Protein AF-0000000079342230 (afdb_homodimer)

Secondary structure (DSSP, 8-state):
--------------GGG----------------------HHHHHHHHTS-HHHHHHHHHHTTSS-S--B--STTT-PBPEEEE-TTSGGGEEEEETTTTEEEETTTTSGGGG-SS-HHHHHHHHHHHHTT--HHHHHHHHT--HHHHHHHHHHHHHHHHHHHHH-GGGG-EE-TT-EEEEEEEE-SSSEEEEEEETTTTEEEEEEES---HHHHHHHHHHHEETT-EEEE-S-GGGTHHHHTTSS-SSEEEE--TTT-SS-TTT----HHHHHHHHHHHHHHHHHT-TT-TTHHHHHHHHHHHHHH-SSHHHHHHHHHHHHHHHS--/--------------GGG----------------------HHHHHHHHTS-HHHHHHHHHHTTSS-S--B--STTT-PBPEEEE-TTSGGGEEEEETTTTEEEETTTTSGGGG-SS-HHHHHHHHHHHHTT--HHHHHHHHT--HHHHHHHHHHHHHHHHHHHHH-GGGG-EE-TT-EEEEEEEE-SSSEEEEEEETTTTEEEEEEES---HHHHHHHHHHHEETT-EEEE-S-GGGTHHHHTTSS-SSEEEE--TTT-SS-TTT----HHHHHHHHHHHHHHHHHT-TT-TTHHHHHHHHHHHHHH-SSHHHHHHHHHHHHHHHS--

InterPro domains:
  IPR024445 ISXO2-like transposase domain [PF12762] (202-302)
  IPR024445 ISXO2-like transposase domain [SM01126] (170-315)
  IPR053164 IS1016-like transposase [PTHR47163] (95-310)

Structure (mmCIF, N/CA/C/O backbone):
data_AF-0000000079342230-model_v1
#
loop_
_entity.id
_entity.type
_entity.pdbx_description
1 polymer 'ISXO2-like transposase domain-containing protein'
#
loop_
_atom_site.group_PDB
_atom_site.id
_atom_site.type_symbol
_atom_site.label_atom_id
_atom_site.label_alt_id
_atom_site.label_comp_id
_atom_site.label_asym_id
_atom_site.label_entity_id
_atom_site.label_seq_id
_atom_site.pdbx_PDB_ins_code
_atom_site.Cartn_x
_atom_site.Cartn_y
_atom_site.Cartn_z
_atom_site.occupancy
_atom_site.B_iso_or_equiv
_atom_site.auth_seq_id
_atom_site.auth_comp_id
_atom_site.auth_asym_id
_atom_site.auth_atom_id
_atom_site.pdbx_PDB_model_num
ATOM 1 N N . MET A 1 1 ? 3.361 -92.938 -28.828 1 18.64 1 MET A N 1
ATOM 2 C CA . MET A 1 1 ? 2.281 -92.312 -28.062 1 18.64 1 MET A CA 1
ATOM 3 C C . MET A 1 1 ? 2.107 -90.875 -28.422 1 18.64 1 MET A C 1
ATOM 5 O O . MET A 1 1 ? 3.055 -90.062 -28.344 1 18.64 1 MET A O 1
ATOM 9 N N . LYS A 1 2 ? 1.202 -90.625 -29.453 1 21.73 2 LYS A N 1
ATOM 10 C CA . LYS A 1 2 ? 0.988 -90 -30.766 1 21.73 2 LYS A CA 1
ATOM 11 C C . LYS A 1 2 ? 0.519 -88.562 -30.641 1 21.73 2 LYS A C 1
ATOM 13 O O . LYS A 1 2 ? -0.676 -88.312 -30.469 1 21.73 2 LYS A O 1
ATOM 18 N N . ILE A 1 3 ? 1.284 -87.688 -29.734 1 21.3 3 ILE A N 1
ATOM 19 C CA . ILE A 1 3 ? 0.895 -86.5 -28.984 1 21.3 3 ILE A CA 1
ATOM 20 C C . ILE A 1 3 ? 0.633 -85.375 -29.953 1 21.3 3 ILE A C 1
ATOM 22 O O . ILE A 1 3 ? 1.553 -84.875 -30.609 1 21.3 3 ILE A O 1
ATOM 26 N N . ALA A 1 4 ? -0.5 -85.375 -30.641 1 24.83 4 ALA A N 1
ATOM 27 C CA . ALA A 1 4 ? -0.971 -84.75 -31.875 1 24.83 4 ALA A CA 1
ATOM 28 C C . ALA A 1 4 ? -1.101 -83.25 -31.703 1 24.83 4 ALA A C 1
ATOM 30 O O . ALA A 1 4 ? -1.793 -82.75 -30.797 1 24.83 4 ALA A O 1
ATOM 31 N N . ALA A 1 5 ? 0.032 -82.5 -32.062 1 25.02 5 ALA A N 1
ATOM 32 C CA . ALA A 1 5 ? 0.465 -81.125 -32 1 25.02 5 ALA A CA 1
ATOM 33 C C . ALA A 1 5 ? -0.596 -80.188 -32.594 1 25.02 5 ALA A C 1
ATOM 35 O O . ALA A 1 5 ? -1.158 -80.5 -33.656 1 25.02 5 ALA A O 1
ATOM 36 N N . GLY A 1 6 ? -1.221 -79.375 -31.688 1 18.86 6 GLY A N 1
ATOM 37 C CA . GLY A 1 6 ? -2.371 -78.562 -31.453 1 18.86 6 GLY A CA 1
ATOM 38 C C . GLY A 1 6 ? -2.48 -77.438 -32.469 1 18.86 6 GLY A C 1
ATOM 39 O O . GLY A 1 6 ? -1.543 -76.625 -32.625 1 18.86 6 GLY A O 1
ATOM 40 N N . ALA A 1 7 ? -3.084 -77.75 -33.688 1 22.33 7 ALA A N 1
ATOM 41 C CA . ALA A 1 7 ? -3.402 -77 -34.906 1 22.33 7 ALA A CA 1
ATOM 42 C C . ALA A 1 7 ? -3.98 -75.625 -34.594 1 22.33 7 ALA A C 1
ATOM 44 O O . ALA A 1 7 ? -5.02 -75.5 -33.938 1 22.33 7 ALA A O 1
ATOM 45 N N . GLU A 1 8 ? -3.01 -74.562 -34.281 1 21.72 8 GLU A N 1
ATOM 46 C CA . GLU A 1 8 ? -3.188 -73.188 -33.938 1 21.72 8 GLU A CA 1
ATOM 47 C C . GLU A 1 8 ? -4.152 -72.5 -34.875 1 21.72 8 GLU A C 1
ATOM 49 O O . GLU A 1 8 ? -3.957 -72.5 -36.094 1 21.72 8 GLU A O 1
ATOM 54 N N . GLY A 1 9 ? -5.477 -72.688 -34.688 1 20.05 9 GLY A N 1
ATOM 55 C CA . GLY A 1 9 ? -6.641 -72.25 -35.469 1 20.05 9 GLY A CA 1
ATOM 56 C C . GLY A 1 9 ? -6.621 -70.812 -35.812 1 20.05 9 GLY A C 1
ATOM 57 O O . GLY A 1 9 ? -6.363 -69.938 -34.969 1 20.05 9 GLY A O 1
ATOM 58 N N . GLU A 1 10 ? -6.102 -70.5 -37.031 1 22.97 10 GLU A N 1
ATOM 59 C CA . GLU A 1 10 ? -5.969 -69.25 -37.781 1 22.97 10 GLU A CA 1
ATOM 60 C C . GLU A 1 10 ? -7.289 -68.438 -37.812 1 22.97 10 GLU A C 1
ATOM 62 O O . GLU A 1 10 ? -8.172 -68.75 -38.594 1 22.97 10 GLU A O 1
ATOM 67 N N . CYS A 1 11 ? -7.969 -68.375 -36.594 1 22.02 11 CYS A N 1
ATOM 68 C CA . CYS A 1 11 ? -9.305 -67.75 -36.625 1 22.02 11 CYS A CA 1
ATOM 69 C C . CYS A 1 11 ? -9.32 -66.5 -37.406 1 22.02 11 CYS A C 1
ATOM 71 O O . CYS A 1 11 ? -8.461 -65.625 -37.188 1 22.02 11 CYS A O 1
ATOM 73 N N . SER A 1 12 ? -9.875 -66.5 -38.594 1 22.28 12 SER A N 1
ATOM 74 C CA . SER A 1 12 ? -10.148 -65.562 -39.688 1 22.28 12 SER A CA 1
ATOM 75 C C . SER A 1 12 ? -10.836 -64.312 -39.188 1 22.28 12 SER A C 1
ATOM 77 O O . SER A 1 12 ? -11.984 -64.375 -38.719 1 22.28 12 SER A O 1
ATOM 79 N N . ASN A 1 13 ? -10.164 -63.531 -38.312 1 21.31 13 ASN A N 1
ATOM 80 C CA . ASN A 1 13 ? -10.648 -62.312 -37.625 1 21.31 13 ASN A CA 1
ATOM 81 C C . ASN A 1 13 ? -11.18 -61.281 -38.625 1 21.31 13 ASN A C 1
ATOM 83 O O . ASN A 1 13 ? -10.836 -60.125 -38.562 1 21.31 13 ASN A O 1
ATOM 87 N N . HIS A 1 14 ? -11.578 -61.719 -39.844 1 22.89 14 HIS A N 1
ATOM 88 C CA . HIS A 1 14 ? -11.812 -60.75 -40.906 1 22.89 14 HIS A CA 1
ATOM 89 C C . HIS A 1 14 ? -12.867 -59.719 -40.469 1 22.89 14 HIS A C 1
ATOM 91 O O . HIS A 1 14 ? -12.805 -58.562 -40.875 1 22.89 14 HIS A O 1
ATOM 97 N N . LEU A 1 15 ? -14.023 -60.281 -40.062 1 22.33 15 LEU A N 1
ATOM 98 C CA . LEU A 1 15 ? -15.25 -59.656 -40.5 1 22.33 15 LEU A CA 1
ATOM 99 C C . LEU A 1 15 ? -15.414 -58.281 -39.875 1 22.33 15 LEU A C 1
ATOM 101 O O . LEU A 1 15 ? -16.062 -57.406 -40.438 1 22.33 15 LEU A O 1
ATOM 105 N N . ARG A 1 16 ? -15.297 -58.219 -38.531 1 22.33 16 ARG A N 1
ATOM 106 C CA . ARG A 1 16 ? -16.234 -57.344 -37.812 1 22.33 16 ARG A CA 1
ATOM 107 C C . ARG A 1 16 ? -15.883 -55.875 -38 1 22.33 16 ARG A C 1
ATOM 109 O O . ARG A 1 16 ? -16.281 -55.031 -37.219 1 22.33 16 ARG A O 1
ATOM 116 N N . LYS A 1 17 ? -14.969 -55.5 -38.906 1 25.72 17 LYS A N 1
ATOM 117 C CA . LYS A 1 17 ? -14.445 -54.156 -38.781 1 25.72 17 LYS A CA 1
ATOM 118 C C . LYS A 1 17 ? -15.469 -53.125 -39.25 1 25.72 17 LYS A C 1
ATOM 120 O O . LYS A 1 17 ? -15.133 -51.938 -39.438 1 25.72 17 LYS A O 1
ATOM 125 N N . SER A 1 18 ? -16.609 -53.594 -39.625 1 21.73 18 SER A N 1
ATOM 126 C CA . SER A 1 18 ? -17.25 -52.625 -40.531 1 21.73 18 SER A CA 1
ATOM 127 C C . SER A 1 18 ? -17.531 -51.312 -39.844 1 21.73 18 SER A C 1
ATOM 129 O O . SER A 1 18 ? -17.141 -50.25 -40.344 1 21.73 18 SER A O 1
ATOM 131 N N . GLN A 1 19 ? -18.875 -51.062 -39.469 1 21.58 19 GLN A N 1
ATOM 132 C CA . GLN A 1 19 ? -19.766 -49.938 -39.719 1 21.58 19 GLN A CA 1
ATOM 133 C C . GLN A 1 19 ? -19.641 -48.875 -38.625 1 21.58 19 GLN A C 1
ATOM 135 O O . GLN A 1 19 ? -20.656 -48.406 -38.094 1 21.58 19 GLN A O 1
ATOM 140 N N . CYS A 1 20 ? -18.703 -48.844 -37.688 1 23.55 20 CYS A N 1
ATOM 141 C CA . CYS A 1 20 ? -19 -47.938 -36.594 1 23.55 20 CYS A CA 1
ATOM 142 C C . CYS A 1 20 ? -19.125 -46.5 -37.062 1 23.55 20 CYS A C 1
ATOM 144 O O . CYS A 1 20 ? -18.156 -45.906 -37.5 1 23.55 20 CYS A O 1
ATOM 146 N N . ARG A 1 21 ? -20.297 -46.062 -37.594 1 24.23 21 ARG A N 1
ATOM 147 C CA . ARG A 1 21 ? -20.672 -44.75 -38.062 1 24.23 21 ARG A CA 1
ATOM 148 C C . ARG A 1 21 ? -20.375 -43.688 -37 1 24.23 21 ARG A C 1
ATOM 150 O O . ARG A 1 21 ? -20.5 -43.938 -35.781 1 24.23 21 ARG A O 1
ATOM 157 N N . ASN A 1 22 ? -19.656 -42.594 -37.375 1 24.52 22 ASN A N 1
ATOM 158 C CA . ASN A 1 22 ? -19.125 -41.406 -36.719 1 24.52 22 ASN A CA 1
ATOM 159 C C . ASN A 1 22 ? -20.219 -40.594 -36.062 1 24.52 22 ASN A C 1
ATOM 161 O O . ASN A 1 22 ? -21.062 -40 -36.75 1 24.52 22 ASN A O 1
ATOM 165 N N . GLY A 1 23 ? -21.031 -41.125 -35.125 1 24.66 23 GLY A N 1
ATOM 166 C CA . GLY A 1 23 ? -22.047 -40.281 -34.5 1 24.66 23 GLY A CA 1
ATOM 167 C C . GLY A 1 23 ? -21.531 -38.906 -34.094 1 24.66 23 GLY A C 1
ATOM 168 O O . GLY A 1 23 ? -20.547 -38.812 -33.375 1 24.66 23 GLY A O 1
ATOM 169 N N . ARG A 1 24 ? -21.828 -37.844 -34.969 1 30.41 24 ARG A N 1
ATOM 170 C CA . ARG A 1 24 ? -21.609 -36.438 -34.719 1 30.41 24 ARG A CA 1
ATOM 171 C C . ARG A 1 24 ? -22.156 -36 -33.344 1 30.41 24 ARG A C 1
ATOM 173 O O . ARG A 1 24 ? -23.375 -36 -33.156 1 30.41 24 ARG A O 1
ATOM 180 N N . GLU A 1 25 ? -21.656 -36.531 -32.281 1 27.72 25 GLU A N 1
ATOM 181 C CA . GLU A 1 25 ? -22.141 -35.969 -31.031 1 27.72 25 GLU A CA 1
ATOM 182 C C . GLU A 1 25 ? -22.141 -34.438 -31.078 1 27.72 25 GLU A C 1
ATOM 184 O O . GLU A 1 25 ? -21.109 -33.844 -31.328 1 27.72 25 GLU A O 1
ATOM 189 N N . ARG A 1 26 ? -23.297 -33.812 -31.484 1 30.7 26 ARG A N 1
ATOM 190 C CA . ARG A 1 26 ? -23.531 -32.375 -31.344 1 30.7 26 ARG A CA 1
ATOM 191 C C . ARG A 1 26 ? -23.031 -31.859 -30 1 30.7 26 ARG A C 1
ATOM 193 O O . ARG A 1 26 ? -23.5 -32.281 -28.953 1 30.7 26 ARG A O 1
ATOM 200 N N . ARG A 1 27 ? -21.828 -31.469 -30.016 1 29.88 27 ARG A N 1
ATOM 201 C CA . ARG A 1 27 ? -21.25 -30.781 -28.859 1 29.88 27 ARG A CA 1
ATOM 202 C C . ARG A 1 27 ? -22.188 -29.688 -28.359 1 29.88 27 ARG A C 1
ATOM 204 O O . ARG A 1 27 ? -22.609 -28.828 -29.125 1 29.88 27 ARG A O 1
ATOM 211 N N . LEU A 1 28 ? -23.047 -30.047 -27.438 1 31.58 28 LEU A N 1
ATOM 212 C CA . LEU A 1 28 ? -23.875 -29.047 -26.797 1 31.58 28 LEU A CA 1
ATOM 213 C C . LEU A 1 28 ? -23.094 -27.75 -26.578 1 31.58 28 LEU A C 1
ATOM 215 O O . LEU A 1 28 ? -21.938 -27.781 -26.172 1 31.58 28 LEU A O 1
ATOM 219 N N . PRO A 1 29 ? -23.594 -26.656 -27.234 1 29.2 29 PRO A N 1
ATOM 220 C CA . PRO A 1 29 ? -22.906 -25.375 -27.125 1 29.2 29 PRO A CA 1
ATOM 221 C C . PRO A 1 29 ? -22.562 -25.016 -25.672 1 29.2 29 PRO A C 1
ATOM 223 O O . PRO A 1 29 ? -23.359 -25.297 -24.766 1 29.2 29 PRO A O 1
ATOM 226 N N . ARG A 1 30 ? -21.344 -25.078 -25.203 1 27.95 30 ARG A N 1
ATOM 227 C CA . ARG A 1 30 ? -20.891 -24.594 -23.906 1 27.95 30 ARG A CA 1
ATOM 228 C C . ARG A 1 30 ? -21.516 -23.25 -23.547 1 27.95 30 ARG A C 1
ATOM 230 O O . ARG A 1 30 ? -21.469 -22.312 -24.344 1 27.95 30 ARG A O 1
ATOM 237 N N . ARG A 1 31 ? -22.594 -23.266 -22.797 1 30.03 31 ARG A N 1
ATOM 238 C CA . ARG A 1 31 ? -23.188 -22.047 -22.25 1 30.03 31 ARG A CA 1
ATOM 239 C C . ARG A 1 31 ? -22.109 -21.031 -21.906 1 30.03 31 ARG A C 1
ATOM 241 O O . ARG A 1 31 ? -21.125 -21.359 -21.25 1 30.03 31 ARG A O 1
ATOM 248 N N . LYS A 1 32 ? -22.047 -19.969 -22.688 1 31.47 32 LYS A N 1
ATOM 249 C CA . LYS A 1 32 ? -21.234 -18.781 -22.422 1 31.47 32 LYS A CA 1
ATOM 250 C C . LYS A 1 32 ? -21.312 -18.391 -20.938 1 31.47 32 LYS A C 1
ATOM 252 O O . LYS A 1 32 ? -22.359 -18 -20.453 1 31.47 32 LYS A O 1
ATOM 257 N N . THR A 1 33 ? -20.812 -19.203 -20.047 1 32.09 33 THR A N 1
ATOM 258 C CA . THR A 1 33 ? -20.766 -18.625 -18.719 1 32.09 33 THR A CA 1
ATOM 259 C C . THR A 1 33 ? -20.438 -17.125 -18.797 1 32.09 33 THR A C 1
ATOM 261 O O . THR A 1 33 ? -19.422 -16.734 -19.375 1 32.09 33 THR A O 1
ATOM 264 N N . SER A 1 34 ? -21.328 -16.312 -19.047 1 33.62 34 SER A N 1
ATOM 265 C CA . SER A 1 34 ? -21.219 -14.852 -18.984 1 33.62 34 SER A CA 1
ATOM 266 C C . SER A 1 34 ? -20.203 -14.422 -17.938 1 33.62 34 SER A C 1
ATOM 268 O O . SER A 1 34 ? -20.375 -14.695 -16.75 1 33.62 34 SER A O 1
ATOM 270 N N . GLU A 1 35 ? -18.938 -14.594 -18.25 1 36.31 35 GLU A N 1
ATOM 271 C CA . GLU A 1 35 ? -17.734 -14.188 -17.516 1 36.31 35 GLU A CA 1
ATOM 272 C C . GLU A 1 35 ? -17.906 -12.812 -16.891 1 36.31 35 GLU A C 1
ATOM 274 O O . GLU A 1 35 ? -17.984 -11.805 -17.594 1 36.31 35 GLU A O 1
ATOM 279 N N . ILE A 1 36 ? -18.766 -12.602 -15.992 1 38.44 36 ILE A N 1
ATOM 280 C CA . ILE A 1 36 ? -18.906 -11.367 -15.234 1 38.44 36 ILE A CA 1
ATOM 281 C C . ILE A 1 36 ? -17.516 -10.797 -14.93 1 38.44 36 ILE A C 1
ATOM 283 O O . ILE A 1 36 ? -16.734 -11.406 -14.203 1 38.44 36 ILE A O 1
ATOM 287 N N . ARG A 1 37 ? -16.953 -10.078 -15.859 1 41.94 37 ARG A N 1
ATOM 288 C CA . ARG A 1 37 ? -15.742 -9.281 -15.664 1 41.94 37 ARG A CA 1
ATOM 289 C C . ARG A 1 37 ? -15.93 -8.266 -14.547 1 41.94 37 ARG A C 1
ATOM 291 O O . ARG A 1 37 ? -16.562 -7.227 -14.742 1 41.94 37 ARG A O 1
ATOM 298 N N . PRO A 1 38 ? -15.938 -8.656 -13.305 1 43.19 38 PRO A N 1
ATOM 299 C CA . PRO A 1 38 ? -16.266 -7.703 -12.242 1 43.19 38 PRO A CA 1
ATOM 300 C C . PRO A 1 38 ? -15.352 -6.473 -12.258 1 43.19 38 PRO A C 1
ATOM 302 O O . PRO A 1 38 ? -14.125 -6.605 -12.297 1 43.19 38 PRO A O 1
ATOM 305 N N . SER A 1 39 ? -15.758 -5.457 -12.836 1 45.03 39 SER A N 1
ATOM 306 C CA . SER A 1 39 ? -15.133 -4.164 -12.586 1 45.03 39 SER A CA 1
ATOM 307 C C . SER A 1 39 ? -15.094 -3.852 -11.094 1 45.03 39 SER A C 1
ATOM 309 O O . SER A 1 39 ? -15.828 -4.453 -10.305 1 45.03 39 SER A O 1
ATOM 311 N N . PHE A 1 40 ? -13.984 -3.084 -10.57 1 46.03 40 PHE A N 1
ATOM 312 C CA . PHE A 1 40 ? -13.836 -2.648 -9.188 1 46.03 40 PHE A CA 1
ATOM 313 C C . PHE A 1 40 ? -15.18 -2.24 -8.594 1 46.03 40 PHE A C 1
ATOM 315 O O . PHE A 1 40 ? -15.492 -2.6 -7.457 1 46.03 40 PHE A O 1
ATOM 322 N N . ALA A 1 41 ? -15.766 -1.396 -9.344 1 52.19 41 ALA A N 1
ATOM 323 C CA . ALA A 1 41 ? -17.094 -0.944 -8.914 1 52.19 41 ALA A CA 1
ATOM 324 C C . ALA A 1 41 ? -18.016 -2.129 -8.656 1 52.19 41 ALA A C 1
ATOM 326 O O . ALA A 1 41 ? -18.828 -2.098 -7.734 1 52.19 41 ALA A O 1
ATOM 327 N N . ASP A 1 42 ? -17.547 -3.18 -9.266 1 56.59 42 ASP A N 1
ATOM 328 C CA . ASP A 1 42 ? -18.422 -4.344 -9.188 1 56.59 42 ASP A CA 1
ATOM 329 C C . ASP A 1 42 ? -18.156 -5.152 -7.922 1 56.59 42 ASP A C 1
ATOM 331 O O . ASP A 1 42 ? -19.094 -5.645 -7.281 1 56.59 42 ASP A O 1
ATOM 335 N N . LEU A 1 43 ? -16.891 -5.09 -7.539 1 59.25 43 LEU A N 1
ATOM 336 C CA . LEU A 1 43 ? -16.578 -5.867 -6.34 1 59.25 43 LEU A CA 1
ATOM 337 C C . LEU A 1 43 ? -17.188 -5.223 -5.102 1 59.25 43 LEU A C 1
ATOM 339 O O . LEU A 1 43 ? -17.766 -5.91 -4.262 1 59.25 43 LEU A O 1
ATOM 343 N N . ALA A 1 44 ? -16.969 -3.891 -5.164 1 61.34 44 ALA A N 1
ATOM 344 C CA . ALA A 1 44 ? -17.547 -3.166 -4.031 1 61.34 44 ALA A CA 1
ATOM 345 C C . ALA A 1 44 ? -19.062 -3.361 -3.961 1 61.34 44 ALA A C 1
ATOM 347 O O . ALA A 1 44 ? -19.625 -3.506 -2.875 1 61.34 44 ALA A O 1
ATOM 348 N N . SER A 1 45 ? -19.578 -3.508 -5.156 1 66.44 45 SER A N 1
ATOM 349 C CA . SER A 1 45 ? -21.031 -3.629 -5.191 1 66.44 45 SER A CA 1
ATOM 350 C C . SER A 1 45 ? -21.484 -4.98 -4.652 1 66.44 45 SER A C 1
ATOM 352 O O . SER A 1 45 ? -22.5 -5.07 -3.965 1 66.44 45 SER A O 1
ATOM 354 N N . TYR A 1 46 ? -20.625 -5.957 -4.895 1 68 46 TYR A N 1
ATOM 355 C CA . TYR A 1 46 ? -21.031 -7.277 -4.422 1 68 46 TYR A CA 1
ATOM 356 C C . TYR A 1 46 ? -20.75 -7.43 -2.93 1 68 46 TYR A C 1
ATOM 358 O O . TYR A 1 46 ? -21.547 -8.016 -2.197 1 68 46 TYR A O 1
ATOM 366 N N . ILE A 1 47 ? -19.688 -6.789 -2.525 1 72.31 47 ILE A N 1
ATOM 367 C CA . ILE A 1 47 ? -19.297 -6.91 -1.123 1 72.31 47 ILE A CA 1
ATOM 368 C C . ILE A 1 47 ? -20.312 -6.188 -0.243 1 72.31 47 ILE A C 1
ATOM 370 O O . ILE A 1 47 ? -20.625 -6.633 0.865 1 72.31 47 ILE A O 1
ATOM 374 N N . ASN A 1 48 ? -20.906 -5.184 -0.907 1 71.81 48 ASN A N 1
ATOM 375 C CA . ASN A 1 48 ? -21.828 -4.391 -0.117 1 71.81 48 ASN A CA 1
ATOM 376 C C . ASN A 1 48 ? -23.281 -4.777 -0.402 1 71.81 48 ASN A C 1
ATOM 378 O O . ASN A 1 48 ? -24.219 -4.168 0.13 1 71.81 48 ASN A O 1
ATOM 382 N N . SER A 1 49 ? -23.469 -5.844 -1.109 1 77.94 49 SER A N 1
ATOM 383 C CA . SER A 1 49 ? -24.828 -6.289 -1.414 1 77.94 49 SER A CA 1
ATOM 384 C C . SER A 1 49 ? -25.453 -7.012 -0.225 1 77.94 49 SER A C 1
ATOM 386 O O . SER A 1 49 ? -24.797 -7.199 0.805 1 77.94 49 SER A O 1
ATOM 388 N N . ASP A 1 50 ? -26.734 -7.262 -0.381 1 84.38 50 ASP A N 1
ATOM 389 C CA . ASP A 1 50 ? -27.406 -7.977 0.698 1 84.38 50 ASP A CA 1
ATOM 390 C C . ASP A 1 50 ? -26.906 -9.414 0.805 1 84.38 50 ASP A C 1
ATOM 392 O O . ASP A 1 50 ? -26.312 -9.945 -0.139 1 84.38 50 ASP A O 1
ATOM 396 N N . ASP A 1 51 ? -27.172 -10.07 1.892 1 87.06 51 ASP A N 1
ATOM 397 C CA . ASP A 1 51 ? -26.609 -11.383 2.219 1 87.06 51 ASP A CA 1
ATOM 398 C C . ASP A 1 51 ? -27.062 -12.438 1.221 1 87.06 51 ASP A C 1
ATOM 400 O O . ASP A 1 51 ? -26.281 -13.312 0.829 1 87.06 51 ASP A O 1
ATOM 404 N N . GLU A 1 52 ? -28.234 -12.32 0.858 1 87.62 52 GLU A N 1
ATOM 405 C CA . GLU A 1 52 ? -28.797 -13.32 -0.056 1 87.62 52 GLU A CA 1
ATOM 406 C C . GLU A 1 52 ? -28.125 -13.242 -1.425 1 87.62 52 GLU A C 1
ATOM 408 O O . GLU A 1 52 ? -27.719 -14.266 -1.981 1 87.62 52 GLU A O 1
ATOM 413 N N . ALA A 1 53 ? -28.047 -12.039 -1.876 1 86.12 53 ALA A N 1
ATOM 414 C CA . ALA A 1 53 ? -27.406 -11.836 -3.174 1 86.12 53 ALA A CA 1
ATOM 415 C C . ALA A 1 53 ? -25.938 -12.219 -3.123 1 86.12 53 ALA A C 1
ATOM 417 O O . ALA A 1 53 ? -25.406 -12.805 -4.07 1 86.12 53 ALA A O 1
ATOM 418 N N . PHE A 1 54 ? -25.359 -11.914 -2.051 1 88.5 54 PHE A N 1
ATOM 419 C CA . PHE A 1 54 ? -23.953 -12.211 -1.87 1 88.5 54 PHE A CA 1
ATOM 420 C C . PHE A 1 54 ? -23.719 -13.719 -1.806 1 88.5 54 PHE A C 1
ATOM 422 O O . PHE A 1 54 ? -22.781 -14.234 -2.424 1 88.5 54 PHE A O 1
ATOM 429 N N . LEU A 1 55 ? -24.531 -14.398 -1.134 1 87.94 55 LEU A N 1
ATOM 430 C CA . LEU A 1 55 ? -24.422 -15.852 -1.039 1 87.94 55 LEU A CA 1
ATOM 431 C C . LEU A 1 55 ? -24.609 -16.5 -2.406 1 87.94 55 LEU A C 1
ATOM 433 O O . LEU A 1 55 ? -23.875 -17.422 -2.764 1 87.94 55 LEU A O 1
ATOM 437 N N . ALA A 1 56 ? -25.578 -16.031 -3.125 1 86.94 56 ALA A N 1
ATOM 438 C CA . ALA A 1 56 ? -25.844 -16.562 -4.461 1 86.94 56 ALA A CA 1
ATOM 439 C C . ALA A 1 56 ? -24.625 -16.391 -5.363 1 86.94 56 ALA A C 1
ATOM 441 O O . ALA A 1 56 ? -24.312 -17.281 -6.16 1 86.94 56 ALA A O 1
ATOM 442 N N . LEU A 1 57 ? -24.031 -15.281 -5.172 1 83.94 57 LEU A N 1
ATOM 443 C CA . LEU A 1 57 ? -22.844 -15.016 -5.961 1 83.94 57 LEU A CA 1
ATOM 444 C C . LEU A 1 57 ? -21.719 -15.977 -5.594 1 83.94 57 LEU A C 1
ATOM 446 O O . LEU A 1 57 ? -21.031 -16.5 -6.473 1 83.94 57 LEU A O 1
ATOM 450 N N . LEU A 1 58 ? -21.516 -16.219 -4.355 1 87.12 58 LEU A N 1
ATOM 451 C CA . LEU A 1 58 ? -20.469 -17.125 -3.887 1 87.12 58 LEU A CA 1
ATOM 452 C C . LEU A 1 58 ? -20.719 -18.547 -4.391 1 87.12 58 LEU A C 1
ATOM 454 O O . LEU A 1 58 ? -19.781 -19.25 -4.766 1 87.12 58 LEU A O 1
ATOM 458 N N . GLN A 1 59 ? -21.969 -18.875 -4.387 1 87.31 59 GLN A N 1
ATOM 459 C CA . GLN A 1 59 ? -22.328 -20.203 -4.867 1 87.31 59 GLN A CA 1
ATOM 460 C C . GLN A 1 59 ? -22.109 -20.312 -6.375 1 87.31 59 GLN A C 1
ATOM 462 O O . GLN A 1 59 ? -21.641 -21.344 -6.855 1 87.31 59 GLN A O 1
ATOM 467 N N . ARG A 1 60 ? -22.406 -19.25 -7.043 1 84 60 ARG A N 1
ATOM 468 C CA . ARG A 1 60 ? -22.203 -19.234 -8.484 1 84 60 ARG A CA 1
ATOM 469 C C . ARG A 1 60 ? -20.719 -19.359 -8.836 1 84 60 ARG A C 1
ATOM 471 O O . ARG A 1 60 ? -20.375 -19.969 -9.852 1 84 60 ARG A O 1
ATOM 478 N N . CYS A 1 61 ? -19.906 -18.828 -7.93 1 83.75 61 CYS A N 1
ATOM 479 C CA . CYS A 1 61 ? -18.469 -18.859 -8.156 1 83.75 61 CYS A CA 1
ATOM 480 C C . CYS A 1 61 ? -17.859 -20.141 -7.574 1 83.75 61 CYS A C 1
ATOM 482 O O . CYS A 1 61 ? -16.641 -20.281 -7.539 1 83.75 61 CYS A O 1
ATOM 484 N N . SER A 1 62 ? -18.672 -21 -7.055 1 85.94 62 SER A N 1
ATOM 485 C CA . SER A 1 62 ? -18.266 -22.281 -6.477 1 85.94 62 SER A CA 1
ATOM 486 C C . SER A 1 62 ? -17.328 -22.078 -5.289 1 85.94 62 SER A C 1
ATOM 488 O O . SER A 1 62 ? -16.391 -22.859 -5.09 1 85.94 62 SER A O 1
ATOM 490 N N . LEU A 1 63 ? -17.516 -21.031 -4.605 1 88.12 63 LEU A N 1
ATOM 491 C CA . LEU A 1 63 ? -16.734 -20.766 -3.404 1 88.12 63 LEU A CA 1
ATOM 492 C C . LEU A 1 63 ? -17.438 -21.312 -2.166 1 88.12 63 LEU A C 1
ATOM 494 O O . LEU A 1 63 ? -16.797 -21.531 -1.132 1 88.12 63 LEU A O 1
ATOM 498 N N . VAL A 1 64 ? -18.734 -21.406 -2.342 1 87.25 64 VAL A N 1
ATOM 499 C CA . VAL A 1 64 ? -19.578 -22.016 -1.321 1 87.25 64 VAL A CA 1
ATOM 500 C C . VAL A 1 64 ? -20.453 -23.094 -1.953 1 87.25 64 VAL A C 1
ATOM 502 O O . VAL A 1 64 ? -20.828 -23 -3.123 1 87.25 64 VAL A O 1
ATOM 505 N N . ARG A 1 65 ? -20.812 -24.031 -1.145 1 87.62 65 ARG A N 1
ATOM 506 C CA . ARG A 1 65 ? -21.609 -25.141 -1.666 1 87.62 65 ARG A CA 1
ATOM 507 C C . ARG A 1 65 ? -23.031 -24.688 -1.978 1 87.62 65 ARG A C 1
ATOM 509 O O . ARG A 1 65 ? -23.609 -23.891 -1.238 1 87.62 65 ARG A O 1
ATOM 516 N N . ARG A 1 66 ? -23.5 -25.297 -3.02 1 86.69 66 ARG A N 1
ATOM 517 C CA . ARG A 1 66 ? -24.875 -25.016 -3.4 1 86.69 66 ARG A CA 1
ATOM 518 C C . ARG A 1 66 ? -25.828 -26 -2.73 1 86.69 66 ARG A C 1
ATOM 520 O O . ARG A 1 66 ? -26.984 -25.672 -2.467 1 86.69 66 ARG A O 1
ATOM 527 N N . ASN A 1 67 ? -25.281 -27.188 -2.582 1 88.12 67 ASN A N 1
ATOM 528 C CA . ASN A 1 67 ? -26.078 -28.25 -1.975 1 88.12 67 ASN A CA 1
ATOM 529 C C . ASN A 1 67 ? -25.281 -29 -0.91 1 88.12 67 ASN A C 1
ATOM 531 O O . ASN A 1 67 ? -24.062 -29.109 -1.001 1 88.12 67 ASN A O 1
ATOM 535 N N . LEU A 1 68 ? -26.047 -29.438 0.177 1 91.31 68 LEU A N 1
ATOM 536 C CA . LEU A 1 68 ? -25.438 -30.219 1.245 1 91.31 68 LEU A CA 1
ATOM 537 C C . LEU A 1 68 ? -26.328 -31.391 1.644 1 91.31 68 LEU A C 1
ATOM 539 O O . LEU A 1 68 ? -27.547 -31.234 1.807 1 91.31 68 LEU A O 1
ATOM 543 N N . ARG A 1 69 ? -25.641 -32.5 1.628 1 92.56 69 ARG A N 1
ATOM 544 C CA . ARG A 1 69 ? -26.344 -33.688 2.127 1 92.56 69 ARG A CA 1
ATOM 545 C C . ARG A 1 69 ? -26.109 -33.875 3.623 1 92.56 69 ARG A C 1
ATOM 547 O O . ARG A 1 69 ? -25 -33.656 4.109 1 92.56 69 ARG A O 1
ATOM 554 N N . CYS A 1 70 ? -27.203 -34.25 4.262 1 94.75 70 CYS A N 1
ATOM 555 C CA . CYS A 1 70 ? -27.125 -34.438 5.703 1 94.75 70 CYS A CA 1
ATOM 556 C C . CYS A 1 70 ? -26 -35.375 6.07 1 94.75 70 CYS A C 1
ATOM 558 O O . CYS A 1 70 ? -25.844 -36.438 5.445 1 94.75 70 CYS A O 1
ATOM 560 N N . LYS A 1 71 ? -25.203 -35.031 7.074 1 89.44 71 LYS A N 1
ATOM 561 C CA . LYS A 1 71 ? -24 -35.781 7.43 1 89.44 71 LYS A CA 1
ATOM 562 C C . LYS A 1 71 ? -24.312 -36.844 8.461 1 89.44 71 LYS A C 1
ATOM 564 O O . LYS A 1 71 ? -23.422 -37.594 8.859 1 89.44 71 LYS A O 1
ATOM 569 N N . THR A 1 72 ? -25.453 -36.875 8.82 1 90.38 72 THR A N 1
ATOM 570 C CA . THR A 1 72 ? -25.859 -37.938 9.742 1 90.38 72 THR A CA 1
ATOM 571 C C . THR A 1 72 ? -25.844 -39.281 9.055 1 90.38 72 THR A C 1
ATOM 573 O O . THR A 1 72 ? -26.344 -39.438 7.938 1 90.38 72 THR A O 1
ATOM 576 N N . SER A 1 73 ? -25.141 -40.281 9.625 1 85.56 73 SER A N 1
ATOM 577 C CA . SER A 1 73 ? -24.844 -41.594 9.07 1 85.56 73 SER A CA 1
ATOM 578 C C . SER A 1 73 ? -26.062 -42.219 8.398 1 85.56 73 SER A C 1
ATOM 580 O O . SER A 1 73 ? -25.953 -42.781 7.305 1 85.56 73 SER A O 1
ATOM 582 N N . ASN A 1 74 ? -27.281 -42.062 8.891 1 86.94 74 ASN A N 1
ATOM 583 C CA . ASN A 1 74 ? -28.438 -42.75 8.344 1 86.94 74 ASN A CA 1
ATOM 584 C C . ASN A 1 74 ? -29.391 -41.812 7.637 1 86.94 74 ASN A C 1
ATOM 586 O O . ASN A 1 74 ? -30.516 -42.188 7.293 1 86.94 74 ASN A O 1
ATOM 590 N N . CYS A 1 75 ? -29.172 -40.656 7.273 1 92.25 75 CYS A N 1
ATOM 591 C CA . CYS A 1 75 ? -30.094 -39.719 6.652 1 92.25 75 CYS A CA 1
ATOM 592 C C . CYS A 1 75 ? -29.594 -39.281 5.281 1 92.25 75 CYS A C 1
ATOM 594 O O . CYS A 1 75 ? -30.156 -39.656 4.258 1 92.25 75 CYS A O 1
ATOM 596 N N . ARG A 1 76 ? -28.516 -38.844 4.859 1 89.75 76 ARG A N 1
ATOM 597 C CA . ARG A 1 76 ? -27.828 -38.344 3.662 1 89.75 76 ARG A CA 1
ATOM 598 C C . ARG A 1 76 ? -28.812 -37.625 2.73 1 89.75 76 ARG A C 1
ATOM 600 O O . ARG A 1 76 ? -28.625 -37.625 1.511 1 89.75 76 ARG A O 1
ATOM 607 N N . ARG A 1 77 ? -29.891 -37.094 3.326 1 92.38 77 ARG A N 1
ATOM 608 C CA . ARG A 1 77 ? -30.859 -36.312 2.553 1 92.38 77 ARG A CA 1
ATOM 609 C C . ARG A 1 77 ? -30.297 -34.969 2.195 1 92.38 77 ARG A C 1
ATOM 611 O O . ARG A 1 77 ? -29.438 -34.438 2.9 1 92.38 77 ARG A O 1
ATOM 618 N N . ASN A 1 78 ? -30.828 -34.438 1.08 1 93.94 78 ASN A N 1
ATOM 619 C CA . ASN A 1 78 ? -30.453 -33.094 0.7 1 93.94 78 ASN A CA 1
ATOM 620 C C . ASN A 1 78 ? -31 -32.062 1.682 1 93.94 78 ASN A C 1
ATOM 622 O O . ASN A 1 78 ? -32.188 -32.062 1.978 1 93.94 78 ASN A O 1
ATOM 626 N N . CYS A 1 79 ? -30.125 -31.234 2.143 1 94.69 79 CYS A N 1
ATOM 627 C CA . CYS A 1 79 ? -30.531 -30.188 3.074 1 94.69 79 CYS A CA 1
ATOM 628 C C . CYS A 1 79 ? -31.078 -28.969 2.328 1 94.69 79 CYS A C 1
ATOM 630 O O . CYS A 1 79 ? -30.688 -28.719 1.188 1 94.69 79 CYS A O 1
ATOM 632 N N . ASN A 1 80 ? -32.031 -28.281 2.959 1 93.81 80 ASN A N 1
ATOM 633 C CA . ASN A 1 80 ? -32.594 -27.062 2.377 1 93.81 80 ASN A CA 1
ATOM 634 C C . ASN A 1 80 ? -31.922 -25.812 2.924 1 93.81 80 ASN A C 1
ATOM 636 O O . ASN A 1 80 ? -31.5 -25.781 4.078 1 93.81 80 ASN A O 1
ATOM 640 N N . LEU A 1 81 ? -31.875 -24.844 2.062 1 93.12 81 LEU A N 1
ATOM 641 C CA . LEU A 1 81 ? -31.359 -23.547 2.508 1 93.12 81 LEU A CA 1
ATOM 642 C C . LEU A 1 81 ? -32.438 -22.766 3.256 1 93.12 81 LEU A C 1
ATOM 644 O O . LEU A 1 81 ? -33.531 -22.547 2.732 1 93.12 81 LEU A O 1
ATOM 648 N N . ARG A 1 82 ? -32.125 -22.391 4.539 1 93.19 82 ARG A N 1
ATOM 649 C CA . ARG A 1 82 ? -33.062 -21.656 5.375 1 93.19 82 ARG A CA 1
ATOM 650 C C . ARG A 1 82 ? -32.438 -20.359 5.895 1 93.19 82 ARG A C 1
ATOM 652 O O . ARG A 1 82 ? -31.234 -20.312 6.152 1 93.19 82 ARG A O 1
ATOM 659 N N . ARG A 1 83 ? -33.281 -19.375 6.066 1 92.38 83 ARG A N 1
ATOM 660 C CA . ARG A 1 83 ? -32.844 -18.109 6.633 1 92.38 83 ARG A CA 1
ATOM 661 C C . ARG A 1 83 ? -32.75 -18.188 8.156 1 92.38 83 ARG A C 1
ATOM 663 O O . ARG A 1 83 ? -33.625 -18.766 8.797 1 92.38 83 ARG A O 1
ATOM 670 N N . ARG A 1 84 ? -31.594 -17.828 8.641 1 91.12 84 ARG A N 1
ATOM 671 C CA . ARG A 1 84 ? -31.328 -17.719 10.07 1 91.12 84 ARG A CA 1
ATOM 672 C C . ARG A 1 84 ? -30.484 -16.484 10.375 1 91.12 84 ARG A C 1
ATOM 674 O O . ARG A 1 84 ? -29.297 -16.453 10.07 1 91.12 84 ARG A O 1
ATOM 681 N N . GLN A 1 85 ? -31.062 -15.562 11.047 1 85.19 85 GLN A N 1
ATOM 682 C CA . GLN A 1 85 ? -30.453 -14.25 11.258 1 85.19 85 GLN A CA 1
ATOM 683 C C . GLN A 1 85 ? -29.156 -14.375 12.047 1 85.19 85 GLN A C 1
ATOM 685 O O . GLN A 1 85 ? -28.219 -13.609 11.828 1 85.19 85 GLN A O 1
ATOM 690 N N . SER A 1 86 ? -29.078 -15.383 12.859 1 84.38 86 SER A N 1
ATOM 691 C CA . SER A 1 86 ? -27.922 -15.516 13.719 1 84.38 86 SER A CA 1
ATOM 692 C C . SER A 1 86 ? -26.766 -16.203 12.977 1 84.38 86 SER A C 1
ATOM 694 O O . SER A 1 86 ? -25.625 -16.156 13.438 1 84.38 86 SER A O 1
ATOM 696 N N . ALA A 1 87 ? -27.094 -16.812 11.836 1 86.12 87 ALA A N 1
ATOM 697 C CA . ALA A 1 87 ? -26.078 -17.547 11.086 1 86.12 87 ALA A CA 1
ATOM 698 C C . ALA A 1 87 ? -25.25 -16.594 10.219 1 86.12 87 ALA A C 1
ATOM 700 O O . ALA A 1 87 ? -25.672 -15.477 9.938 1 86.12 87 ALA A O 1
ATOM 701 N N . VAL A 1 88 ? -24.094 -17.062 9.836 1 82.19 88 VAL A N 1
ATOM 702 C CA . VAL A 1 88 ? -23.25 -16.312 8.914 1 82.19 88 VAL A CA 1
ATOM 703 C C . VAL A 1 88 ? -23.969 -16.141 7.578 1 82.19 88 VAL A C 1
ATOM 705 O O . VAL A 1 88 ? -24.531 -17.078 7.031 1 82.19 88 VAL A O 1
ATOM 708 N N . LEU A 1 89 ? -23.984 -14.891 7.102 1 84.94 89 LEU A N 1
ATOM 709 C CA . LEU A 1 89 ? -24.672 -14.477 5.887 1 84.94 89 LEU A CA 1
ATOM 710 C C . LEU A 1 89 ? -26.172 -14.75 5.98 1 84.94 89 LEU A C 1
ATOM 712 O O . LEU A 1 89 ? -26.844 -14.891 4.961 1 84.94 89 LEU A O 1
ATOM 716 N N . GLY A 1 90 ? -26.656 -15.125 7.105 1 86.94 90 GLY A N 1
ATOM 717 C CA . GLY A 1 90 ? -28.078 -15.203 7.395 1 86.94 90 GLY A CA 1
ATOM 718 C C . GLY A 1 90 ? -28.719 -16.469 6.867 1 86.94 90 GLY A C 1
ATOM 719 O O . GLY A 1 90 ? -29.938 -16.516 6.672 1 86.94 90 GLY A O 1
ATOM 720 N N . HIS A 1 91 ? -27.891 -17.516 6.523 1 92.31 91 HIS A N 1
ATOM 721 C CA . HIS A 1 91 ? -28.453 -18.75 5.969 1 92.31 91 HIS A CA 1
ATOM 722 C C . HIS A 1 91 ? -27.766 -19.984 6.555 1 92.31 91 HIS A C 1
ATOM 724 O O . HIS A 1 91 ? -26.625 -19.891 7.027 1 92.31 91 HIS A O 1
ATOM 730 N N . VAL A 1 92 ? -28.578 -21.078 6.566 1 94.19 92 VAL A N 1
ATOM 731 C CA . VAL A 1 92 ? -28.047 -22.375 6.988 1 94.19 92 VAL A CA 1
ATOM 732 C C . VAL A 1 92 ? -28.641 -23.484 6.125 1 94.19 92 VAL A C 1
ATOM 734 O O . VAL A 1 92 ? -29.688 -23.312 5.508 1 94.19 92 VAL A O 1
ATOM 737 N N . PHE A 1 93 ? -27.828 -24.547 6.039 1 94 93 PHE A N 1
ATOM 738 C CA . PHE A 1 93 ? -28.391 -25.781 5.512 1 94 93 PHE A CA 1
ATOM 739 C C . PHE A 1 93 ? -29.109 -26.562 6.609 1 94 93 PHE A C 1
ATOM 741 O O . PHE A 1 93 ? -28.562 -26.75 7.695 1 94 93 PHE A O 1
ATOM 748 N N . PHE A 1 94 ? -30.344 -26.906 6.277 1 95.5 94 PHE A N 1
ATOM 749 C CA . PHE A 1 94 ? -31.156 -27.547 7.301 1 95.5 94 PHE A CA 1
ATOM 750 C C . PHE A 1 94 ? -31.719 -28.859 6.801 1 95.5 94 PHE A C 1
ATOM 752 O O . PHE A 1 94 ? -32.344 -28.922 5.746 1 95.5 94 PHE A O 1
ATOM 759 N N . CYS A 1 95 ? -31.344 -29.891 7.562 1 96 95 CYS A N 1
ATOM 760 C CA . CYS A 1 95 ? -31.969 -31.188 7.273 1 96 95 CYS A CA 1
ATOM 761 C C . CYS A 1 95 ? -33.344 -31.297 7.938 1 96 95 CYS A C 1
ATOM 763 O O . CYS A 1 95 ? -33.438 -31.266 9.164 1 96 95 CYS A O 1
ATOM 765 N N . ILE A 1 96 ? -34.312 -31.516 7.18 1 93.75 96 ILE A N 1
ATOM 766 C CA . ILE A 1 96 ? -35.688 -31.562 7.691 1 93.75 96 ILE A CA 1
ATOM 767 C C . ILE A 1 96 ? -35.906 -32.812 8.516 1 93.75 96 ILE A C 1
ATOM 769 O O . ILE A 1 96 ? -36.656 -32.812 9.484 1 93.75 96 ILE A O 1
ATOM 773 N N . ARG A 1 97 ? -35.25 -33.781 8.258 1 94.38 97 ARG A N 1
ATOM 774 C CA . ARG A 1 97 ? -35.406 -35.062 8.93 1 94.38 97 ARG A CA 1
ATOM 775 C C . ARG A 1 97 ? -34.656 -35.094 10.266 1 94.38 97 ARG A C 1
ATOM 777 O O . ARG A 1 97 ? -35.25 -35.438 11.297 1 94.38 97 ARG A O 1
ATOM 784 N N . CYS A 1 98 ? -33.406 -34.75 10.25 1 95.5 98 CYS A N 1
ATOM 785 C CA . CYS A 1 98 ? -32.562 -34.844 11.43 1 95.5 98 CYS A CA 1
ATOM 786 C C . CYS A 1 98 ? -32.625 -33.562 12.242 1 95.5 98 CYS A C 1
ATOM 788 O O . CYS A 1 98 ? -32.156 -33.5 13.375 1 95.5 98 CYS A O 1
ATOM 790 N N . ARG A 1 99 ? -33.188 -32.5 11.664 1 94 99 ARG A N 1
ATOM 791 C CA . ARG A 1 99 ? -33.312 -31.188 12.273 1 94 99 ARG A CA 1
ATOM 792 C C . ARG A 1 99 ? -31.938 -30.641 12.656 1 94 99 ARG A C 1
ATOM 794 O O . ARG A 1 99 ? -31.766 -30.109 13.758 1 94 99 ARG A O 1
ATOM 801 N N . LYS A 1 100 ? -30.984 -30.969 11.906 1 94.69 100 LYS A N 1
ATOM 802 C CA . LYS A 1 100 ? -29.625 -30.484 12.102 1 94.69 100 LYS A CA 1
ATOM 803 C C . LYS A 1 100 ? -29.312 -29.312 11.172 1 94.69 100 LYS A C 1
ATOM 805 O O . LYS A 1 100 ? -29.797 -29.266 10.039 1 94.69 100 LYS A O 1
ATOM 810 N N . MET A 1 101 ? -28.578 -28.375 11.711 1 93.56 101 MET A N 1
ATOM 811 C CA . MET A 1 101 ? -28.156 -27.203 10.938 1 93.56 101 MET A CA 1
ATOM 812 C C . MET A 1 101 ? -26.672 -27.25 10.625 1 93.56 101 MET A C 1
ATOM 814 O O . MET A 1 101 ? -25.875 -27.641 11.469 1 93.56 101 MET A O 1
ATOM 818 N N . TYR A 1 102 ? -26.359 -26.938 9.352 1 92.25 102 TYR A N 1
ATOM 819 C CA . TYR A 1 102 ? -24.969 -26.859 8.914 1 92.25 102 TYR A CA 1
ATOM 820 C C . TYR A 1 102 ? -24.656 -25.469 8.352 1 92.25 102 TYR A C 1
ATOM 822 O O . TYR A 1 102 ? -25.5 -24.859 7.691 1 92.25 102 TYR A O 1
ATOM 830 N N . SER A 1 103 ? -23.5 -25.016 8.57 1 90.12 103 SER A N 1
ATOM 831 C CA . SER A 1 103 ? -23.078 -23.734 8 1 90.12 103 SER A CA 1
ATOM 832 C C . SER A 1 103 ? -23 -23.812 6.48 1 90.12 103 SER A C 1
ATOM 834 O O . SER A 1 103 ? -22.672 -24.859 5.914 1 90.12 103 SER A O 1
ATOM 836 N N . VAL A 1 104 ? -23.266 -22.688 5.902 1 89.25 104 VAL A N 1
ATOM 837 C CA . VAL A 1 104 ? -23.156 -22.625 4.445 1 89.25 104 VAL A CA 1
ATOM 838 C C . VAL A 1 104 ? -21.703 -22.766 4.027 1 89.25 104 VAL A C 1
ATOM 840 O O . VAL A 1 104 ? -21.406 -23.094 2.875 1 89.25 104 VAL A O 1
ATOM 843 N N . PHE A 1 105 ? -20.781 -22.531 4.98 1 87.62 105 PHE A N 1
ATOM 844 C CA . PHE A 1 105 ? -19.359 -22.594 4.66 1 87.62 105 PHE A CA 1
ATOM 845 C C . PHE A 1 105 ? -18.766 -23.938 5.062 1 87.62 105 PHE A C 1
ATOM 847 O O . PHE A 1 105 ? -17.547 -24.125 5.004 1 87.62 105 PHE A O 1
ATOM 854 N N . ASP A 1 106 ? -19.641 -24.781 5.43 1 84.12 106 ASP A N 1
ATOM 855 C CA . ASP A 1 106 ? -19.172 -26.094 5.855 1 84.12 106 ASP A CA 1
ATOM 856 C C . ASP A 1 106 ? -18.328 -26.766 4.77 1 84.12 106 ASP A C 1
ATOM 858 O O . ASP A 1 106 ? -18.797 -26.953 3.646 1 84.12 106 ASP A O 1
ATOM 862 N N . GLY A 1 107 ? -17.078 -27.047 5.062 1 79.12 107 GLY A N 1
ATOM 863 C CA . GLY A 1 107 ? -16.203 -27.75 4.137 1 79.12 107 GLY A CA 1
ATOM 864 C C . GLY A 1 107 ? -15.516 -26.812 3.158 1 79.12 107 GLY A C 1
ATOM 865 O O . GLY A 1 107 ? -14.734 -27.25 2.311 1 79.12 107 GLY A O 1
ATOM 866 N N . SER A 1 108 ? -15.898 -25.594 3.191 1 79.81 108 SER A N 1
ATOM 867 C CA . SER A 1 108 ? -15.297 -24.641 2.262 1 79.81 108 SER A CA 1
ATOM 868 C C . SER A 1 108 ? -14.031 -24.031 2.848 1 79.81 108 SER A C 1
ATOM 870 O O . SER A 1 108 ? -13.766 -24.156 4.043 1 79.81 108 SER A O 1
ATOM 872 N N . PHE A 1 109 ? -13.25 -23.422 1.954 1 80 109 PHE A N 1
ATOM 873 C CA . PHE A 1 109 ? -12.055 -22.672 2.324 1 80 109 PHE A CA 1
ATOM 874 C C . PHE A 1 109 ? -12.375 -21.625 3.383 1 80 109 PHE A C 1
ATOM 876 O O . PHE A 1 109 ? -11.602 -21.422 4.32 1 80 109 PHE A O 1
ATOM 883 N N . PHE A 1 110 ? -13.531 -21.031 3.371 1 80.81 110 PHE A N 1
ATOM 884 C CA . PHE A 1 110 ? -13.875 -19.875 4.188 1 80.81 110 PHE A CA 1
ATOM 885 C C . PHE A 1 110 ? -14.414 -20.312 5.547 1 80.81 110 PHE A C 1
ATOM 887 O O . PHE A 1 110 ? -14.539 -19.5 6.461 1 80.81 110 PHE A O 1
ATOM 894 N N . GLY A 1 111 ? -14.82 -21.547 5.625 1 75.06 111 GLY A N 1
ATOM 895 C CA . GLY A 1 111 ? -15.32 -22.078 6.887 1 75.06 111 GLY A CA 1
ATOM 896 C C . GLY A 1 111 ? -14.234 -22.219 7.941 1 75.06 111 GLY A C 1
ATOM 897 O O . GLY A 1 111 ? -14.531 -22.25 9.141 1 75.06 111 GLY A O 1
ATOM 898 N N . THR A 1 112 ? -13.117 -22.203 7.5 1 69.12 112 THR A N 1
ATOM 899 C CA . THR A 1 112 ? -12 -22.406 8.414 1 69.12 112 THR A CA 1
ATOM 900 C C . THR A 1 112 ? -11.438 -21.078 8.891 1 69.12 112 THR A C 1
ATOM 902 O O . THR A 1 112 ? -10.609 -21.047 9.812 1 69.12 112 THR A O 1
ATOM 905 N N . LEU A 1 113 ? -12 -20.094 8.234 1 72.31 113 LEU A N 1
ATOM 906 C CA . LEU A 1 113 ? -11.406 -18.797 8.539 1 72.31 113 LEU A CA 1
ATOM 907 C C . LEU A 1 113 ? -12.234 -18.031 9.578 1 72.31 113 LEU A C 1
ATOM 909 O O . LEU A 1 113 ? -13.461 -18.141 9.586 1 72.31 113 LEU A O 1
ATOM 913 N N . ARG A 1 114 ? -11.68 -17.344 10.531 1 76.69 114 ARG A N 1
ATOM 914 C CA . ARG A 1 114 ? -12.312 -16.578 11.594 1 76.69 114 ARG A CA 1
ATOM 915 C C . ARG A 1 114 ? -12.648 -15.172 11.133 1 76.69 114 ARG A C 1
ATOM 917 O O . ARG A 1 114 ? -13.219 -14.383 11.891 1 76.69 114 ARG A O 1
ATOM 924 N N . VAL A 1 115 ? -12.305 -14.906 9.93 1 85.44 115 VAL A N 1
ATOM 925 C CA . VAL A 1 115 ? -12.57 -13.594 9.352 1 85.44 115 VAL A CA 1
ATOM 926 C C . VAL A 1 115 ? -13.797 -13.664 8.445 1 85.44 115 VAL A C 1
ATOM 928 O O . VAL A 1 115 ? -13.961 -14.617 7.684 1 85.44 115 VAL A O 1
ATOM 931 N N . PRO A 1 116 ? -14.672 -12.711 8.586 1 85.56 116 PRO A N 1
ATOM 932 C CA . PRO A 1 116 ? -15.852 -12.711 7.723 1 85.56 116 PRO A CA 1
ATOM 933 C C . PRO A 1 116 ? -15.492 -12.719 6.238 1 85.56 116 PRO A C 1
ATOM 935 O O . PRO A 1 116 ? -14.508 -12.094 5.832 1 85.56 116 PRO A O 1
ATOM 938 N N . ILE A 1 117 ? -16.328 -13.391 5.465 1 86.5 117 ILE A N 1
ATOM 939 C CA . ILE A 1 117 ? -16.047 -13.625 4.055 1 86.5 117 ILE A CA 1
ATOM 940 C C . ILE A 1 117 ? -15.93 -12.289 3.322 1 86.5 117 ILE A C 1
ATOM 942 O O . ILE A 1 117 ? -15.094 -12.133 2.426 1 86.5 117 ILE A O 1
ATOM 946 N N . ARG A 1 118 ? -16.734 -11.328 3.684 1 86.31 118 ARG A N 1
ATOM 947 C CA . ARG A 1 118 ? -16.656 -10.023 3.029 1 86.31 118 ARG A CA 1
ATOM 948 C C . ARG A 1 118 ? -15.312 -9.359 3.281 1 86.31 118 ARG A C 1
ATOM 950 O O . ARG A 1 118 ? -14.758 -8.719 2.387 1 86.31 118 ARG A O 1
ATOM 957 N N . THR A 1 119 ? -14.828 -9.539 4.449 1 88.75 119 THR A N 1
ATOM 958 C CA . THR A 1 119 ? -13.516 -8.992 4.809 1 88.75 119 THR A CA 1
ATOM 959 C C . THR A 1 119 ? -12.406 -9.734 4.066 1 88.75 119 THR A C 1
ATOM 961 O O . THR A 1 119 ? -11.43 -9.117 3.633 1 88.75 119 THR A O 1
ATOM 964 N N . ILE A 1 120 ? -12.602 -10.977 3.936 1 90.56 120 ILE A N 1
ATOM 965 C CA . ILE A 1 120 ? -11.609 -11.781 3.227 1 90.56 120 ILE A CA 1
ATOM 966 C C . ILE A 1 120 ? -11.523 -11.328 1.771 1 90.56 120 ILE A C 1
ATOM 968 O O . ILE A 1 120 ? -10.43 -11.195 1.217 1 90.56 120 ILE A O 1
ATOM 972 N N . LEU A 1 121 ? -12.648 -11.117 1.187 1 89.25 121 LEU A N 1
ATOM 973 C CA . LEU A 1 121 ? -12.672 -10.672 -0.203 1 89.25 121 LEU A CA 1
ATOM 974 C C . LEU A 1 121 ? -12.062 -9.281 -0.336 1 89.25 121 LEU A C 1
ATOM 976 O O . LEU A 1 121 ? -11.383 -8.992 -1.324 1 89.25 121 LEU A O 1
ATOM 980 N N . SER A 1 122 ? -12.32 -8.406 0.651 1 89.75 122 SER A N 1
ATOM 981 C CA . SER A 1 122 ? -11.688 -7.094 0.662 1 89.75 122 SER A CA 1
ATOM 982 C C . SER A 1 122 ? -10.172 -7.207 0.801 1 89.75 122 SER A C 1
ATOM 984 O O . SER A 1 122 ? -9.43 -6.473 0.147 1 89.75 122 SER A O 1
ATOM 986 N N . LEU A 1 123 ? -9.766 -8.125 1.624 1 92.88 123 LEU A N 1
ATOM 987 C CA . LEU A 1 123 ? -8.336 -8.359 1.808 1 92.88 123 LEU A CA 1
ATOM 988 C C . LEU A 1 123 ? -7.707 -8.906 0.529 1 92.88 123 LEU A C 1
ATOM 990 O O . LEU A 1 123 ? -6.582 -8.539 0.183 1 92.88 123 LEU A O 1
ATOM 994 N N . LEU A 1 124 ? -8.43 -9.742 -0.071 1 93.19 124 LEU A N 1
ATOM 995 C CA . LEU A 1 124 ? -7.941 -10.289 -1.332 1 93.19 124 LEU A CA 1
ATOM 996 C C . LEU A 1 124 ? -7.766 -9.188 -2.371 1 93.19 124 LEU A C 1
ATOM 998 O O . LEU A 1 124 ? -6.781 -9.18 -3.113 1 93.19 124 LEU A O 1
ATOM 1002 N N . TRP A 1 125 ? -8.711 -8.336 -2.402 1 92.38 125 TRP A N 1
ATOM 1003 C CA . TRP A 1 125 ? -8.602 -7.219 -3.336 1 92.38 125 TRP A CA 1
ATOM 1004 C C . TRP A 1 125 ? -7.387 -6.355 -3.012 1 92.38 125 TRP A C 1
ATOM 1006 O O . TRP A 1 125 ? -6.629 -5.98 -3.906 1 92.38 125 TRP A O 1
ATOM 1016 N N . ASN A 1 126 ? -7.234 -6.039 -1.726 1 94.69 126 ASN A N 1
ATOM 1017 C CA . ASN A 1 126 ? -6.031 -5.316 -1.323 1 94.69 126 ASN A CA 1
ATOM 1018 C C . ASN A 1 126 ? -4.77 -6.043 -1.771 1 94.69 126 ASN A C 1
ATOM 1020 O O . ASN A 1 126 ? -3.838 -5.418 -2.287 1 94.69 126 ASN A O 1
ATOM 1024 N N . TRP A 1 127 ? -4.84 -7.316 -1.622 1 96.19 127 TRP A N 1
ATOM 1025 C CA . TRP A 1 127 ? -3.68 -8.156 -1.894 1 96.19 127 TRP A CA 1
ATOM 1026 C C . TRP A 1 127 ? -3.33 -8.141 -3.377 1 96.19 127 TRP A C 1
ATOM 1028 O O . TRP A 1 127 ? -2.166 -7.961 -3.744 1 96.19 127 TRP A O 1
ATOM 1038 N N . VAL A 1 128 ? -4.312 -8.242 -4.223 1 94.75 128 VAL A N 1
ATOM 1039 C CA . VAL A 1 128 ? -4.051 -8.312 -5.656 1 94.75 128 VAL A CA 1
ATOM 1040 C C . VAL A 1 128 ? -3.666 -6.934 -6.184 1 94.75 128 VAL A C 1
ATOM 1042 O O . VAL A 1 128 ? -3.084 -6.816 -7.262 1 94.75 128 VAL A O 1
ATOM 1045 N N . CYS A 1 129 ? -4.039 -5.891 -5.461 1 93.94 129 CYS A N 1
ATOM 1046 C CA . CYS A 1 129 ? -3.645 -4.531 -5.82 1 93.94 129 CYS A CA 1
ATOM 1047 C C . CYS A 1 129 ? -2.271 -4.191 -5.254 1 93.94 129 CYS A C 1
ATOM 1049 O O . CYS A 1 129 ? -1.853 -3.033 -5.285 1 93.94 129 CYS A O 1
ATOM 1051 N N . GLU A 1 130 ? -1.584 -5.113 -4.664 1 95.06 130 GLU A N 1
ATOM 1052 C CA . GLU A 1 130 ? -0.219 -4.992 -4.16 1 95.06 130 GLU A CA 1
ATOM 1053 C C . GLU A 1 130 ? -0.153 -4.047 -2.967 1 95.06 130 GLU A C 1
ATOM 1055 O O . GLU A 1 130 ? 0.758 -3.221 -2.871 1 95.06 130 GLU A O 1
ATOM 1060 N N . ILE A 1 131 ? -1.157 -4.098 -2.152 1 95.94 131 ILE A N 1
ATOM 1061 C CA . ILE A 1 131 ? -1.148 -3.334 -0.912 1 95.94 131 ILE A CA 1
ATOM 1062 C C . ILE A 1 131 ? -0.479 -4.148 0.193 1 95.94 131 ILE A C 1
ATOM 1064 O O . ILE A 1 131 ? -0.787 -5.328 0.375 1 95.94 131 ILE A O 1
ATOM 1068 N N . ARG A 1 132 ? 0.406 -3.504 0.922 1 96.06 132 ARG A N 1
ATOM 1069 C CA . ARG A 1 132 ? 1.161 -4.156 1.988 1 96.06 132 ARG A CA 1
ATOM 1070 C C . ARG A 1 132 ? 0.236 -4.629 3.104 1 96.06 132 ARG A C 1
ATOM 1072 O O . ARG A 1 132 ? -0.852 -4.078 3.291 1 96.06 132 ARG A O 1
ATOM 1079 N N . ALA A 1 133 ? 0.802 -5.613 3.854 1 96.25 133 ALA A N 1
ATOM 1080 C CA . ALA A 1 133 ? 0.026 -6.16 4.961 1 96.25 133 ALA A CA 1
ATOM 1081 C C . ALA A 1 133 ? -0.295 -5.082 5.992 1 96.25 133 ALA A C 1
ATOM 1083 O O . ALA A 1 133 ? -1.425 -4.996 6.48 1 96.25 133 ALA A O 1
ATOM 1084 N N . GLY A 1 134 ? 0.724 -4.25 6.27 1 95.12 134 GLY A N 1
ATOM 1085 C CA . GLY A 1 134 ? 0.506 -3.193 7.246 1 95.12 134 GLY A CA 1
ATOM 1086 C C . GLY A 1 134 ? -0.561 -2.201 6.824 1 95.12 134 GLY A C 1
ATOM 1087 O O . GLY A 1 134 ? -1.43 -1.839 7.621 1 95.12 134 GLY A O 1
ATOM 1088 N N . SER A 1 135 ? -0.545 -1.729 5.609 1 95.75 135 SER A N 1
ATOM 1089 C CA . SER A 1 135 ? -1.536 -0.794 5.086 1 95.75 135 SER A CA 1
ATOM 1090 C C . SER A 1 135 ? -2.918 -1.434 5.02 1 95.75 135 SER A C 1
ATOM 1092 O O . SER A 1 135 ? -3.926 -0.775 5.285 1 95.75 135 SER A O 1
ATOM 1094 N N . SER A 1 136 ? -2.924 -2.697 4.676 1 95.44 136 SER A N 1
ATOM 1095 C CA . SER A 1 136 ? -4.195 -3.414 4.633 1 95.44 136 SER A CA 1
ATOM 1096 C C . SER A 1 136 ? -4.816 -3.523 6.023 1 95.44 136 SER A C 1
ATOM 1098 O O . SER A 1 136 ? -6.035 -3.436 6.172 1 95.44 136 SER A O 1
ATOM 1100 N N . ALA A 1 137 ? -3.963 -3.754 6.969 1 95.69 137 ALA A N 1
ATOM 1101 C CA . ALA A 1 137 ? -4.426 -3.83 8.352 1 95.69 137 ALA A CA 1
ATOM 1102 C C . ALA A 1 137 ? -5.094 -2.527 8.781 1 95.69 137 ALA A C 1
ATOM 1104 O O . ALA A 1 137 ? -6.191 -2.539 9.336 1 95.69 137 ALA A O 1
ATOM 1105 N N . MET A 1 138 ? -4.461 -1.414 8.453 1 92.06 138 MET A N 1
ATOM 1106 C CA . MET A 1 138 ? -5.047 -0.114 8.758 1 92.06 138 MET A CA 1
ATOM 1107 C C . MET A 1 138 ? -6.324 0.11 7.957 1 92.06 138 MET A C 1
ATOM 1109 O O . MET A 1 138 ? -7.344 0.535 8.508 1 92.06 138 MET A O 1
ATOM 1113 N N . HIS A 1 139 ? -6.277 -0.277 6.742 1 92.44 139 HIS A N 1
ATOM 1114 C CA . HIS A 1 139 ? -7.352 -0.017 5.793 1 92.44 139 HIS A CA 1
ATOM 1115 C C . HIS A 1 139 ? -8.641 -0.728 6.203 1 92.44 139 HIS A C 1
ATOM 1117 O O . HIS A 1 139 ? -9.734 -0.185 6.039 1 92.44 139 HIS A O 1
ATOM 1123 N N . LEU A 1 140 ? -8.477 -1.894 6.793 1 90.94 140 LEU A N 1
ATOM 1124 C CA . LEU A 1 140 ? -9.648 -2.707 7.094 1 90.94 140 LEU A CA 1
ATOM 1125 C C . LEU A 1 140 ? -9.859 -2.816 8.602 1 90.94 140 LEU A C 1
ATOM 1127 O O . LEU A 1 140 ? -10.812 -3.451 9.055 1 90.94 140 LEU A O 1
ATOM 1131 N N . GLY A 1 141 ? -8.992 -2.209 9.336 1 89.19 141 GLY A N 1
ATOM 1132 C CA . GLY A 1 141 ? -9.109 -2.27 10.781 1 89.19 141 GLY A CA 1
ATOM 1133 C C . GLY A 1 141 ? -8.922 -3.668 11.336 1 89.19 141 GLY A C 1
ATOM 1134 O O . GLY A 1 141 ? -9.719 -4.133 12.148 1 89.19 141 GLY A O 1
ATOM 1135 N N . LEU A 1 142 ? -7.957 -4.367 10.859 1 93 142 LEU A N 1
ATOM 1136 C CA . LEU A 1 142 ? -7.637 -5.723 11.297 1 93 142 LEU A CA 1
ATOM 1137 C C . LEU A 1 142 ? -6.27 -5.773 11.969 1 93 142 LEU A C 1
ATOM 1139 O O . LEU A 1 142 ? -5.402 -4.941 11.68 1 93 142 LEU A O 1
ATOM 1143 N N . PRO A 1 143 ? -6.137 -6.746 12.852 1 94.12 143 PRO A N 1
ATOM 1144 C CA . PRO A 1 143 ? -4.77 -6.973 13.328 1 94.12 143 PRO A CA 1
ATOM 1145 C C . PRO A 1 143 ? -3.82 -7.422 12.219 1 94.12 143 PRO A C 1
ATOM 1147 O O . PRO A 1 143 ? -4.199 -8.227 11.367 1 94.12 143 PRO A O 1
ATOM 1150 N N . ARG A 1 144 ? -2.674 -6.867 12.273 1 95.06 144 ARG A N 1
ATOM 1151 C CA . ARG A 1 144 ? -1.683 -7.137 11.242 1 95.06 144 ARG A CA 1
ATOM 1152 C C . ARG A 1 144 ? -1.442 -8.633 11.086 1 95.06 144 ARG A C 1
ATOM 1154 O O . ARG A 1 144 ? -1.289 -9.133 9.977 1 95.06 144 ARG A O 1
ATOM 1161 N N . GLN A 1 145 ? -1.457 -9.352 12.18 1 95.12 145 GLN A N 1
ATOM 1162 C CA . GLN A 1 145 ? -1.187 -10.781 12.148 1 95.12 145 GLN A CA 1
ATOM 1163 C C . GLN A 1 145 ? -2.273 -11.531 11.375 1 95.12 145 GLN A C 1
ATOM 1165 O O . GLN A 1 145 ? -1.989 -12.508 10.688 1 95.12 145 GLN A O 1
ATOM 1170 N N . THR A 1 146 ? -3.465 -11.109 11.562 1 94.62 146 THR A N 1
ATOM 1171 C CA . THR A 1 146 ? -4.57 -11.703 10.82 1 94.62 146 THR A CA 1
ATOM 1172 C C . THR A 1 146 ? -4.395 -11.492 9.32 1 94.62 146 THR A C 1
ATOM 1174 O O . THR A 1 146 ? -4.605 -12.414 8.531 1 94.62 146 THR A O 1
ATOM 1177 N N . VAL A 1 147 ? -3.979 -10.32 8.914 1 96.69 147 VAL A N 1
ATOM 1178 C CA . VAL A 1 147 ? -3.762 -10 7.504 1 96.69 147 VAL A CA 1
ATOM 1179 C C . VAL A 1 147 ? -2.641 -10.867 6.945 1 96.69 147 VAL A C 1
ATOM 1181 O O . VAL A 1 147 ? -2.783 -11.461 5.871 1 96.69 147 VAL A O 1
ATOM 1184 N N . ILE A 1 148 ? -1.57 -11.016 7.695 1 96.19 148 ILE A N 1
ATOM 1185 C CA . ILE A 1 148 ? -0.415 -11.797 7.266 1 96.19 148 ILE A CA 1
ATOM 1186 C C . ILE A 1 148 ? -0.824 -13.258 7.07 1 96.19 148 ILE A C 1
ATOM 1188 O O . ILE A 1 148 ? -0.427 -13.891 6.094 1 96.19 148 ILE A O 1
ATOM 1192 N N . ARG A 1 149 ? -1.61 -13.711 7.977 1 93.88 149 ARG A N 1
ATOM 1193 C CA . ARG A 1 149 ? -2.08 -15.086 7.879 1 93.88 149 ARG A CA 1
ATOM 1194 C C . ARG A 1 149 ? -2.926 -15.289 6.629 1 93.88 149 ARG A C 1
ATOM 1196 O O . ARG A 1 149 ? -2.777 -16.297 5.926 1 93.88 149 ARG A O 1
ATOM 1203 N N . GLN A 1 150 ? -3.789 -14.406 6.387 1 94.62 150 GLN A N 1
ATOM 1204 C CA . GLN A 1 150 ? -4.625 -14.516 5.199 1 94.62 150 GLN A CA 1
ATOM 1205 C C . GLN A 1 150 ? -3.787 -14.43 3.926 1 94.62 150 GLN A C 1
ATOM 1207 O O . GLN A 1 150 ? -4.031 -15.164 2.963 1 94.62 150 GLN A O 1
ATOM 1212 N N . HIS A 1 151 ? -2.809 -13.531 3.891 1 96.81 151 HIS A N 1
ATOM 1213 C CA . HIS A 1 151 ? -1.91 -13.414 2.746 1 96.81 151 HIS A CA 1
ATOM 1214 C C . HIS A 1 151 ? -1.187 -14.727 2.479 1 96.81 151 HIS A C 1
ATOM 1216 O O . HIS A 1 151 ? -0.949 -15.086 1.324 1 96.81 151 HIS A O 1
ATOM 1222 N N . LYS A 1 152 ? -0.837 -15.367 3.566 1 96 152 LYS A N 1
ATOM 1223 C CA . LYS A 1 152 ? -0.177 -16.656 3.422 1 96 152 LYS A CA 1
ATOM 1224 C C . LYS A 1 152 ? -1.075 -17.656 2.693 1 96 152 LYS A C 1
ATOM 1226 O O . LYS A 1 152 ? -0.608 -18.406 1.834 1 96 152 LYS A O 1
ATOM 1231 N N . TYR A 1 153 ? -2.299 -17.625 3.039 1 93.81 153 TYR A N 1
ATOM 1232 C CA . TYR A 1 153 ? -3.242 -18.516 2.367 1 93.81 153 TYR A CA 1
ATOM 1233 C C . TYR A 1 153 ? -3.334 -18.188 0.882 1 93.81 153 TYR A C 1
ATOM 1235 O O . TYR A 1 153 ? -3.389 -19.094 0.044 1 93.81 153 TYR A O 1
ATOM 1243 N N . PHE A 1 154 ? -3.355 -16.938 0.542 1 96.25 154 PHE A N 1
ATOM 1244 C CA . PHE A 1 154 ? -3.418 -16.531 -0.856 1 96.25 154 PHE A CA 1
ATOM 1245 C C . PHE A 1 154 ? -2.188 -17.016 -1.616 1 96.25 154 PHE A C 1
ATOM 1247 O O . PHE A 1 154 ? -2.305 -17.547 -2.723 1 96.25 154 PHE A O 1
ATOM 1254 N N . ARG A 1 155 ? -1.041 -16.859 -1.008 1 97.25 155 ARG A N 1
ATOM 1255 C CA . ARG A 1 155 ? 0.196 -17.297 -1.65 1 97.25 155 ARG A CA 1
ATOM 1256 C C . ARG A 1 155 ? 0.23 -18.812 -1.805 1 97.25 155 ARG A C 1
ATOM 1258 O O . ARG A 1 155 ? 0.752 -19.328 -2.795 1 97.25 155 ARG A O 1
ATOM 1265 N N . ASP A 1 156 ? -0.348 -19.469 -0.816 1 96.25 156 ASP A N 1
ATOM 1266 C CA . ASP A 1 156 ? -0.408 -20.938 -0.878 1 96.25 156 ASP A CA 1
ATOM 1267 C C . ASP A 1 156 ? -1.198 -21.391 -2.1 1 96.25 156 ASP A C 1
ATOM 1269 O O . ASP A 1 156 ? -0.838 -22.391 -2.736 1 96.25 156 ASP A O 1
ATOM 1273 N N . VAL A 1 157 ? -2.219 -20.734 -2.361 1 95.69 157 VAL A N 1
ATOM 1274 C CA . VAL A 1 157 ? -3.031 -21.062 -3.529 1 95.69 157 VAL A CA 1
ATOM 1275 C C . VAL A 1 157 ? -2.205 -20.875 -4.801 1 95.69 157 VAL A C 1
ATOM 1277 O O . VAL A 1 157 ? -2.256 -21.719 -5.707 1 95.69 157 VAL A O 1
ATOM 1280 N N . CYS A 1 158 ? -1.457 -19.797 -4.859 1 96.94 158 CYS A N 1
ATOM 1281 C CA . CYS A 1 158 ? -0.596 -19.547 -6.012 1 96.94 158 CYS A CA 1
ATOM 1282 C C . CYS A 1 158 ? 0.431 -20.656 -6.172 1 96.94 158 CYS A C 1
ATOM 1284 O O . CYS A 1 158 ? 0.601 -21.203 -7.266 1 96.94 158 CYS A O 1
ATOM 1286 N N . SER A 1 159 ? 1.08 -20.984 -5.039 1 97.12 159 SER A N 1
ATOM 1287 C CA . SER A 1 159 ? 2.09 -22.047 -5.066 1 97.12 159 SER A CA 1
ATOM 1288 C C . SER A 1 159 ? 1.493 -23.375 -5.523 1 97.12 159 SER A C 1
ATOM 1290 O O . SER A 1 159 ? 2.098 -24.078 -6.324 1 97.12 159 SER A O 1
ATOM 1292 N N . TRP A 1 160 ? 0.371 -23.641 -5.023 1 96.5 160 TRP A N 1
ATOM 1293 C CA . TRP A 1 160 ? -0.318 -24.875 -5.367 1 96.5 160 TRP A CA 1
ATOM 1294 C C . TRP A 1 160 ? -0.628 -24.938 -6.859 1 96.5 160 TRP A C 1
ATOM 1296 O O . TRP A 1 160 ? -0.323 -25.922 -7.531 1 96.5 160 TRP A O 1
ATOM 1306 N N . LYS A 1 161 ? -1.192 -23.891 -7.395 1 96.5 161 LYS A N 1
ATOM 1307 C CA . LYS A 1 161 ? -1.582 -23.875 -8.805 1 96.5 161 LYS A CA 1
ATOM 1308 C C . LYS A 1 161 ? -0.366 -24.047 -9.711 1 96.5 161 LYS A C 1
ATOM 1310 O O . LYS A 1 161 ? -0.429 -24.75 -10.719 1 96.5 161 LYS A O 1
ATOM 1315 N N . LEU A 1 162 ? 0.71 -23.391 -9.352 1 95.5 162 LEU A N 1
ATOM 1316 C CA . LEU A 1 162 ? 1.94 -23.5 -10.133 1 95.5 162 LEU A CA 1
ATOM 1317 C C . LEU A 1 162 ? 2.479 -24.922 -10.094 1 95.5 162 LEU A C 1
ATOM 1319 O O . LEU A 1 162 ? 2.992 -25.422 -11.102 1 95.5 162 LEU A O 1
ATOM 1323 N N . SER A 1 163 ? 2.354 -25.578 -8.961 1 94.5 163 SER A N 1
ATOM 1324 C CA . SER A 1 163 ? 2.842 -26.938 -8.828 1 94.5 163 SER A CA 1
ATOM 1325 C C . SER A 1 163 ? 2.021 -27.906 -9.672 1 94.5 163 SER A C 1
ATOM 1327 O O . SER A 1 163 ? 2.521 -28.953 -10.086 1 94.5 163 SER A O 1
ATOM 1329 N N . GLU A 1 164 ? 0.809 -27.547 -9.938 1 93.75 164 GLU A N 1
ATOM 1330 C CA . GLU A 1 164 ? -0.088 -28.375 -10.727 1 93.75 164 GLU A CA 1
ATOM 1331 C C . GLU A 1 164 ? 0.192 -28.234 -12.219 1 93.75 164 GLU A C 1
ATOM 1333 O O . GLU A 1 164 ? -0.242 -29.078 -13.023 1 93.75 164 GLU A O 1
ATOM 1338 N N . GLN A 1 165 ? 0.931 -27.219 -12.555 1 92.25 165 GLN A N 1
ATOM 1339 C CA . GLN A 1 165 ? 1.179 -26.953 -13.969 1 92.25 165 GLN A CA 1
ATOM 1340 C C . GLN A 1 165 ? 2.664 -26.734 -14.234 1 92.25 165 GLN A C 1
ATOM 1342 O O . GLN A 1 165 ? 3.064 -25.656 -14.68 1 92.25 165 GLN A O 1
ATOM 1347 N N . PRO A 1 166 ? 3.447 -27.719 -14.203 1 83.31 166 PRO A N 1
ATOM 1348 C CA . PRO A 1 166 ? 4.895 -27.547 -14.359 1 83.31 166 PRO A CA 1
ATOM 1349 C C . PRO A 1 166 ? 5.289 -27.125 -15.773 1 83.31 166 PRO A C 1
ATOM 1351 O O . PRO A 1 166 ? 6.324 -26.484 -15.969 1 83.31 166 PRO A O 1
ATOM 1354 N N . ASP A 1 167 ? 4.461 -27.406 -16.719 1 87.81 167 ASP A N 1
ATOM 1355 C CA . ASP A 1 167 ? 4.766 -27.109 -18.109 1 87.81 167 ASP A CA 1
ATOM 1356 C C . ASP A 1 167 ? 4.742 -25.594 -18.375 1 87.81 167 ASP A C 1
ATOM 1358 O O . ASP A 1 167 ? 5.234 -25.125 -19.406 1 87.81 167 ASP A O 1
ATOM 1362 N N . LEU A 1 168 ? 4.145 -24.906 -17.422 1 87.69 168 LEU A N 1
ATOM 1363 C CA . LEU A 1 168 ? 4.051 -23.453 -17.562 1 87.69 168 LEU A CA 1
ATOM 1364 C C . LEU A 1 168 ? 5.441 -22.828 -17.625 1 87.69 168 LEU A C 1
ATOM 1366 O O . LEU A 1 168 ? 5.598 -21.719 -18.156 1 87.69 168 LEU A O 1
ATOM 1370 N N . PHE A 1 169 ? 6.48 -23.562 -17.203 1 87.75 169 PHE A N 1
ATOM 1371 C CA . PHE A 1 169 ? 7.785 -22.922 -17.031 1 87.75 169 PHE A CA 1
ATOM 1372 C C . PHE A 1 169 ? 8.797 -23.5 -18.016 1 87.75 169 PHE A C 1
ATOM 1374 O O . PHE A 1 169 ? 9.992 -23.234 -17.906 1 87.75 169 PHE A O 1
ATOM 1381 N N . LEU A 1 170 ? 8.32 -24.281 -18.891 1 93.38 170 LEU A N 1
ATOM 1382 C CA . LEU A 1 170 ? 9.227 -24.734 -19.953 1 93.38 170 LEU A CA 1
ATOM 1383 C C . LEU A 1 170 ? 9.555 -23.609 -20.922 1 93.38 170 LEU A C 1
ATOM 1385 O O . LEU A 1 170 ? 8.656 -23.031 -21.531 1 93.38 170 LEU A O 1
ATOM 1389 N N . LEU A 1 171 ? 10.797 -23.375 -20.984 1 96 171 LEU A N 1
ATOM 1390 C CA . LEU A 1 171 ? 11.273 -22.234 -21.766 1 96 171 LEU A CA 1
ATOM 1391 C C . LEU A 1 171 ? 12.188 -22.703 -22.891 1 96 171 LEU A C 1
ATOM 1393 O O . LEU A 1 171 ? 12.867 -23.719 -22.766 1 96 171 LEU A O 1
ATOM 1397 N N . GLY A 1 172 ? 12.133 -21.938 -23.953 1 96.12 172 GLY A N 1
ATOM 1398 C CA . GLY A 1 172 ? 13.102 -22.141 -25.016 1 96.12 172 GLY A CA 1
ATOM 1399 C C . GLY A 1 172 ? 12.688 -23.234 -26 1 96.12 172 GLY A C 1
ATOM 1400 O O . GLY A 1 172 ? 11.492 -23.438 -26.234 1 96.12 172 GLY A O 1
ATOM 1401 N N . GLY A 1 173 ? 13.727 -23.797 -26.609 1 95.19 173 GLY A N 1
ATOM 1402 C CA . GLY A 1 173 ? 13.609 -24.719 -27.719 1 95.19 173 GLY A CA 1
ATOM 1403 C C . GLY A 1 173 ? 14.414 -24.312 -28.938 1 95.19 173 GLY A C 1
ATOM 1404 O O . GLY A 1 173 ? 15.133 -23.312 -28.906 1 95.19 173 GLY A O 1
ATOM 1405 N N . PRO A 1 174 ? 14.297 -25.172 -29.938 1 95.56 174 PRO A N 1
ATOM 1406 C CA . PRO A 1 174 ? 15.07 -24.844 -31.141 1 95.56 174 PRO A CA 1
ATOM 1407 C C . PRO A 1 174 ? 14.734 -23.453 -31.688 1 95.56 174 PRO A C 1
ATOM 1409 O O . PRO A 1 174 ? 13.57 -23.156 -31.938 1 95.56 174 PRO A O 1
ATOM 1412 N N . GLY A 1 175 ? 15.727 -22.672 -31.797 1 94.62 175 GLY A N 1
ATOM 1413 C CA . GLY A 1 175 ? 15.555 -21.344 -32.344 1 94.62 175 GLY A CA 1
ATOM 1414 C C . GLY A 1 175 ? 15.281 -20.281 -31.312 1 94.62 175 GLY A C 1
ATOM 1415 O O . GLY A 1 175 ? 15.164 -19.094 -31.641 1 94.62 175 GLY A O 1
ATOM 1416 N N . HIS A 1 176 ? 15.188 -20.703 -30.094 1 96.25 176 HIS A N 1
ATOM 1417 C CA . HIS A 1 176 ? 14.883 -19.75 -29.031 1 96.25 176 HIS A CA 1
ATOM 1418 C C . HIS A 1 176 ? 16.156 -19.297 -28.328 1 96.25 176 HIS A C 1
ATOM 1420 O O . HIS A 1 176 ? 17.109 -20.062 -28.203 1 96.25 176 HIS A O 1
ATOM 1426 N N . VAL A 1 177 ? 16.109 -18.031 -27.906 1 95.5 177 VAL A N 1
ATOM 1427 C CA . VAL A 1 177 ? 17.172 -17.469 -27.094 1 95.5 177 VAL A CA 1
ATOM 1428 C C . VAL A 1 177 ? 16.703 -17.297 -25.656 1 95.5 177 VAL A C 1
ATOM 1430 O O . VAL A 1 177 ? 15.68 -16.656 -25.406 1 95.5 177 VAL A O 1
ATOM 1433 N N . VAL A 1 178 ? 17.422 -17.875 -24.781 1 96.62 178 VAL A N 1
ATOM 1434 C CA . VAL A 1 178 ? 17.109 -17.797 -23.359 1 96.62 178 VAL A CA 1
ATOM 1435 C C . VAL A 1 178 ? 18.219 -17.062 -22.609 1 96.62 178 VAL A C 1
ATOM 1437 O O . VAL A 1 178 ? 19.406 -17.391 -22.781 1 96.62 178 VAL A O 1
ATOM 1440 N N . GLN A 1 179 ? 17.859 -16.078 -21.844 1 96.69 179 GLN A N 1
ATOM 1441 C CA . GLN A 1 179 ? 18.812 -15.336 -21.031 1 96.69 179 GLN A CA 1
ATOM 1442 C C . GLN A 1 179 ? 18.703 -15.742 -19.562 1 96.69 179 GLN A C 1
ATOM 1444 O O . GLN A 1 179 ? 17.609 -15.977 -19.047 1 96.69 179 GLN A O 1
ATOM 1449 N N . ILE A 1 180 ? 19.859 -15.844 -18.891 1 96.81 180 ILE A N 1
ATOM 1450 C CA . ILE A 1 180 ? 19.906 -16.203 -17.469 1 96.81 180 ILE A CA 1
ATOM 1451 C C . ILE A 1 180 ? 20.719 -15.18 -16.688 1 96.81 180 ILE A C 1
ATOM 1453 O O . ILE A 1 180 ? 21.781 -14.758 -17.141 1 96.81 180 ILE A O 1
ATOM 1457 N N . ASP A 1 181 ? 20.141 -14.773 -15.578 1 95.12 181 ASP A N 1
ATOM 1458 C CA . ASP A 1 181 ? 20.828 -13.844 -14.688 1 95.12 181 ASP A CA 1
ATOM 1459 C C . ASP A 1 181 ? 20.531 -14.172 -13.219 1 95.12 181 ASP A C 1
ATOM 1461 O O . ASP A 1 181 ? 19.516 -14.805 -12.906 1 95.12 181 ASP A O 1
ATOM 1465 N N . GLU A 1 182 ? 21.547 -13.867 -12.391 1 95.12 182 GLU A N 1
ATOM 1466 C CA . GLU A 1 182 ? 21.375 -14.016 -10.945 1 95.12 182 GLU A CA 1
ATOM 1467 C C . GLU A 1 182 ? 21.359 -12.664 -10.25 1 95.12 182 GLU A C 1
ATOM 1469 O O . GLU A 1 182 ? 22.141 -11.766 -10.594 1 95.12 182 GLU A O 1
ATOM 1474 N N . SER A 1 183 ? 20.438 -12.5 -9.375 1 94.31 183 SER A N 1
ATOM 1475 C CA . SER A 1 183 ? 20.328 -11.266 -8.602 1 94.31 183 SER A CA 1
ATOM 1476 C C . SER A 1 183 ? 20.484 -11.539 -7.109 1 94.31 183 SER A C 1
ATOM 1478 O O . SER A 1 183 ? 19.844 -12.445 -6.57 1 94.31 183 SER A O 1
ATOM 1480 N N . PRO A 1 184 ? 21.297 -10.773 -6.43 1 93.06 184 PRO A N 1
ATOM 1481 C CA . PRO A 1 184 ? 21.531 -11 -5.004 1 93.06 184 PRO A CA 1
ATOM 1482 C C . PRO A 1 184 ? 20.391 -10.484 -4.125 1 93.06 184 PRO A C 1
ATOM 1484 O O . PRO A 1 184 ? 19.719 -9.516 -4.484 1 93.06 184 PRO A O 1
ATOM 1487 N N . THR A 1 185 ? 20.172 -11.203 -3.055 1 90.44 185 THR A N 1
ATOM 1488 C CA . THR A 1 185 ? 19.359 -10.734 -1.94 1 90.44 185 THR A CA 1
ATOM 1489 C C . THR A 1 185 ? 20.188 -10.625 -0.667 1 90.44 185 THR A C 1
ATOM 1491 O O . THR A 1 185 ? 21.422 -10.719 -0.713 1 90.44 185 THR A O 1
ATOM 1494 N N . LYS A 1 186 ? 19.672 -10.211 0.438 1 82.69 186 LYS A N 1
ATOM 1495 C CA . LYS A 1 186 ? 20.422 -10.062 1.68 1 82.69 186 LYS A CA 1
ATOM 1496 C C . LYS A 1 186 ? 21.094 -11.367 2.084 1 82.69 186 LYS A C 1
ATOM 1498 O O . LYS A 1 186 ? 22.219 -11.375 2.58 1 82.69 186 LYS A O 1
ATOM 1503 N N . GLN A 1 187 ? 20.516 -12.453 1.837 1 82.12 187 GLN A N 1
ATOM 1504 C CA . GLN A 1 187 ? 21.031 -13.711 2.371 1 82.12 187 GLN A CA 1
ATOM 1505 C C . GLN A 1 187 ? 21.406 -14.672 1.248 1 82.12 187 GLN A C 1
ATOM 1507 O O . GLN A 1 187 ? 22.312 -15.492 1.406 1 82.12 187 GLN A O 1
ATOM 1512 N N . LYS A 1 188 ? 20.734 -14.609 0.182 1 93.19 188 LYS A N 1
ATOM 1513 C CA . LYS A 1 188 ? 20.875 -15.594 -0.884 1 93.19 188 LYS A CA 1
ATOM 1514 C C . LYS A 1 188 ? 20.75 -14.945 -2.258 1 93.19 188 LYS A C 1
ATOM 1516 O O . LYS A 1 188 ? 21.203 -13.82 -2.467 1 93.19 188 LYS A O 1
ATOM 1521 N N . TRP A 1 189 ? 20.344 -15.844 -3.309 1 95.62 189 TRP A N 1
ATOM 1522 C CA . TRP A 1 189 ? 20.266 -15.359 -4.684 1 95.62 189 TRP A CA 1
ATOM 1523 C C . TRP A 1 189 ? 18.922 -15.695 -5.309 1 95.62 189 TRP A C 1
ATOM 1525 O O . TRP A 1 189 ? 18.203 -16.578 -4.828 1 95.62 189 TRP A O 1
ATOM 1535 N N . ILE A 1 190 ? 18.609 -14.922 -6.277 1 96.94 190 ILE A N 1
ATOM 1536 C CA . ILE A 1 190 ? 17.484 -15.219 -7.152 1 96.94 190 ILE A CA 1
ATOM 1537 C C . ILE A 1 190 ? 17.984 -15.492 -8.57 1 96.94 190 ILE A C 1
ATOM 1539 O O . ILE A 1 190 ? 18.75 -14.711 -9.125 1 96.94 190 ILE A O 1
ATOM 1543 N N . ILE A 1 191 ? 17.688 -16.594 -9.125 1 97.25 191 ILE A N 1
ATOM 1544 C CA . ILE A 1 191 ? 17.984 -16.875 -10.523 1 97.25 191 ILE A CA 1
ATOM 1545 C C . ILE A 1 191 ? 16.797 -16.484 -11.398 1 97.25 191 ILE A C 1
ATOM 1547 O O . ILE A 1 191 ? 15.648 -16.781 -11.047 1 97.25 191 ILE A O 1
ATOM 1551 N N . GLY A 1 192 ? 17 -15.766 -12.383 1 97.38 192 GLY A N 1
ATOM 1552 C CA . GLY A 1 192 ? 16.016 -15.445 -13.398 1 97.38 192 GLY A CA 1
ATOM 1553 C C . GLY A 1 192 ? 16.344 -16.016 -14.766 1 97.38 192 GLY A C 1
ATOM 1554 O O . GLY A 1 192 ? 17.469 -15.867 -15.242 1 97.38 192 GLY A O 1
ATOM 1555 N N . ILE A 1 193 ? 15.484 -16.734 -15.328 1 97.5 193 ILE A N 1
ATOM 1556 C CA . ILE A 1 193 ? 15.594 -17.312 -16.656 1 97.5 193 ILE A CA 1
ATOM 1557 C C . ILE A 1 193 ? 14.484 -16.766 -17.562 1 97.5 193 ILE A C 1
ATOM 1559 O O . ILE A 1 193 ? 13.305 -16.844 -17.203 1 97.5 193 ILE A O 1
ATOM 1563 N N . TYR A 1 194 ? 14.859 -16.219 -18.672 1 97 194 TYR A N 1
ATOM 1564 C CA . TYR A 1 194 ? 13.875 -15.516 -19.484 1 97 194 TYR A CA 1
ATOM 1565 C C . TYR A 1 194 ? 14 -15.914 -20.953 1 97 194 TYR A C 1
ATOM 1567 O O . TYR A 1 194 ? 15.086 -15.844 -21.531 1 97 194 TYR A O 1
ATOM 1575 N N . ASP A 1 195 ? 12.961 -16.391 -21.578 1 96.94 195 ASP A N 1
ATOM 1576 C CA . ASP A 1 195 ? 12.891 -16.672 -23 1 96.94 195 ASP A CA 1
ATOM 1577 C C . ASP A 1 195 ? 12.586 -15.414 -23.797 1 96.94 195 ASP A C 1
ATOM 1579 O O . ASP A 1 195 ? 11.453 -14.914 -23.781 1 96.94 195 ASP A O 1
ATOM 1583 N N . CYS A 1 196 ? 13.5 -14.969 -24.531 1 94.5 196 CYS A N 1
ATOM 1584 C CA . CYS A 1 196 ? 13.391 -13.703 -25.25 1 94.5 196 CYS A CA 1
ATOM 1585 C C . CYS A 1 196 ? 12.523 -13.859 -26.484 1 94.5 196 CYS A C 1
ATOM 1587 O O . CYS A 1 196 ? 11.984 -12.875 -27 1 94.5 196 CYS A O 1
ATOM 1589 N N . THR A 1 197 ? 12.492 -15.031 -26.984 1 93.88 197 THR A N 1
ATOM 1590 C CA . THR A 1 197 ? 11.703 -15.305 -28.188 1 93.88 197 THR A CA 1
ATOM 1591 C C . THR A 1 197 ? 10.227 -15.438 -27.844 1 93.88 197 THR A C 1
ATOM 1593 O O . THR A 1 197 ? 9.375 -14.859 -28.531 1 93.88 197 THR A O 1
ATOM 1596 N N . SER A 1 198 ? 9.914 -16.203 -26.875 1 93 198 SER A N 1
ATOM 1597 C CA . SER A 1 198 ? 8.586 -16.25 -26.266 1 93 198 SER A CA 1
ATOM 1598 C C . SER A 1 198 ? 8.594 -15.602 -24.875 1 93 198 SER A C 1
ATOM 1600 O O . SER A 1 198 ? 8.984 -16.234 -23.906 1 93 198 SER A O 1
ATOM 1602 N N . PRO A 1 199 ? 8.195 -14.43 -24.828 1 91.75 199 PRO A N 1
ATOM 1603 C CA . PRO A 1 199 ? 8.375 -13.648 -23.594 1 91.75 199 PRO A CA 1
ATOM 1604 C C . PRO A 1 199 ? 7.742 -14.312 -22.375 1 91.75 199 PRO A C 1
ATOM 1606 O O . PRO A 1 199 ? 6.602 -14 -22.031 1 91.75 199 PRO A O 1
ATOM 1609 N N . LYS A 1 200 ? 8.492 -15.18 -21.859 1 93.38 200 LYS A N 1
ATOM 1610 C CA . LYS A 1 200 ? 8.133 -15.922 -20.656 1 93.38 200 LYS A CA 1
ATOM 1611 C C . LYS A 1 200 ? 9.336 -16.078 -19.734 1 93.38 200 LYS A C 1
ATOM 1613 O O . LYS A 1 200 ? 10.469 -16.25 -20.203 1 93.38 200 LYS A O 1
ATOM 1618 N N . GLY A 1 201 ? 9.047 -15.992 -18.406 1 95.19 201 GLY A N 1
ATOM 1619 C CA . GLY A 1 201 ? 10.172 -16.047 -17.484 1 95.19 201 GLY A CA 1
ATOM 1620 C C . GLY A 1 201 ? 9.969 -17.047 -16.359 1 95.19 201 GLY A C 1
ATOM 1621 O O . GLY A 1 201 ? 8.852 -17.484 -16.109 1 95.19 201 GLY A O 1
ATOM 1622 N N . TYR A 1 202 ? 11.062 -17.453 -15.766 1 96.81 202 TYR A N 1
ATOM 1623 C CA . TYR A 1 202 ? 11.148 -18.297 -14.57 1 96.81 202 TYR A CA 1
ATOM 1624 C C . TYR A 1 202 ? 12.102 -17.703 -13.547 1 96.81 202 TYR A C 1
ATOM 1626 O O . TYR A 1 202 ? 13.07 -17.031 -13.906 1 96.81 202 TYR A O 1
ATOM 1634 N N . ALA A 1 203 ? 11.734 -17.875 -12.305 1 97.44 203 ALA A N 1
ATOM 1635 C CA . ALA A 1 203 ? 12.594 -17.391 -11.227 1 97.44 203 ALA A CA 1
ATOM 1636 C C . ALA A 1 203 ? 12.555 -18.328 -10.023 1 97.44 203 ALA A C 1
ATOM 1638 O O . ALA A 1 203 ? 11.539 -19 -9.781 1 97.44 203 ALA A O 1
ATOM 1639 N N . ALA A 1 204 ? 13.609 -18.406 -9.273 1 96.75 204 ALA A N 1
ATOM 1640 C CA . ALA A 1 204 ? 13.688 -19.25 -8.086 1 96.75 204 ALA A CA 1
ATOM 1641 C C . ALA A 1 204 ? 14.695 -18.703 -7.086 1 96.75 204 ALA A C 1
ATOM 1643 O O . ALA A 1 204 ? 15.648 -18.016 -7.465 1 96.75 204 ALA A O 1
ATOM 1644 N N . TYR A 1 205 ? 14.359 -18.969 -5.867 1 96.12 205 TYR A N 1
ATOM 1645 C CA . TYR A 1 205 ? 15.281 -18.641 -4.781 1 96.12 205 TYR A CA 1
ATOM 1646 C C . TYR A 1 205 ? 16.328 -19.734 -4.621 1 96.12 205 TYR A C 1
ATOM 1648 O O . TYR A 1 205 ? 16 -20.906 -4.445 1 96.12 205 TYR A O 1
ATOM 1656 N N . ILE A 1 206 ? 17.656 -19.344 -4.727 1 96.5 206 ILE A N 1
ATOM 1657 C CA . ILE A 1 206 ? 18.703 -20.359 -4.723 1 96.5 206 ILE A CA 1
ATOM 1658 C C . ILE A 1 206 ? 19.734 -20.031 -3.639 1 96.5 206 ILE A C 1
ATOM 1660 O O . ILE A 1 206 ? 19.984 -18.859 -3.352 1 96.5 206 ILE A O 1
ATOM 1664 N N . PRO A 1 207 ? 20.344 -21.016 -3.055 1 94.75 207 PRO A N 1
ATOM 1665 C CA . PRO A 1 207 ? 21.266 -20.812 -1.941 1 94.75 207 PRO A CA 1
ATOM 1666 C C . PRO A 1 207 ? 22.609 -20.25 -2.391 1 94.75 207 PRO A C 1
ATOM 1668 O O . PRO A 1 207 ? 23.266 -19.531 -1.628 1 94.75 207 PRO A O 1
ATOM 1671 N N . ASP A 1 208 ? 23.047 -20.594 -3.611 1 95.06 208 ASP A N 1
ATOM 1672 C CA . ASP A 1 208 ? 24.344 -20.156 -4.125 1 95.06 208 ASP A CA 1
ATOM 1673 C C . ASP A 1 208 ? 24.344 -20.156 -5.652 1 95.06 208 ASP A C 1
ATOM 1675 O O . ASP A 1 208 ? 23.344 -20.484 -6.285 1 95.06 208 ASP A O 1
ATOM 1679 N N . ARG A 1 209 ? 25.438 -19.781 -6.207 1 94.75 209 ARG A N 1
ATOM 1680 C CA . ARG A 1 209 ? 25.578 -19.703 -7.66 1 94.75 209 ARG A CA 1
ATOM 1681 C C . ARG A 1 209 ? 26.516 -20.766 -8.188 1 94.75 209 ARG A C 1
ATOM 1683 O O . ARG A 1 209 ? 27.281 -20.531 -9.125 1 94.75 209 ARG A O 1
ATOM 1690 N N . SER A 1 210 ? 26.516 -21.875 -7.52 1 95.12 210 SER A N 1
ATOM 1691 C CA . SER A 1 210 ? 27.344 -22.984 -7.973 1 95.12 210 SER A CA 1
ATOM 1692 C C . SER A 1 210 ? 26.828 -23.578 -9.273 1 95.12 210 SER A C 1
ATOM 1694 O O . SER A 1 210 ? 25.641 -23.438 -9.594 1 95.12 210 SER A O 1
ATOM 1696 N N . SER A 1 211 ? 27.734 -24.297 -9.992 1 94.12 211 SER A N 1
ATOM 1697 C CA . SER A 1 211 ? 27.344 -24.953 -11.242 1 94.12 211 SER A CA 1
ATOM 1698 C C . SER A 1 211 ? 26.219 -25.953 -11.016 1 94.12 211 SER A C 1
ATOM 1700 O O . SER A 1 211 ? 25.281 -26.031 -11.812 1 94.12 211 SER A O 1
ATOM 1702 N N . GLU A 1 212 ? 26.312 -26.672 -9.977 1 94.12 212 GLU A N 1
ATOM 1703 C CA . GLU A 1 212 ? 25.312 -27.688 -9.672 1 94.12 212 GLU A CA 1
ATOM 1704 C C . GLU A 1 212 ? 23.938 -27.062 -9.461 1 94.12 212 GLU A C 1
ATOM 1706 O O . GLU A 1 212 ? 22.938 -27.531 -10.023 1 94.12 212 GLU A O 1
ATOM 1711 N N . THR A 1 213 ? 23.906 -26.016 -8.648 1 95.56 213 THR A N 1
ATOM 1712 C CA . THR A 1 213 ? 22.641 -25.359 -8.336 1 95.56 213 THR A CA 1
ATOM 1713 C C . THR A 1 213 ? 22.031 -24.734 -9.594 1 95.56 213 THR A C 1
ATOM 1715 O O . THR A 1 213 ? 20.844 -24.922 -9.867 1 95.56 213 THR A O 1
ATOM 1718 N N . LEU A 1 214 ? 22.828 -24.031 -10.367 1 95.5 214 LEU A N 1
ATOM 1719 C CA . LEU A 1 214 ? 22.344 -23.328 -11.555 1 95.5 214 LEU A CA 1
ATOM 1720 C C . LEU A 1 214 ? 21.875 -24.328 -12.617 1 95.5 214 LEU A C 1
ATOM 1722 O O . LEU A 1 214 ? 20.828 -24.141 -13.227 1 95.5 214 LEU A O 1
ATOM 1726 N N . LEU A 1 215 ? 22.625 -25.406 -12.805 1 93.69 215 LEU A N 1
ATOM 1727 C CA . LEU A 1 215 ? 22.312 -26.391 -13.828 1 93.69 215 LEU A CA 1
ATOM 1728 C C . LEU A 1 215 ? 21 -27.109 -13.508 1 93.69 215 LEU A C 1
ATOM 1730 O O . LEU A 1 215 ? 20.219 -27.422 -14.414 1 93.69 215 LEU A O 1
ATOM 1734 N N . GLN A 1 216 ? 20.797 -27.375 -12.25 1 94.62 216 GLN A N 1
ATOM 1735 C CA . GLN A 1 216 ? 19.562 -28.031 -11.836 1 94.62 216 GLN A CA 1
ATOM 1736 C C . GLN A 1 216 ? 18.344 -27.234 -12.273 1 94.62 216 GLN A C 1
ATOM 1738 O O . GLN A 1 216 ? 17.375 -27.797 -12.773 1 94.62 216 GLN A O 1
ATOM 1743 N N . HIS A 1 217 ? 18.375 -25.953 -12.102 1 95.12 217 HIS A N 1
ATOM 1744 C CA . HIS A 1 217 ? 17.25 -25.109 -12.461 1 95.12 217 HIS A CA 1
ATOM 1745 C C . HIS A 1 217 ? 17.141 -24.938 -13.977 1 95.12 217 HIS A C 1
ATOM 1747 O O . HIS A 1 217 ? 16.047 -24.891 -14.531 1 95.12 217 HIS A O 1
ATOM 1753 N N . ILE A 1 218 ? 18.266 -24.844 -14.688 1 95.38 218 ILE A N 1
ATOM 1754 C CA . ILE A 1 218 ? 18.281 -24.672 -16.141 1 95.38 218 ILE A CA 1
ATOM 1755 C C . ILE A 1 218 ? 17.719 -25.922 -16.812 1 95.38 218 ILE A C 1
ATOM 1757 O O . ILE A 1 218 ? 16.844 -25.812 -17.688 1 95.38 218 ILE A O 1
ATOM 1761 N N . LEU A 1 219 ? 18.172 -27.062 -16.375 1 93.75 219 LEU A N 1
ATOM 1762 C CA . LEU A 1 219 ? 17.719 -28.312 -16.969 1 93.75 219 LEU A CA 1
ATOM 1763 C C . LEU A 1 219 ? 16.25 -28.547 -16.688 1 93.75 219 LEU A C 1
ATOM 1765 O O . LEU A 1 219 ? 15.555 -29.188 -17.5 1 93.75 219 LEU A O 1
ATOM 1769 N N . LYS A 1 220 ? 15.836 -28.047 -15.617 1 93.44 220 LYS A N 1
ATOM 1770 C CA . LYS A 1 220 ? 14.445 -28.234 -15.219 1 93.44 220 LYS A CA 1
ATOM 1771 C C . LYS A 1 220 ? 13.5 -27.469 -16.141 1 93.44 220 LYS A C 1
ATOM 1773 O O . LYS A 1 220 ? 12.398 -27.938 -16.438 1 93.44 220 LYS A O 1
ATOM 1778 N N . VAL A 1 221 ? 13.992 -26.297 -16.656 1 95.94 221 VAL A N 1
ATOM 1779 C CA . VAL A 1 221 ? 12.977 -25.422 -17.266 1 95.94 221 VAL A CA 1
ATOM 1780 C C . VAL A 1 221 ? 13.359 -25.109 -18.703 1 95.94 221 VAL A C 1
ATOM 1782 O O . VAL A 1 221 ? 12.5 -24.719 -19.516 1 95.94 221 VAL A O 1
ATOM 1785 N N . VAL A 1 222 ? 14.609 -25.281 -19.156 1 96.69 222 VAL A N 1
ATOM 1786 C CA . VAL A 1 222 ? 15.039 -24.875 -20.484 1 96.69 222 VAL A CA 1
ATOM 1787 C C . VAL A 1 222 ? 15.055 -26.094 -21.406 1 96.69 222 VAL A C 1
ATOM 1789 O O . VAL A 1 222 ? 15.727 -27.094 -21.125 1 96.69 222 VAL A O 1
ATOM 1792 N N . LEU A 1 223 ? 14.414 -26 -22.484 1 95.88 223 LEU A N 1
ATOM 1793 C CA . LEU A 1 223 ? 14.328 -27.094 -23.453 1 95.88 223 LEU A CA 1
ATOM 1794 C C . LEU A 1 223 ? 15.625 -27.203 -24.25 1 95.88 223 LEU A C 1
ATOM 1796 O O . LEU A 1 223 ? 16.266 -26.203 -24.562 1 95.88 223 LEU A O 1
ATOM 1800 N N . PRO A 1 224 ? 15.93 -28.453 -24.641 1 94.38 224 PRO A N 1
ATOM 1801 C CA . PRO A 1 224 ? 17.109 -28.641 -25.5 1 94.38 224 PRO A CA 1
ATOM 1802 C C . PRO A 1 224 ? 16.984 -27.906 -26.828 1 94.38 224 PRO A C 1
ATOM 1804 O O . PRO A 1 224 ? 15.875 -27.75 -27.344 1 94.38 224 PRO A O 1
ATOM 1807 N N . GLY A 1 225 ? 18.094 -27.578 -27.312 1 94.44 225 GLY A N 1
ATOM 1808 C CA . GLY A 1 225 ? 18.125 -26.859 -28.594 1 94.44 225 GLY A CA 1
ATOM 1809 C C . GLY A 1 225 ? 18.141 -25.359 -28.438 1 94.44 225 GLY A C 1
ATOM 1810 O O . GLY A 1 225 ? 18.344 -24.625 -29.406 1 94.44 225 GLY A O 1
ATOM 1811 N N . SER A 1 226 ? 17.984 -24.906 -27.234 1 95.44 226 SER A N 1
ATOM 1812 C CA . SER A 1 226 ? 17.938 -23.469 -26.984 1 95.44 226 SER A CA 1
ATOM 1813 C C . SER A 1 226 ? 19.328 -22.859 -27.016 1 95.44 226 SER A C 1
ATOM 1815 O O . SER A 1 226 ? 20.328 -23.547 -26.734 1 95.44 226 SER A O 1
ATOM 1817 N N . GLU A 1 227 ? 19.359 -21.594 -27.406 1 95 227 GLU A N 1
ATOM 1818 C CA . GLU A 1 227 ? 20.562 -20.781 -27.219 1 95 227 GLU A CA 1
ATOM 1819 C C . GLU A 1 227 ? 20.516 -20.031 -25.891 1 95 227 GLU A C 1
ATOM 1821 O O . GLU A 1 227 ? 19.594 -19.25 -25.641 1 95 227 GLU A O 1
ATOM 1826 N N . ILE A 1 228 ? 21.516 -20.281 -25.094 1 95.38 228 ILE A N 1
ATOM 1827 C CA . ILE A 1 228 ? 21.516 -19.719 -23.75 1 95.38 228 ILE A CA 1
ATOM 1828 C C . ILE A 1 228 ? 22.562 -18.609 -23.641 1 95.38 228 ILE A C 1
ATOM 1830 O O . ILE A 1 228 ? 23.734 -18.828 -24 1 95.38 228 ILE A O 1
ATOM 1834 N N . TRP A 1 229 ? 22.094 -17.406 -23.203 1 93.81 229 TRP A N 1
ATOM 1835 C CA . TRP A 1 229 ? 22.984 -16.281 -22.953 1 93.81 229 TRP A CA 1
ATOM 1836 C C . TRP A 1 229 ? 23.156 -16.062 -21.453 1 93.81 229 TRP A C 1
ATOM 1838 O O . TRP A 1 229 ? 22.172 -15.938 -20.719 1 93.81 229 TRP A O 1
ATOM 1848 N N . THR A 1 230 ? 24.406 -16.047 -20.969 1 92.81 230 THR A N 1
ATOM 1849 C CA . THR A 1 230 ? 24.688 -15.766 -19.562 1 92.81 230 THR A CA 1
ATOM 1850 C C . THR A 1 230 ? 25.828 -14.766 -19.438 1 92.81 230 THR A C 1
ATOM 1852 O O . THR A 1 230 ? 26.453 -14.398 -20.422 1 92.81 230 THR A O 1
ATOM 1855 N N . ASP A 1 231 ? 25.953 -14.273 -18.219 1 88 231 ASP A N 1
ATOM 1856 C CA . ASP A 1 231 ? 27.188 -13.523 -17.984 1 88 231 ASP A CA 1
ATOM 1857 C C . ASP A 1 231 ? 28.406 -14.445 -17.969 1 88 231 ASP A C 1
ATOM 1859 O O . ASP A 1 231 ? 28.297 -15.617 -18.344 1 88 231 ASP A O 1
ATOM 1863 N N . GLU A 1 232 ? 29.594 -13.969 -17.594 1 86 232 GLU A N 1
ATOM 1864 C CA . GLU A 1 232 ? 30.828 -14.734 -17.703 1 86 232 GLU A CA 1
ATOM 1865 C C . GLU A 1 232 ? 31.109 -15.516 -16.422 1 86 232 GLU A C 1
ATOM 1867 O O . GLU A 1 232 ? 32.25 -15.875 -16.156 1 86 232 GLU A O 1
ATOM 1872 N N . LEU A 1 233 ? 30.094 -15.688 -15.664 1 88.19 233 LEU A N 1
ATOM 1873 C CA . LEU A 1 233 ? 30.281 -16.484 -14.453 1 88.19 233 LEU A CA 1
ATOM 1874 C C . LEU A 1 233 ? 30.797 -17.875 -14.781 1 88.19 233 LEU A C 1
ATOM 1876 O O . LEU A 1 233 ? 30.266 -18.531 -15.68 1 88.19 233 LEU A O 1
ATOM 1880 N N . GLN A 1 234 ? 31.734 -18.406 -14.125 1 88.81 234 GLN A N 1
ATOM 1881 C CA . GLN A 1 234 ? 32.406 -19.688 -14.383 1 88.81 234 GLN A CA 1
ATOM 1882 C C . GLN A 1 234 ? 31.422 -20.844 -14.219 1 88.81 234 GLN A C 1
ATOM 1884 O O . GLN A 1 234 ? 31.562 -21.875 -14.883 1 88.81 234 GLN A O 1
ATOM 1889 N N . SER A 1 235 ? 30.453 -20.672 -13.391 1 90.5 235 SER A N 1
ATOM 1890 C CA . SER A 1 235 ? 29.5 -21.734 -13.07 1 90.5 235 SER A CA 1
ATOM 1891 C C . SER A 1 235 ? 28.703 -22.156 -14.305 1 90.5 235 SER A C 1
ATOM 1893 O O . SER A 1 235 ? 28.094 -23.234 -14.328 1 90.5 235 SER A O 1
ATOM 1895 N N . TYR A 1 236 ? 28.766 -21.328 -15.352 1 91.12 236 TYR A N 1
ATOM 1896 C CA . TYR A 1 236 ? 28 -21.641 -16.547 1 91.12 236 TYR A CA 1
ATOM 1897 C C . TYR A 1 236 ? 28.828 -22.406 -17.562 1 91.12 236 TYR A C 1
ATOM 1899 O O . TYR A 1 236 ? 28.312 -22.844 -18.594 1 91.12 236 TYR A O 1
ATOM 1907 N N . ARG A 1 237 ? 30.031 -22.578 -17.422 1 85 237 ARG A N 1
ATOM 1908 C CA . ARG A 1 237 ? 30.938 -23.203 -18.375 1 85 237 ARG A CA 1
ATOM 1909 C C . ARG A 1 237 ? 30.531 -24.641 -18.641 1 85 237 ARG A C 1
ATOM 1911 O O . ARG A 1 237 ? 30.781 -25.172 -19.734 1 85 237 ARG A O 1
ATOM 1918 N N . CYS A 1 238 ? 29.906 -25.172 -17.688 1 83.25 238 CYS A N 1
ATOM 1919 C CA . CYS A 1 238 ? 29.484 -26.562 -17.812 1 83.25 238 CYS A CA 1
ATOM 1920 C C . CYS A 1 238 ? 28.438 -26.719 -18.906 1 83.25 238 CYS A C 1
ATOM 1922 O O . CYS A 1 238 ? 28.203 -27.812 -19.406 1 83.25 238 CYS A O 1
ATOM 1924 N N . LEU A 1 239 ? 27.812 -25.672 -19.297 1 87.31 239 LEU A N 1
ATOM 1925 C CA . LEU A 1 239 ? 26.734 -25.703 -20.297 1 87.31 239 LEU A CA 1
ATOM 1926 C C . LEU A 1 239 ? 27.281 -26.094 -21.672 1 87.31 239 LEU A C 1
ATOM 1928 O O . LEU A 1 239 ? 26.562 -26.672 -22.484 1 87.31 239 LEU A O 1
ATOM 1932 N N . SER A 1 240 ? 28.5 -25.797 -21.875 1 80.25 240 SER A N 1
ATOM 1933 C CA . SER A 1 240 ? 29.109 -26.078 -23.172 1 80.25 240 SER A CA 1
ATOM 1934 C C . SER A 1 240 ? 29.547 -27.531 -23.266 1 80.25 240 SER A C 1
ATOM 1936 O O . SER A 1 240 ? 29.688 -28.078 -24.375 1 80.25 240 SER A O 1
ATOM 1938 N N . VAL A 1 241 ? 29.734 -28.156 -22.172 1 75.81 241 VAL A N 1
ATOM 1939 C CA . VAL A 1 241 ? 30.328 -29.484 -22.219 1 75.81 241 VAL A CA 1
ATOM 1940 C C . VAL A 1 241 ? 29.375 -30.5 -21.609 1 75.81 241 VAL A C 1
ATOM 1942 O O . VAL A 1 241 ? 29.734 -31.656 -21.375 1 75.81 241 VAL A O 1
ATOM 1945 N N . LEU A 1 242 ? 28.203 -30.094 -21.422 1 74.44 242 LEU A N 1
ATOM 1946 C CA . LEU A 1 242 ? 27.25 -30.969 -20.75 1 74.44 242 LEU A CA 1
ATOM 1947 C C . LEU A 1 242 ? 27.031 -32.25 -21.562 1 74.44 242 LEU A C 1
ATOM 1949 O O . LEU A 1 242 ? 26.609 -32.188 -22.719 1 74.44 242 LEU A O 1
ATOM 1953 N N . GLY A 1 243 ? 27.312 -33.406 -20.891 1 68.62 243 GLY A N 1
ATOM 1954 C CA . GLY A 1 243 ? 27.078 -34.719 -21.469 1 68.62 243 GLY A CA 1
ATOM 1955 C C . GLY A 1 243 ? 27.891 -34.969 -22.719 1 68.62 243 GLY A C 1
ATOM 1956 O O . GLY A 1 243 ? 27.5 -35.781 -23.562 1 68.62 243 GLY A O 1
ATOM 1957 N N . GLY A 1 244 ? 29.031 -34.281 -22.984 1 71.12 244 GLY A N 1
ATOM 1958 C CA . GLY A 1 244 ? 29.859 -34.469 -24.172 1 71.12 244 GLY A CA 1
ATOM 1959 C C . GLY A 1 244 ? 29.469 -33.562 -25.312 1 71.12 244 GLY A C 1
ATOM 1960 O O . GLY A 1 244 ? 30.297 -32.781 -25.812 1 71.12 244 GLY A O 1
ATOM 1961 N N . VAL A 1 245 ? 28.156 -33.625 -25.734 1 77.88 245 VAL A N 1
ATOM 1962 C CA . VAL A 1 245 ? 27.562 -32.688 -26.672 1 77.88 245 VAL A CA 1
ATOM 1963 C C . VAL A 1 245 ? 26.422 -31.922 -26 1 77.88 245 VAL A C 1
ATOM 1965 O O . VAL A 1 245 ? 25.359 -32.5 -25.719 1 77.88 245 VAL A O 1
ATOM 1968 N N . SER A 1 246 ? 26.672 -30.766 -25.766 1 85.44 246 SER A N 1
ATOM 1969 C CA . SER A 1 246 ? 25.688 -29.969 -25.047 1 85.44 246 SER A CA 1
ATOM 1970 C C . SER A 1 246 ? 24.406 -29.812 -25.859 1 85.44 246 SER A C 1
ATOM 1972 O O . SER A 1 246 ? 24.453 -29.578 -27.062 1 85.44 246 SER A O 1
ATOM 1974 N N . PRO A 1 247 ? 23.297 -30.031 -25.203 1 89.56 247 PRO A N 1
ATOM 1975 C CA . PRO A 1 247 ? 22.016 -29.797 -25.875 1 89.56 247 PRO A CA 1
ATOM 1976 C C . PRO A 1 247 ? 21.719 -28.312 -26.078 1 89.56 247 PRO A C 1
ATOM 1978 O O . PRO A 1 247 ? 20.688 -27.969 -26.672 1 89.56 247 PRO A O 1
ATOM 1981 N N . TYR A 1 248 ? 22.641 -27.484 -25.609 1 93.31 248 TYR A N 1
ATOM 1982 C CA . TYR A 1 248 ? 22.438 -26.047 -25.703 1 93.31 248 TYR A CA 1
ATOM 1983 C C . TYR A 1 248 ? 23.594 -25.375 -26.422 1 93.31 248 TYR A C 1
ATOM 1985 O O . TYR A 1 248 ? 24.719 -25.891 -26.438 1 93.31 248 TYR A O 1
ATOM 1993 N N . THR A 1 249 ? 23.297 -24.281 -27.094 1 91.94 249 THR A N 1
ATOM 1994 C CA . THR A 1 249 ? 24.328 -23.344 -27.516 1 91.94 249 THR A CA 1
ATOM 1995 C C . THR A 1 249 ? 24.531 -22.25 -26.469 1 91.94 249 THR A C 1
ATOM 1997 O O . THR A 1 249 ? 23.578 -21.562 -26.109 1 91.94 249 THR A O 1
ATOM 2000 N N . HIS A 1 250 ? 25.688 -22.188 -25.969 1 92.06 250 HIS A N 1
ATOM 2001 C CA . HIS A 1 250 ? 25.938 -21.25 -24.875 1 92.06 250 HIS A CA 1
ATOM 2002 C C . HIS A 1 250 ? 26.781 -20.062 -25.359 1 92.06 250 HIS A C 1
ATOM 2004 O O . HIS A 1 250 ? 27.828 -20.25 -25.984 1 92.06 250 HIS A O 1
ATOM 2010 N N . LYS A 1 251 ? 26.312 -18.906 -25.094 1 89.62 251 LYS A N 1
ATOM 2011 C CA . LYS A 1 251 ? 27.062 -17.688 -25.375 1 89.62 251 LYS A CA 1
ATOM 2012 C C . LYS A 1 251 ? 27.188 -16.828 -24.125 1 89.62 251 LYS A C 1
ATOM 2014 O O . LYS A 1 251 ? 26.281 -16.781 -23.281 1 89.62 251 LYS A O 1
ATOM 2019 N N . THR A 1 252 ? 28.281 -16.172 -23.938 1 87.5 252 THR A N 1
ATOM 2020 C CA . THR A 1 252 ? 28.531 -15.359 -22.75 1 87.5 252 THR A CA 1
ATOM 2021 C C . THR A 1 252 ? 28.641 -13.883 -23.141 1 87.5 252 THR A C 1
ATOM 2023 O O . THR A 1 252 ? 29.109 -13.547 -24.219 1 87.5 252 THR A O 1
ATOM 2026 N N . VAL A 1 253 ? 28.109 -13.086 -22.25 1 80.56 253 VAL A N 1
ATOM 2027 C CA . VAL A 1 253 ? 28.172 -11.641 -22.453 1 80.56 253 VAL A CA 1
ATOM 2028 C C . VAL A 1 253 ? 29.172 -11.031 -21.453 1 80.56 253 VAL A C 1
ATOM 2030 O O . VAL A 1 253 ? 29.125 -11.32 -20.266 1 80.56 253 VAL A O 1
ATOM 2033 N N . ASN A 1 254 ? 30.203 -10.32 -21.953 1 69.12 254 ASN A N 1
ATOM 2034 C CA . ASN A 1 254 ? 31.156 -9.625 -21.094 1 69.12 254 ASN A CA 1
ATOM 2035 C C . ASN A 1 254 ? 30.656 -8.242 -20.703 1 69.12 254 ASN A C 1
ATOM 2037 O O . ASN A 1 254 ? 30.469 -7.375 -21.562 1 69.12 254 ASN A O 1
ATOM 2041 N N . HIS A 1 255 ? 30.188 -8.102 -19.5 1 62.44 255 HIS A N 1
ATOM 2042 C CA . HIS A 1 255 ? 29.656 -6.828 -19.047 1 62.44 255 HIS A CA 1
ATOM 2043 C C . HIS A 1 255 ? 30.766 -5.797 -18.844 1 62.44 255 HIS A C 1
ATOM 2045 O O . HIS A 1 255 ? 30.484 -4.605 -18.688 1 62.44 255 HIS A O 1
ATOM 2051 N N . SER A 1 256 ? 32.062 -6.105 -18.547 1 55.66 256 SER A N 1
ATOM 2052 C CA . SER A 1 256 ? 33.125 -5.109 -18.344 1 55.66 256 SER A CA 1
ATOM 2053 C C . SER A 1 256 ? 33.281 -4.227 -19.578 1 55.66 256 SER A C 1
ATOM 2055 O O . SER A 1 256 ? 33.688 -3.068 -19.469 1 55.66 256 SER A O 1
ATOM 2057 N N . ARG A 1 257 ? 33.094 -4.762 -20.797 1 49 257 ARG A N 1
ATOM 2058 C CA . ARG A 1 257 ? 33.5 -3.969 -21.953 1 49 257 ARG A CA 1
ATOM 2059 C C . ARG A 1 257 ? 32.312 -3.246 -22.547 1 49 257 ARG A C 1
ATOM 2061 O O . ARG A 1 257 ? 32.406 -2.109 -23.016 1 49 257 ARG A O 1
ATOM 2068 N N . TYR A 1 258 ? 31.172 -3.904 -22.953 1 49.69 258 TYR A N 1
ATOM 2069 C CA . TYR A 1 258 ? 30.031 -3.234 -23.578 1 49.69 258 TYR A CA 1
ATOM 2070 C C . TYR A 1 258 ? 28.719 -3.689 -22.969 1 49.69 258 TYR A C 1
ATOM 2072 O O . TYR A 1 258 ? 28.594 -4.832 -22.516 1 49.69 258 TYR A O 1
ATOM 2080 N N . PHE A 1 259 ? 27.938 -2.713 -22.375 1 49.59 259 PHE A N 1
ATOM 2081 C CA . PHE A 1 259 ? 26.594 -3.053 -21.906 1 49.59 259 PHE A CA 1
ATOM 2082 C C . PHE A 1 259 ? 25.922 -4.047 -22.859 1 49.59 259 PHE A C 1
ATOM 2084 O O . PHE A 1 259 ? 25.266 -4.984 -22.422 1 49.59 259 PHE A O 1
ATOM 2091 N N . ARG A 1 260 ? 25.859 -3.781 -24.094 1 53.91 260 ARG A N 1
ATOM 2092 C CA . ARG A 1 260 ? 25.359 -4.543 -25.234 1 53.91 260 ARG A CA 1
ATOM 2093 C C . ARG A 1 260 ? 26.453 -4.742 -26.281 1 53.91 260 ARG A C 1
ATOM 2095 O O . ARG A 1 260 ? 27.141 -3.791 -26.656 1 53.91 260 ARG A O 1
ATOM 2102 N N . ASP A 1 261 ? 26.875 -6.027 -26.453 1 53.19 261 ASP A N 1
ATOM 2103 C CA . ASP A 1 261 ? 27.812 -6.199 -27.547 1 53.19 261 ASP A CA 1
ATOM 2104 C C . ASP A 1 261 ? 27.281 -5.59 -28.844 1 53.19 261 ASP A C 1
ATOM 2106 O O . ASP A 1 261 ? 26.25 -6.012 -29.344 1 53.19 261 ASP A O 1
ATOM 2110 N N . PRO A 1 262 ? 27.688 -4.469 -29.234 1 54.06 262 PRO A N 1
ATOM 2111 C CA . PRO A 1 262 ? 27.188 -3.781 -30.422 1 54.06 262 PRO A CA 1
ATOM 2112 C C . PRO A 1 262 ? 27.141 -4.691 -31.641 1 54.06 262 PRO A C 1
ATOM 2114 O O . PRO A 1 262 ? 26.328 -4.469 -32.562 1 54.06 262 PRO A O 1
ATOM 2117 N N . MET A 1 263 ? 27.984 -5.633 -31.734 1 50.81 263 MET A N 1
ATOM 2118 C CA . MET A 1 263 ? 28.078 -6.422 -32.969 1 50.81 263 MET A CA 1
ATOM 2119 C C . MET A 1 263 ? 27.094 -7.594 -32.938 1 50.81 263 MET A C 1
ATOM 2121 O O . MET A 1 263 ? 26.438 -7.891 -33.938 1 50.81 263 MET A O 1
ATOM 2125 N N . THR A 1 264 ? 26.984 -8.266 -31.781 1 57.03 264 THR A N 1
ATOM 2126 C CA . THR A 1 264 ? 26.234 -9.516 -31.719 1 57.03 264 THR A CA 1
ATOM 2127 C C . THR A 1 264 ? 24.875 -9.289 -31.062 1 57.03 264 THR A C 1
ATOM 2129 O O . THR A 1 264 ? 23.969 -10.109 -31.219 1 57.03 264 THR A O 1
ATOM 2132 N N . GLY A 1 265 ? 24.734 -8.133 -30.516 1 64.44 265 GLY A N 1
ATOM 2133 C CA . GLY A 1 265 ? 23.484 -7.812 -29.828 1 64.44 265 GLY A CA 1
ATOM 2134 C C . GLY A 1 265 ? 23.297 -8.602 -28.547 1 64.44 265 GLY A C 1
ATOM 2135 O O . GLY A 1 265 ? 22.219 -8.547 -27.922 1 64.44 265 GLY A O 1
ATOM 2136 N N . LEU A 1 266 ? 24.375 -9.352 -28.156 1 71.19 266 LEU A N 1
ATOM 2137 C CA . LEU A 1 266 ? 24.359 -10.195 -26.969 1 71.19 266 LEU A CA 1
ATOM 2138 C C . LEU A 1 266 ? 24.203 -9.359 -25.703 1 71.19 266 LEU A C 1
ATOM 2140 O O . LEU A 1 266 ? 24.875 -8.344 -25.531 1 71.19 266 LEU A O 1
ATOM 2144 N N . CYS A 1 267 ? 23.156 -9.648 -24.953 1 74.75 267 CYS A N 1
ATOM 2145 C CA . CYS A 1 267 ? 22.969 -8.984 -23.672 1 74.75 267 CYS A CA 1
ATOM 2146 C C . CYS A 1 267 ? 22.078 -9.812 -22.75 1 74.75 267 CYS A C 1
ATOM 2148 O O . CYS A 1 267 ? 21.516 -10.82 -23.172 1 74.75 267 CYS A O 1
ATOM 2150 N N . THR A 1 268 ? 22.188 -9.578 -21.5 1 83.94 268 THR A N 1
ATOM 2151 C CA . THR A 1 268 ? 21.312 -10.234 -20.516 1 83.94 268 THR A CA 1
ATOM 2152 C C . THR A 1 268 ? 20.266 -9.258 -19.984 1 83.94 268 THR A C 1
ATOM 2154 O O . THR A 1 268 ? 19.781 -9.414 -18.875 1 83.94 268 THR A O 1
ATOM 2157 N N . ASN A 1 269 ? 19.906 -8.312 -20.75 1 87.56 269 ASN A N 1
ATOM 2158 C CA . ASN A 1 269 ? 19.062 -7.203 -20.312 1 87.56 269 ASN A CA 1
ATOM 2159 C C . ASN A 1 269 ? 17.656 -7.676 -19.953 1 87.56 269 ASN A C 1
ATOM 2161 O O . ASN A 1 269 ? 17.047 -7.164 -19.016 1 87.56 269 ASN A O 1
ATOM 2165 N N . ARG A 1 270 ? 17.203 -8.656 -20.719 1 91.5 270 ARG A N 1
ATOM 2166 C CA . ARG A 1 270 ? 15.836 -9.109 -20.469 1 91.5 270 ARG A CA 1
ATOM 2167 C C . ARG A 1 270 ? 15.734 -9.891 -19.172 1 91.5 270 ARG A C 1
ATOM 2169 O O . ARG A 1 270 ? 14.773 -9.734 -18.406 1 91.5 270 ARG A O 1
ATOM 2176 N N . ALA A 1 271 ? 16.75 -10.719 -18.938 1 94.5 271 ALA A N 1
ATOM 2177 C CA . ALA A 1 271 ? 16.781 -11.438 -17.672 1 94.5 271 ALA A CA 1
ATOM 2178 C C . ALA A 1 271 ? 16.984 -10.484 -16.5 1 94.5 271 ALA A C 1
ATOM 2180 O O . ALA A 1 271 ? 16.359 -10.648 -15.445 1 94.5 271 ALA A O 1
ATOM 2181 N N . GLU A 1 272 ? 17.844 -9.508 -16.703 1 93 272 GLU A N 1
ATOM 2182 C CA . GLU A 1 272 ? 18.062 -8.492 -15.68 1 93 272 GLU A CA 1
ATOM 2183 C C . GLU A 1 272 ? 16.781 -7.723 -15.383 1 93 272 GLU A C 1
ATOM 2185 O O . GLU A 1 272 ? 16.453 -7.461 -14.227 1 93 272 GLU A O 1
ATOM 2190 N N . GLY A 1 273 ? 16.125 -7.348 -16.422 1 94.38 273 GLY A N 1
ATOM 2191 C CA . GLY A 1 273 ? 14.844 -6.668 -16.266 1 94.38 273 GLY A CA 1
ATOM 2192 C C . GLY A 1 273 ? 13.805 -7.508 -15.547 1 94.38 273 GLY A C 1
ATOM 2193 O O . GLY A 1 273 ? 13.055 -6.996 -14.711 1 94.38 273 GLY A O 1
ATOM 2194 N N . TYR A 1 274 ? 13.836 -8.766 -15.891 1 95 274 TYR A N 1
ATOM 2195 C CA . TYR A 1 274 ? 12.906 -9.688 -15.258 1 95 274 TYR A CA 1
ATOM 2196 C C . TYR A 1 274 ? 13.164 -9.781 -13.758 1 95 274 TYR A C 1
ATOM 2198 O O . TYR A 1 274 ? 12.234 -9.688 -12.961 1 95 274 TYR A O 1
ATOM 2206 N N . CYS A 1 275 ? 14.398 -9.914 -13.344 1 96.12 275 CYS A N 1
ATOM 2207 C CA . CYS A 1 275 ? 14.773 -9.969 -11.938 1 96.12 275 CYS A CA 1
ATOM 2208 C C . CYS A 1 275 ? 14.484 -8.641 -11.242 1 96.12 275 CYS A C 1
ATOM 2210 O O . CYS A 1 275 ? 14.062 -8.625 -10.086 1 96.12 275 CYS A O 1
ATOM 2212 N N . SER A 1 276 ? 14.648 -7.598 -11.961 1 95.12 276 SER A N 1
ATOM 2213 C CA . SER A 1 276 ? 14.391 -6.273 -11.406 1 95.12 276 SER A CA 1
ATOM 2214 C C . SER A 1 276 ? 12.906 -6.09 -11.086 1 95.12 276 SER A C 1
ATOM 2216 O O . SER A 1 276 ? 12.555 -5.504 -10.062 1 95.12 276 SER A O 1
ATOM 2218 N N . ARG A 1 277 ? 12.109 -6.586 -11.961 1 94.75 277 ARG A N 1
ATOM 2219 C CA . ARG A 1 277 ? 10.672 -6.496 -11.734 1 94.75 277 ARG A CA 1
ATOM 2220 C C . ARG A 1 277 ? 10.258 -7.309 -10.508 1 94.75 277 ARG A C 1
ATOM 2222 O O . ARG A 1 277 ? 9.453 -6.848 -9.695 1 94.75 277 ARG A O 1
ATOM 2229 N N . LEU A 1 278 ? 10.789 -8.453 -10.422 1 96.69 278 LEU A N 1
ATOM 2230 C CA . LEU A 1 278 ? 10.516 -9.305 -9.266 1 96.69 278 LEU A CA 1
ATOM 2231 C C . LEU A 1 278 ? 10.969 -8.625 -7.977 1 96.69 278 LEU A C 1
ATOM 2233 O O . LEU A 1 278 ? 10.195 -8.516 -7.023 1 96.69 278 LEU A O 1
ATOM 2237 N N . LYS A 1 279 ? 12.164 -8.164 -7.957 1 94.25 279 LYS A N 1
ATOM 2238 C CA . LYS A 1 279 ? 12.688 -7.504 -6.762 1 94.25 279 LYS A CA 1
ATOM 2239 C C . LYS A 1 279 ? 11.914 -6.227 -6.453 1 94.25 279 LYS A C 1
ATOM 2241 O O . LYS A 1 279 ? 11.734 -5.871 -5.289 1 94.25 279 LYS A O 1
ATOM 2246 N N . GLY A 1 280 ? 11.523 -5.566 -7.52 1 92.88 280 GLY A N 1
ATOM 2247 C CA . GLY A 1 280 ? 10.695 -4.387 -7.324 1 92.88 280 GLY A CA 1
ATOM 2248 C C . GLY A 1 280 ? 9.406 -4.68 -6.582 1 92.88 280 GLY A C 1
ATOM 2249 O O . GLY A 1 280 ? 9.031 -3.938 -5.672 1 92.88 280 GLY A O 1
ATOM 2250 N N . MET A 1 281 ? 8.789 -5.723 -6.98 1 93.56 281 MET A N 1
ATOM 2251 C CA . MET A 1 281 ? 7.566 -6.137 -6.297 1 93.56 281 MET A CA 1
ATOM 2252 C C . MET A 1 281 ? 7.844 -6.449 -4.832 1 93.56 281 MET A C 1
ATOM 2254 O O . MET A 1 281 ? 7.109 -6 -3.947 1 93.56 281 MET A O 1
ATOM 2258 N N . ILE A 1 282 ? 8.867 -7.176 -4.578 1 94.12 282 ILE A N 1
ATOM 2259 C CA . ILE A 1 282 ? 9.242 -7.586 -3.23 1 94.12 282 ILE A CA 1
ATOM 2260 C C . ILE A 1 282 ? 9.523 -6.355 -2.375 1 94.12 282 ILE A C 1
ATOM 2262 O O . ILE A 1 282 ? 9.109 -6.285 -1.217 1 94.12 282 ILE A O 1
ATOM 2266 N N . ARG A 1 283 ? 10.18 -5.418 -2.955 1 90.38 283 ARG A N 1
ATOM 2267 C CA . ARG A 1 283 ? 10.484 -4.176 -2.246 1 90.38 283 ARG A CA 1
ATOM 2268 C C . ARG A 1 283 ? 9.211 -3.4 -1.932 1 90.38 283 ARG A C 1
ATOM 2270 O O . ARG A 1 283 ? 9.039 -2.895 -0.819 1 90.38 283 ARG A O 1
ATOM 2277 N N . ARG A 1 284 ? 8.383 -3.324 -2.854 1 91.06 284 ARG A N 1
ATOM 2278 C CA . ARG A 1 284 ? 7.133 -2.588 -2.67 1 91.06 284 ARG A CA 1
ATOM 2279 C C . ARG A 1 284 ? 6.289 -3.209 -1.562 1 91.06 284 ARG A C 1
ATOM 2281 O O . ARG A 1 284 ? 5.602 -2.498 -0.829 1 91.06 284 ARG A O 1
ATOM 2288 N N . LEU A 1 285 ? 6.371 -4.508 -1.451 1 93.75 285 LEU A N 1
ATOM 2289 C CA . LEU A 1 285 ? 5.586 -5.207 -0.439 1 93.75 285 LEU A CA 1
ATOM 2290 C C . LEU A 1 285 ? 6.305 -5.199 0.907 1 93.75 285 LEU A C 1
ATOM 2292 O O . LEU A 1 285 ? 5.707 -5.516 1.938 1 93.75 285 LEU A O 1
ATOM 2296 N N . GLY A 1 286 ? 7.578 -4.848 0.905 1 89.81 286 GLY A N 1
ATOM 2297 C CA . GLY A 1 286 ? 8.359 -4.781 2.131 1 89.81 286 GLY A CA 1
ATOM 2298 C C . GLY A 1 286 ? 8.703 -6.145 2.691 1 89.81 286 GLY A C 1
ATOM 2299 O O . GLY A 1 286 ? 8.672 -6.348 3.908 1 89.81 286 GLY A O 1
ATOM 2300 N N . VAL A 1 287 ? 9.008 -7.09 1.807 1 92.38 287 VAL A N 1
ATOM 2301 C CA . VAL A 1 287 ? 9.18 -8.445 2.312 1 92.38 287 VAL A CA 1
ATOM 2302 C C . VAL A 1 287 ? 10.547 -8.984 1.888 1 92.38 287 VAL A C 1
ATOM 2304 O O . VAL A 1 287 ? 10.719 -10.195 1.725 1 92.38 287 VAL A O 1
ATOM 2307 N N . MET A 1 288 ? 11.5 -8.164 1.63 1 88.06 288 MET A N 1
ATOM 2308 C CA . MET A 1 288 ? 12.82 -8.562 1.163 1 88.06 288 MET A CA 1
ATOM 2309 C C . MET A 1 288 ? 13.492 -9.5 2.162 1 88.06 288 MET A C 1
ATOM 2311 O O . MET A 1 288 ? 14.25 -10.383 1.772 1 88.06 288 MET A O 1
ATOM 2315 N N . GLN A 1 289 ? 13.164 -9.312 3.434 1 88.88 289 GLN A N 1
ATOM 2316 C CA . GLN A 1 289 ? 13.828 -10.109 4.465 1 88.88 289 GLN A CA 1
ATOM 2317 C C . GLN A 1 289 ? 12.914 -11.227 4.969 1 88.88 289 GLN A C 1
ATOM 2319 O O . GLN A 1 289 ? 13.211 -11.867 5.98 1 88.88 289 GLN A O 1
ATOM 2324 N N . SER A 1 290 ? 11.891 -11.422 4.266 1 91 290 SER A N 1
ATOM 2325 C CA . SER A 1 290 ? 10.93 -12.43 4.703 1 91 290 SER A CA 1
ATOM 2326 C C . SER A 1 290 ? 11.492 -13.836 4.535 1 91 290 SER A C 1
ATOM 2328 O O . SER A 1 290 ? 12.125 -14.148 3.525 1 91 290 SER A O 1
ATOM 2330 N N . PRO A 1 291 ? 11.203 -14.664 5.527 1 90.25 291 PRO A N 1
ATOM 2331 C CA . PRO A 1 291 ? 11.578 -16.062 5.363 1 90.25 291 PRO A CA 1
ATOM 2332 C C . PRO A 1 291 ? 10.734 -16.797 4.32 1 90.25 291 PRO A C 1
ATOM 233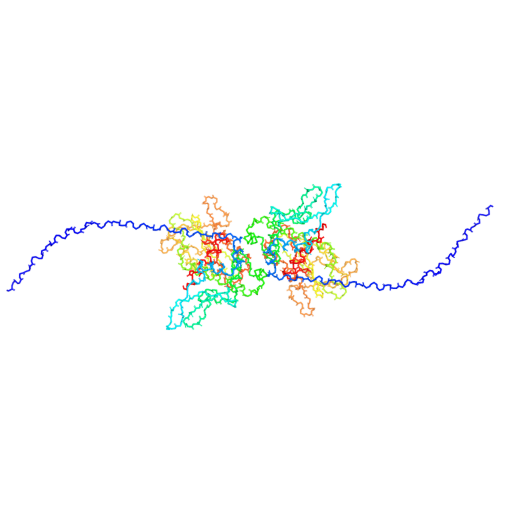4 O O . PRO A 1 291 ? 11.078 -17.906 3.902 1 90.25 291 PRO A O 1
ATOM 2337 N N . PHE A 1 292 ? 9.688 -16.203 3.863 1 93.44 292 PHE A N 1
ATOM 2338 C CA . PHE A 1 292 ? 8.781 -16.828 2.904 1 93.44 292 PHE A CA 1
ATOM 2339 C C . PHE A 1 292 ? 9.031 -16.297 1.5 1 93.44 292 PHE A C 1
ATOM 2341 O O . PHE A 1 292 ? 8.109 -16.25 0.676 1 93.44 292 PHE A O 1
ATOM 2348 N N . LEU A 1 293 ? 10.242 -15.867 1.229 1 94.81 293 LEU A N 1
ATOM 2349 C CA . LEU A 1 293 ? 10.586 -15.266 -0.053 1 94.81 293 LEU A CA 1
ATOM 2350 C C . LEU A 1 293 ? 10.258 -16.203 -1.203 1 94.81 293 LEU A C 1
ATOM 2352 O O . LEU A 1 293 ? 9.766 -15.773 -2.248 1 94.81 293 LEU A O 1
ATOM 2356 N N . PRO A 1 294 ? 10.438 -17.562 -1.054 1 95.5 294 PRO A N 1
ATOM 2357 C CA . PRO A 1 294 ? 10.07 -18.469 -2.143 1 95.5 294 PRO A CA 1
ATOM 2358 C C . PRO A 1 294 ? 8.594 -18.375 -2.516 1 95.5 294 PRO A C 1
ATOM 2360 O O . PRO A 1 294 ? 8.242 -18.422 -3.697 1 95.5 294 PRO A O 1
ATOM 2363 N N . GLU A 1 295 ? 7.75 -18.234 -1.537 1 96.94 295 GLU A N 1
ATOM 2364 C CA . GLU A 1 295 ? 6.316 -18.125 -1.807 1 96.94 295 GLU A CA 1
ATOM 2365 C C . GLU A 1 295 ? 6 -16.828 -2.545 1 96.94 295 GLU A C 1
ATOM 2367 O O . GLU A 1 295 ? 5.09 -16.781 -3.373 1 96.94 295 GLU A O 1
ATOM 2372 N N . TYR A 1 296 ? 6.75 -15.805 -2.219 1 97.31 296 TYR A N 1
ATOM 2373 C CA . TYR A 1 296 ? 6.547 -14.539 -2.912 1 97.31 296 TYR A CA 1
ATOM 2374 C C . TYR A 1 296 ? 7.008 -14.625 -4.359 1 97.31 296 TYR A C 1
ATOM 2376 O O . TYR A 1 296 ? 6.43 -13.992 -5.246 1 97.31 296 TYR A O 1
ATOM 2384 N N . ILE A 1 297 ? 8.062 -15.375 -4.574 1 97.25 297 ILE A N 1
ATOM 2385 C CA . ILE A 1 297 ? 8.508 -15.609 -5.941 1 97.25 297 ILE A CA 1
ATOM 2386 C C . ILE A 1 297 ? 7.434 -16.375 -6.711 1 97.25 297 ILE A C 1
ATOM 2388 O O . ILE A 1 297 ? 7.121 -16.047 -7.855 1 97.25 297 ILE A O 1
ATOM 2392 N N . ASP A 1 298 ? 6.836 -17.375 -6.039 1 97.38 298 ASP A N 1
ATOM 2393 C CA . ASP A 1 298 ? 5.727 -18.094 -6.652 1 97.38 298 ASP A CA 1
ATOM 2394 C C . ASP A 1 298 ? 4.582 -17.141 -7.008 1 97.38 298 ASP A C 1
ATOM 2396 O O . ASP A 1 298 ? 3.979 -17.266 -8.078 1 97.38 298 ASP A O 1
ATOM 2400 N N . MET A 1 299 ? 4.301 -16.281 -6.055 1 97.12 299 MET A N 1
ATOM 2401 C CA . MET A 1 299 ? 3.25 -15.297 -6.289 1 97.12 299 MET A CA 1
ATOM 2402 C C . MET A 1 299 ? 3.551 -14.469 -7.535 1 97.12 299 MET A C 1
ATOM 2404 O O . MET A 1 299 ? 2.666 -14.242 -8.367 1 97.12 299 MET A O 1
ATOM 2408 N N . PHE A 1 300 ? 4.773 -14.031 -7.664 1 97 300 PHE A N 1
ATOM 2409 C CA . PHE A 1 300 ? 5.191 -13.266 -8.828 1 97 300 PHE A CA 1
ATOM 2410 C C . PHE A 1 300 ? 4.992 -14.07 -10.109 1 97 300 PHE A C 1
ATOM 2412 O O . PHE A 1 300 ? 4.457 -13.555 -11.094 1 97 300 PHE A O 1
ATOM 2419 N N . LEU A 1 301 ? 5.449 -15.305 -10.117 1 96.62 301 LEU A N 1
ATOM 2420 C CA . LEU A 1 301 ? 5.297 -16.188 -11.273 1 96.62 301 LEU A CA 1
ATOM 2421 C C . LEU A 1 301 ? 3.822 -16.391 -11.602 1 96.62 301 LEU A C 1
ATOM 2423 O O . LEU A 1 301 ? 3.434 -16.375 -12.773 1 96.62 301 LEU A O 1
ATOM 2427 N N . TRP A 1 302 ? 3.014 -16.578 -10.586 1 97 302 TRP A N 1
ATOM 2428 C CA . TRP A 1 302 ? 1.576 -16.75 -10.766 1 97 302 TRP A CA 1
ATOM 2429 C C . TRP A 1 302 ? 0.962 -15.516 -11.43 1 97 302 TRP A C 1
ATOM 2431 O O . TRP A 1 302 ? 0.157 -15.641 -12.352 1 97 302 TRP A O 1
ATOM 2441 N N . TRP A 1 303 ? 1.39 -14.375 -10.969 1 94.75 303 TRP A N 1
ATOM 2442 C CA . TRP A 1 303 ? 0.884 -13.133 -11.539 1 94.75 303 TRP A CA 1
ATOM 2443 C C . TRP A 1 303 ? 1.234 -13.023 -13.016 1 94.75 303 TRP A C 1
ATOM 2445 O O . TRP A 1 303 ? 0.439 -12.523 -13.812 1 94.75 303 TRP A O 1
ATOM 2455 N N . GLN A 1 304 ? 2.359 -13.484 -13.383 1 92.56 304 GLN A N 1
ATOM 2456 C CA . GLN A 1 304 ? 2.811 -13.398 -14.766 1 92.56 304 GLN A CA 1
ATOM 2457 C C . GLN A 1 304 ? 1.959 -14.273 -15.68 1 92.56 304 GLN A C 1
ATOM 2459 O O . GLN A 1 304 ? 1.728 -13.922 -16.844 1 92.56 304 GLN A O 1
ATOM 2464 N N . HIS A 1 305 ? 1.473 -15.336 -15.156 1 93.25 305 HIS A N 1
ATOM 2465 C CA . HIS A 1 305 ? 0.766 -16.297 -15.992 1 93.25 305 HIS A CA 1
ATOM 2466 C C . HIS A 1 305 ? -0.745 -16.125 -15.883 1 93.25 305 HIS A C 1
ATOM 2468 O O . HIS A 1 305 ? -1.474 -16.344 -16.844 1 93.25 305 HIS A O 1
ATOM 2474 N N . PHE A 1 306 ? -1.196 -15.688 -14.688 1 93.69 306 PHE A N 1
ATOM 2475 C CA . PHE A 1 306 ? -2.635 -15.742 -14.453 1 93.69 306 PHE A CA 1
ATOM 2476 C C . PHE A 1 306 ? -3.182 -14.359 -14.109 1 93.69 306 PHE A C 1
ATOM 2478 O O . PHE A 1 306 ? -4.391 -14.195 -13.938 1 93.69 306 PHE A O 1
ATOM 2485 N N . GLY A 1 307 ? -2.365 -13.414 -13.961 1 90.25 307 GLY A N 1
ATOM 2486 C CA . GLY A 1 307 ? -2.863 -12.164 -13.398 1 90.25 307 GLY A CA 1
ATOM 2487 C C . GLY A 1 307 ? -2.197 -10.938 -13.992 1 90.25 307 GLY A C 1
ATOM 2488 O O . GLY A 1 307 ? -1.566 -10.164 -13.273 1 90.25 307 GLY A O 1
ATOM 2489 N N . ARG A 1 308 ? -2.533 -10.57 -15.188 1 84 308 ARG A N 1
ATOM 2490 C CA . ARG A 1 308 ? -1.929 -9.398 -15.812 1 84 308 ARG A CA 1
ATOM 2491 C C . ARG A 1 308 ? -2.502 -8.117 -15.227 1 84 308 ARG A C 1
ATOM 2493 O O . ARG A 1 308 ? -1.79 -7.117 -15.094 1 84 308 ARG A O 1
ATOM 2500 N N . THR A 1 309 ? -3.754 -8.18 -14.859 1 89.25 309 THR A N 1
ATOM 2501 C CA . THR A 1 309 ? -4.395 -7.055 -14.195 1 89.25 309 THR A CA 1
ATOM 2502 C C . THR A 1 309 ? -4.887 -7.449 -12.805 1 89.25 309 THR A C 1
ATOM 2504 O O . THR A 1 309 ? -5.004 -8.641 -12.5 1 89.25 309 THR A O 1
ATOM 2507 N N . ALA A 1 310 ? -5.117 -6.414 -12.031 1 90.12 310 ALA A N 1
ATOM 2508 C CA . ALA A 1 310 ? -5.637 -6.684 -10.695 1 90.12 310 ALA A CA 1
ATOM 2509 C C . ALA A 1 310 ? -6.969 -7.426 -10.758 1 90.12 310 ALA A C 1
ATOM 2511 O O . ALA A 1 310 ? -7.227 -8.32 -9.953 1 90.12 310 ALA A O 1
ATOM 2512 N N . ALA A 1 311 ? -7.734 -7.062 -11.711 1 86.94 311 ALA A N 1
ATOM 2513 C CA . ALA A 1 311 ? -9.031 -7.719 -11.883 1 86.94 311 ALA A CA 1
ATOM 2514 C C . ALA A 1 311 ? -8.859 -9.195 -12.234 1 86.94 311 ALA A C 1
ATOM 2516 O O . ALA A 1 311 ? -9.555 -10.055 -11.68 1 86.94 311 ALA A O 1
ATOM 2517 N N . ASP A 1 312 ? -7.906 -9.461 -13.086 1 90.69 312 ASP A N 1
ATOM 2518 C CA . ASP A 1 312 ? -7.613 -10.844 -13.461 1 90.69 312 ASP A CA 1
ATOM 2519 C C . ASP A 1 312 ? -7.094 -11.641 -12.266 1 90.69 312 ASP A C 1
ATOM 2521 O O . ASP A 1 312 ? -7.488 -12.789 -12.047 1 90.69 312 ASP A O 1
ATOM 2525 N N . ARG A 1 313 ? -6.18 -11.008 -11.578 1 93.38 313 ARG A N 1
ATOM 2526 C CA . ARG A 1 313 ? -5.633 -11.664 -10.391 1 93.38 313 ARG A CA 1
ATOM 2527 C C . ARG A 1 313 ? -6.742 -12.047 -9.414 1 93.38 313 ARG A C 1
ATOM 2529 O O . ARG A 1 313 ? -6.766 -13.172 -8.906 1 93.38 313 ARG A O 1
ATOM 2536 N N . PHE A 1 314 ? -7.617 -11.117 -9.195 1 91.69 314 PHE A N 1
ATOM 2537 C CA . PHE A 1 314 ? -8.711 -11.328 -8.258 1 91.69 314 PHE A CA 1
ATOM 2538 C C . PHE A 1 314 ? -9.586 -12.492 -8.703 1 91.69 314 PHE A C 1
ATOM 2540 O O . PHE A 1 314 ? -9.859 -13.406 -7.926 1 91.69 314 PHE A O 1
ATOM 2547 N N . ARG A 1 315 ? -9.945 -12.461 -9.883 1 88.12 315 ARG A N 1
ATOM 2548 C CA . ARG A 1 315 ? -10.82 -13.492 -10.438 1 88.12 315 ARG A CA 1
ATOM 2549 C C . ARG A 1 315 ? -10.148 -14.859 -10.414 1 88.12 315 ARG A C 1
ATOM 2551 O O . ARG A 1 315 ? -10.742 -15.844 -9.984 1 88.12 315 ARG A O 1
ATOM 2558 N N . ASN A 1 316 ? -8.969 -14.883 -10.883 1 93.62 316 ASN A N 1
ATOM 2559 C CA . ASN A 1 316 ? -8.289 -16.156 -11.047 1 93.62 316 ASN A CA 1
ATOM 2560 C C . ASN A 1 316 ? -7.918 -16.781 -9.703 1 93.62 316 ASN A C 1
ATOM 2562 O O . ASN A 1 316 ? -7.914 -18 -9.555 1 93.62 316 ASN A O 1
ATOM 2566 N N . VAL A 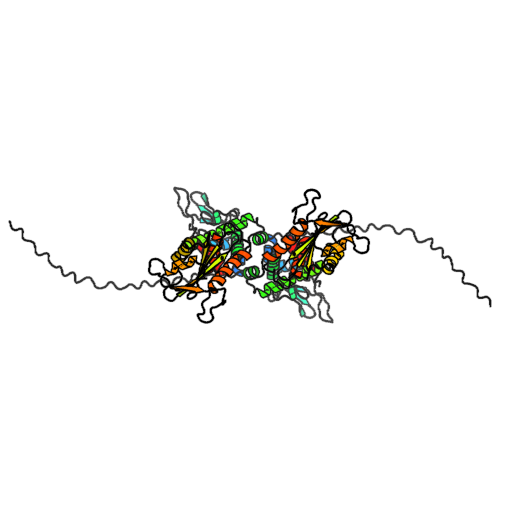1 317 ? -7.598 -15.945 -8.727 1 93.62 317 VAL A N 1
ATOM 2567 C CA . VAL A 1 317 ? -7.309 -16.5 -7.41 1 93.62 317 VAL A CA 1
ATOM 2568 C C . VAL A 1 317 ? -8.562 -17.156 -6.844 1 93.62 317 VAL A C 1
ATOM 2570 O O . VAL A 1 317 ? -8.484 -18.234 -6.25 1 93.62 317 VAL A O 1
ATOM 2573 N N . LEU A 1 318 ? -9.672 -16.516 -7.02 1 89.75 318 LEU A N 1
ATOM 2574 C CA . LEU A 1 318 ? -10.93 -17.094 -6.547 1 89.75 318 LEU A CA 1
ATOM 2575 C C . LEU A 1 318 ? -11.227 -18.406 -7.266 1 89.75 318 LEU A C 1
ATOM 2577 O O . LEU A 1 318 ? -11.664 -19.375 -6.641 1 89.75 318 LEU A O 1
ATOM 2581 N N . LEU A 1 319 ? -10.984 -18.391 -8.555 1 91.44 319 LEU A N 1
ATOM 2582 C CA . LEU A 1 319 ? -11.164 -19.609 -9.328 1 91.44 319 LEU A CA 1
ATOM 2583 C C . LEU A 1 319 ? -10.258 -20.719 -8.812 1 91.44 319 LEU A C 1
ATOM 2585 O O . LEU A 1 319 ? -10.703 -21.859 -8.633 1 91.44 319 LEU A O 1
ATOM 2589 N N . HIS A 1 320 ? -9.039 -20.375 -8.57 1 94.62 320 HIS A N 1
ATOM 2590 C CA . HIS A 1 320 ? -8.078 -21.375 -8.125 1 94.62 320 HIS A CA 1
ATOM 2591 C C . HIS A 1 320 ? -8.367 -21.828 -6.699 1 94.62 320 HIS A C 1
ATOM 2593 O O . HIS A 1 320 ? -8.086 -22.984 -6.34 1 94.62 320 HIS A O 1
ATOM 2599 N N . ILE A 1 321 ? -8.93 -20.953 -5.914 1 90.94 321 ILE A N 1
ATOM 2600 C CA . ILE A 1 321 ? -9.391 -21.344 -4.59 1 90.94 321 ILE A CA 1
ATOM 2601 C C . ILE A 1 321 ? -10.492 -22.391 -4.719 1 90.94 321 ILE A C 1
ATOM 2603 O O . ILE A 1 321 ? -10.477 -23.406 -4.02 1 90.94 321 ILE A O 1
ATOM 2607 N N . SER A 1 322 ? -11.398 -22.141 -5.574 1 88.75 322 SER A N 1
ATOM 2608 C CA . SER A 1 322 ? -12.5 -23.078 -5.773 1 88.75 322 SER A CA 1
ATOM 2609 C C . SER A 1 322 ? -11.992 -24.422 -6.285 1 88.75 322 SER A C 1
ATOM 2611 O O . SER A 1 322 ? -12.562 -25.469 -5.969 1 88.75 322 SER A O 1
ATOM 2613 N N . GLU A 1 323 ? -10.938 -24.438 -7.074 1 90.38 323 GLU A N 1
ATOM 2614 C CA . GLU A 1 323 ? -10.352 -25.656 -7.602 1 90.38 323 GLU A CA 1
ATOM 2615 C C . GLU A 1 323 ? -9.625 -26.438 -6.508 1 90.38 323 GLU A C 1
ATOM 2617 O O . GLU A 1 323 ? -9.703 -27.672 -6.461 1 90.38 323 GLU A O 1
ATOM 2622 N N . LYS A 1 324 ? -8.914 -25.734 -5.75 1 89.38 324 LYS A N 1
ATOM 2623 C CA . LYS A 1 324 ? -8.086 -26.359 -4.723 1 89.38 324 LYS A CA 1
ATOM 2624 C C . LYS A 1 324 ? -8.945 -26.922 -3.594 1 89.38 324 LYS A C 1
ATOM 2626 O O . LYS A 1 324 ? -8.656 -28 -3.064 1 89.38 324 LYS A O 1
ATOM 2631 N N . TYR A 1 325 ? -9.984 -26.156 -3.223 1 83.62 325 TYR A N 1
ATOM 2632 C CA . TYR A 1 325 ? -10.82 -26.562 -2.1 1 83.62 325 TYR A CA 1
ATOM 2633 C C . TYR A 1 325 ? -12.195 -27.016 -2.578 1 83.62 325 TYR A C 1
ATOM 2635 O O . TYR A 1 325 ? -13.195 -26.344 -2.305 1 83.62 325 TYR A O 1
ATOM 2643 N N . THR A 1 326 ? -12.195 -28.109 -3.188 1 78.94 326 THR A N 1
ATOM 2644 C CA . THR A 1 326 ? -13.438 -28.672 -3.717 1 78.94 326 THR A CA 1
ATOM 2645 C C . THR A 1 326 ? -14.25 -29.344 -2.609 1 78.94 326 THR A C 1
ATOM 2647 O O . THR A 1 326 ? -13.68 -29.875 -1.657 1 78.94 326 THR A O 1
ATOM 2650 N N . PHE A 1 327 ? -15.508 -29.047 -2.662 1 75.56 327 PHE A N 1
ATOM 2651 C CA . PHE A 1 327 ? -16.422 -29.688 -1.719 1 75.56 327 PHE A CA 1
ATOM 2652 C C . PHE A 1 327 ? -17.5 -30.469 -2.457 1 75.56 327 PHE A C 1
ATOM 2654 O O . PHE A 1 327 ? -17.781 -30.203 -3.627 1 75.56 327 PHE A O 1
ATOM 2661 N N . MET B 1 1 ? -4.898 93.812 36.281 1 22.06 1 MET B N 1
ATOM 2662 C CA . MET B 1 1 ? -6.121 93.188 35.812 1 22.06 1 MET B CA 1
ATOM 2663 C C . MET B 1 1 ? -5.965 91.625 35.812 1 22.06 1 MET B C 1
ATOM 2665 O O . MET B 1 1 ? -5.344 91.062 34.906 1 22.06 1 MET B O 1
ATOM 2669 N N . LYS B 1 2 ? -5.742 91 37 1 22.83 2 LYS B N 1
ATOM 2670 C CA . LYS B 1 2 ? -5.312 90 37.938 1 22.83 2 LYS B CA 1
ATOM 2671 C C . LYS B 1 2 ? -6.293 88.812 37.938 1 22.83 2 LYS B C 1
ATOM 2673 O O . LYS B 1 2 ? -7.32 88.875 38.625 1 22.83 2 LYS B O 1
ATOM 2678 N N . ILE B 1 3 ? -6.535 88.375 36.594 1 25.38 3 ILE B N 1
ATOM 2679 C CA . ILE B 1 3 ? -7.707 87.5 36.344 1 25.38 3 ILE B CA 1
ATOM 2680 C C . ILE B 1 3 ? -7.66 86.25 37.219 1 25.38 3 ILE B C 1
ATOM 2682 O O . ILE B 1 3 ? -6.664 85.562 37.219 1 25.38 3 ILE B O 1
ATOM 2686 N N . ALA B 1 4 ? -8.453 86.188 38.219 1 22.72 4 ALA B N 1
ATOM 2687 C CA . ALA B 1 4 ? -8.641 85.375 39.438 1 22.72 4 ALA B CA 1
ATOM 2688 C C . ALA B 1 4 ? -8.953 83.938 39.062 1 22.72 4 ALA B C 1
ATOM 2690 O O . ALA B 1 4 ? -9.867 83.688 38.281 1 22.72 4 ALA B O 1
ATOM 2691 N N . ALA B 1 5 ? -7.895 82.938 39.094 1 25.88 5 ALA B N 1
ATOM 2692 C CA . ALA B 1 5 ? -7.562 81.562 38.844 1 25.88 5 ALA B CA 1
ATOM 2693 C C . ALA B 1 5 ? -8.531 80.625 39.562 1 25.88 5 ALA B C 1
ATOM 2695 O O . ALA B 1 5 ? -8.531 80.562 40.781 1 25.88 5 ALA B O 1
ATOM 2696 N N . GLY B 1 6 ? -9.797 80.688 39.094 1 21.33 6 GLY B N 1
ATOM 2697 C CA . GLY B 1 6 ? -10.938 80.188 39.781 1 21.33 6 GLY B CA 1
ATOM 2698 C C . GLY B 1 6 ? -10.734 78.688 40.219 1 21.33 6 GLY B C 1
ATOM 2699 O O . GLY B 1 6 ? -9.93 78 39.625 1 21.33 6 GLY B O 1
ATOM 2700 N N . ALA B 1 7 ? -11.102 78.375 41.5 1 23.52 7 ALA B N 1
ATOM 2701 C CA . ALA B 1 7 ? -11.039 77.312 42.531 1 23.52 7 ALA B CA 1
ATOM 2702 C C . ALA B 1 7 ? -11.734 76 42.031 1 23.52 7 ALA B C 1
ATOM 2704 O O . ALA B 1 7 ? -12.945 76 41.844 1 23.52 7 ALA B O 1
ATOM 2705 N N . GLU B 1 8 ? -11.078 75.312 40.969 1 23.44 8 GLU B N 1
ATOM 2706 C CA . GLU B 1 8 ? -11.625 74.125 40.281 1 23.44 8 GLU B CA 1
ATOM 2707 C C . GLU B 1 8 ? -12.039 73.062 41.25 1 23.44 8 GLU B C 1
ATOM 2709 O O . GLU B 1 8 ? -11.242 72.625 42.094 1 23.44 8 GLU B O 1
ATOM 2714 N N . GLY B 1 9 ? -13.281 73.125 41.75 1 21.39 9 GLY B N 1
ATOM 2715 C CA . GLY B 1 9 ? -13.938 72.312 42.781 1 21.39 9 GLY B CA 1
ATOM 2716 C C . GLY B 1 9 ? -13.758 70.812 42.562 1 21.39 9 GLY B C 1
ATOM 2717 O O . GLY B 1 9 ? -13.766 70.312 41.438 1 21.39 9 GLY B O 1
ATOM 2718 N N . GLU B 1 10 ? -13 70.125 43.5 1 23.42 10 GLU B N 1
ATOM 2719 C CA . GLU B 1 10 ? -12.57 68.75 43.656 1 23.42 10 GLU B CA 1
ATOM 2720 C C . GLU B 1 10 ? -13.758 67.75 43.719 1 23.42 10 GLU B C 1
ATOM 2722 O O . GLU B 1 10 ? -14.453 67.688 44.719 1 23.42 10 GLU B O 1
ATOM 2727 N N . CYS B 1 11 ? -14.719 67.938 42.719 1 22.19 11 CYS B N 1
ATOM 2728 C CA . CYS B 1 11 ? -15.938 67.125 42.844 1 22.19 11 CYS B CA 1
ATOM 2729 C C . CYS B 1 11 ? -15.609 65.688 43.156 1 22.19 11 CYS B C 1
ATOM 2731 O O . CYS B 1 11 ? -14.75 65.062 42.531 1 22.19 11 CYS B O 1
ATOM 2733 N N . SER B 1 12 ? -15.898 65.25 44.406 1 23.11 12 SER B N 1
ATOM 2734 C CA . SER B 1 12 ? -15.789 64 45.188 1 23.11 12 SER B CA 1
ATOM 2735 C C . SER B 1 12 ? -16.422 62.844 44.469 1 23.11 12 SER B C 1
ATOM 2737 O O . SER B 1 12 ? -17.641 62.781 44.312 1 23.11 12 SER B O 1
ATOM 2739 N N . ASN B 1 13 ? -15.969 62.469 43.25 1 21.39 13 ASN B N 1
ATOM 2740 C CA . ASN B 1 13 ? -16.547 61.469 42.375 1 21.39 13 ASN B CA 1
ATOM 2741 C C . ASN B 1 13 ? -16.719 60.125 43.094 1 21.39 13 ASN B C 1
ATOM 2743 O O . ASN B 1 13 ? -15.82 59.281 43.031 1 21.39 13 ASN B O 1
ATOM 2747 N N . HIS B 1 14 ? -17.031 60.125 44.406 1 23.66 14 HIS B N 1
ATOM 2748 C CA . HIS B 1 14 ? -17.062 58.938 45.219 1 23.66 14 HIS B CA 1
ATOM 2749 C C . HIS B 1 14 ? -17.984 57.875 44.594 1 23.66 14 HIS B C 1
ATOM 2751 O O . HIS B 1 14 ? -17.875 56.688 44.906 1 23.66 14 HIS B O 1
ATOM 2757 N N . LEU B 1 15 ? -19.188 58.406 44.281 1 22.53 15 LEU B N 1
ATOM 2758 C CA . LEU B 1 15 ? -20.312 57.531 44.5 1 22.53 15 LEU B CA 1
ATOM 2759 C C . LEU B 1 15 ? -20.188 56.25 43.688 1 22.53 15 LEU B C 1
ATOM 2761 O O . LEU B 1 15 ? -20.703 55.188 44.062 1 22.53 15 LEU B O 1
ATOM 2765 N N . ARG B 1 16 ? -20.016 56.469 42.375 1 21.98 16 ARG B N 1
ATOM 2766 C CA . ARG B 1 16 ? -20.766 55.594 41.469 1 21.98 16 ARG B CA 1
ATOM 2767 C C . ARG B 1 16 ? -20.188 54.188 41.469 1 21.98 16 ARG B C 1
ATOM 2769 O O . ARG B 1 16 ? -20.484 53.375 40.594 1 21.98 16 ARG B O 1
ATOM 2776 N N . LYS B 1 17 ? -19.203 53.875 42.25 1 25.38 17 LYS B N 1
ATOM 2777 C CA . LYS B 1 17 ? -18.469 52.656 41.906 1 25.38 17 LYS B CA 1
ATOM 2778 C C . LYS B 1 17 ? -19.281 51.406 42.188 1 25.38 17 LYS B C 1
ATOM 2780 O O . LYS B 1 17 ? -18.734 50.312 42.219 1 25.38 17 LYS B O 1
ATOM 2785 N N . SER B 1 18 ? -20.453 51.625 42.656 1 21.89 18 SER B N 1
ATOM 2786 C CA . SER B 1 18 ? -20.969 50.469 43.406 1 21.89 18 SER B CA 1
ATOM 2787 C C . SER B 1 18 ? -20.984 49.219 42.5 1 21.89 18 SER B C 1
ATOM 2789 O O . SER B 1 18 ? -20.453 48.188 42.875 1 21.89 18 SER B O 1
ATOM 2791 N N . GLN B 1 19 ? -22.188 48.875 41.906 1 21.88 19 GLN B N 1
ATOM 2792 C CA . GLN B 1 19 ? -22.922 47.625 41.875 1 21.88 19 GLN B CA 1
ATOM 2793 C C . GLN B 1 19 ? -22.469 46.75 40.719 1 21.88 19 GLN B C 1
ATOM 2795 O O . GLN B 1 19 ? -23.141 45.781 40.375 1 21.88 19 GLN B O 1
ATOM 2800 N N . CYS B 1 20 ? -21.594 47.062 39.844 1 23.81 20 CYS B N 1
ATOM 2801 C CA . CYS B 1 20 ? -21.641 46.281 38.625 1 23.81 20 CYS B CA 1
ATOM 2802 C C . CYS B 1 20 ? -21.391 44.812 38.875 1 23.81 20 CYS B C 1
ATOM 2804 O O . CYS B 1 20 ? -20.266 44.406 39.25 1 23.81 20 CYS B O 1
ATOM 2806 N N . ARG B 1 21 ? -22.344 44.031 39.406 1 25.28 21 ARG B N 1
ATOM 2807 C CA . ARG B 1 21 ? -22.344 42.594 39.688 1 25.28 21 ARG B CA 1
ATOM 2808 C C . ARG B 1 21 ? -21.859 41.781 38.5 1 25.28 21 ARG B C 1
ATOM 2810 O O . ARG B 1 21 ? -22.188 42.125 37.344 1 25.28 21 ARG B O 1
ATOM 2817 N N . ASN B 1 22 ? -20.766 41.031 38.688 1 25.67 22 ASN B N 1
ATOM 2818 C CA . ASN B 1 22 ? -20.062 40.156 37.781 1 25.67 22 ASN B CA 1
ATOM 2819 C C . ASN B 1 22 ? -21 39.156 37.094 1 25.67 22 ASN B C 1
ATOM 2821 O O . ASN B 1 22 ? -21.609 38.312 37.75 1 25.67 22 ASN B O 1
ATOM 2825 N N . GLY B 1 23 ? -21.969 39.594 36.25 1 26.06 23 GLY B N 1
ATOM 2826 C CA . GLY B 1 23 ? -22.812 38.625 35.531 1 26.06 23 GLY B CA 1
ATOM 2827 C C . GLY B 1 23 ? -22.062 37.438 35 1 26.06 23 GLY B C 1
ATOM 2828 O O . GLY B 1 23 ? -21.172 37.594 34.156 1 26.06 23 GLY B O 1
ATOM 2829 N N . ARG B 1 24 ? -21.906 36.375 35.812 1 30.22 24 ARG B N 1
ATOM 2830 C CA . ARG B 1 24 ? -21.375 35.062 35.438 1 30.22 24 ARG B CA 1
ATOM 2831 C C . ARG B 1 24 ? -22 34.562 34.156 1 30.22 24 ARG B C 1
ATOM 2833 O O . ARG B 1 24 ? -23.203 34.312 34.094 1 30.22 24 ARG B O 1
ATOM 2840 N N . GLU B 1 25 ? -21.703 35.188 33.062 1 29.45 25 GLU B N 1
ATOM 2841 C CA . GLU B 1 25 ? -22.188 34.594 31.812 1 29.45 25 GLU B CA 1
ATOM 2842 C C . GLU B 1 25 ? -22.016 33.062 31.828 1 29.45 25 GLU B C 1
ATOM 2844 O O . GLU B 1 25 ? -20.906 32.562 32.031 1 29.45 25 GLU B O 1
ATOM 2849 N N . ARG B 1 26 ? -23.062 32.312 32.25 1 31.77 26 ARG B N 1
ATOM 2850 C CA . ARG B 1 26 ? -23.125 30.859 32.094 1 31.77 26 ARG B CA 1
ATOM 2851 C C . ARG B 1 26 ? -22.594 30.438 30.734 1 31.77 26 ARG B C 1
ATOM 2853 O O . ARG B 1 26 ? -23.141 30.844 29.703 1 31.77 26 ARG B O 1
ATOM 2860 N N . ARG B 1 27 ? -21.312 30.234 30.75 1 29.94 27 ARG B N 1
ATOM 2861 C CA . ARG B 1 27 ? -20.766 29.641 29.547 1 29.94 27 ARG B CA 1
ATOM 2862 C C . ARG B 1 27 ? -21.641 28.5 29.031 1 29.94 27 ARG B C 1
ATOM 2864 O O . ARG B 1 27 ? -21.969 27.578 29.797 1 29.94 27 ARG B O 1
ATOM 2871 N N . LEU B 1 28 ? -22.547 28.844 28.172 1 31.69 28 LEU B N 1
ATOM 2872 C CA . LEU B 1 28 ? -23.359 27.797 27.547 1 31.69 28 LEU B CA 1
ATOM 2873 C C . LEU B 1 28 ? -22.516 26.547 27.266 1 31.69 28 LEU B C 1
ATOM 2875 O O . LEU B 1 28 ? -21.359 26.672 26.828 1 31.69 28 LEU B O 1
ATOM 2879 N N . PRO B 1 29 ? -22.922 25.453 27.922 1 29.95 29 PRO B N 1
ATOM 2880 C CA . PRO B 1 29 ? -22.172 24.203 27.719 1 29.95 29 PRO B CA 1
ATOM 2881 C C . PRO B 1 29 ? -21.875 23.922 26.25 1 29.95 29 PRO B C 1
ATOM 2883 O O . PRO B 1 29 ? -22.719 24.172 25.391 1 29.95 29 PRO B O 1
ATOM 2886 N N . ARG B 1 30 ? -20.672 24.062 25.734 1 28.61 30 ARG B N 1
ATOM 2887 C CA . ARG B 1 30 ? -20.281 23.641 24.391 1 28.61 30 ARG B CA 1
ATOM 2888 C C . ARG B 1 30 ? -20.922 22.297 24.047 1 28.61 30 ARG B C 1
ATOM 2890 O O . ARG B 1 30 ? -20.812 21.328 24.797 1 28.61 30 ARG B O 1
ATOM 2897 N N . ARG B 1 31 ? -22.016 22.359 23.375 1 31.31 31 ARG B N 1
ATOM 2898 C CA . ARG B 1 31 ? -22.641 21.156 22.844 1 31.31 31 ARG B CA 1
ATOM 2899 C C . ARG B 1 31 ? -21.578 20.125 22.438 1 31.31 31 ARG B C 1
ATOM 2901 O O . ARG B 1 31 ? -20.609 20.469 21.75 1 31.31 31 ARG B O 1
ATOM 2908 N N . LYS B 1 32 ? -21.547 19.078 23.172 1 34.12 32 LYS B N 1
ATOM 2909 C CA . LYS B 1 32 ? -20.812 17.891 22.797 1 34.12 32 LYS B CA 1
ATOM 2910 C C . LYS B 1 32 ? -20.922 17.609 21.297 1 34.12 32 LYS B C 1
ATOM 2912 O O . LYS B 1 32 ? -21.984 17.219 20.812 1 34.12 32 LYS B O 1
ATOM 2917 N N . THR B 1 33 ? -20.453 18.516 20.422 1 32.25 33 THR B N 1
ATOM 2918 C CA . THR B 1 33 ? -20.469 17.969 19.062 1 32.25 33 THR B CA 1
ATOM 2919 C C . THR B 1 33 ? -20.109 16.484 19.078 1 32.25 33 THR B C 1
ATOM 2921 O O . THR B 1 33 ? -19.062 16.094 19.578 1 32.25 33 THR B O 1
ATOM 2924 N N . SER B 1 34 ? -20.953 15.703 19.281 1 33.66 34 SER B N 1
ATOM 2925 C CA . SER B 1 34 ? -20.812 14.258 19.234 1 33.66 34 SER B CA 1
ATOM 2926 C C . SER B 1 34 ? -19.828 13.836 18.156 1 33.66 34 SER B C 1
ATOM 2928 O O . SER B 1 34 ? -20.062 14.078 16.969 1 33.66 34 SER B O 1
ATOM 2930 N N . GLU B 1 35 ? -18.562 14.031 18.375 1 36.47 35 GLU B N 1
ATOM 2931 C CA . GLU B 1 35 ? -17.391 13.664 17.609 1 36.47 35 GLU B CA 1
ATOM 2932 C C . GLU B 1 35 ? -17.547 12.281 16.969 1 36.47 35 GLU B C 1
ATOM 2934 O O . GLU B 1 35 ? -17.578 11.273 17.672 1 36.47 35 GLU B O 1
ATOM 2939 N N . ILE B 1 36 ? -18.422 12.07 16.109 1 38.47 36 ILE B N 1
ATOM 2940 C CA . ILE B 1 36 ? -18.562 10.836 15.352 1 38.47 36 ILE B CA 1
ATOM 2941 C C . ILE B 1 36 ? -17.188 10.289 14.992 1 38.47 36 ILE B C 1
ATOM 2943 O O . ILE B 1 36 ? -16.438 10.914 14.227 1 38.47 36 ILE B O 1
ATOM 2947 N N . ARG B 1 37 ? -16.562 9.602 15.875 1 41.84 37 ARG B N 1
ATOM 2948 C CA . ARG B 1 37 ? -15.336 8.828 15.641 1 41.84 37 ARG B CA 1
ATOM 2949 C C . ARG B 1 37 ? -15.539 7.82 14.516 1 41.84 37 ARG B C 1
ATOM 2951 O O . ARG B 1 37 ? -16.172 6.777 14.719 1 41.84 37 ARG B O 1
ATOM 2958 N N . PRO B 1 38 ? -15.57 8.219 13.273 1 43.06 38 PRO B N 1
ATOM 2959 C CA . PRO B 1 38 ? -15.906 7.266 12.211 1 43.06 38 PRO B CA 1
ATOM 2960 C C . PRO B 1 38 ? -14.992 6.043 12.203 1 43.06 38 PRO B C 1
ATOM 2962 O O . PRO B 1 38 ? -13.766 6.184 12.211 1 43.06 38 PRO B O 1
ATOM 2965 N N . SER B 1 39 ? -15.367 5.039 12.812 1 44.62 39 SER B N 1
ATOM 2966 C CA . SER B 1 39 ? -14.734 3.752 12.539 1 44.62 39 SER B CA 1
ATOM 2967 C C . SER B 1 39 ? -14.734 3.434 11.047 1 44.62 39 SER B C 1
ATOM 2969 O O . SER B 1 39 ? -15.5 4.023 10.289 1 44.62 39 SER B O 1
ATOM 2971 N N . PHE B 1 40 ? -13.648 2.678 10.492 1 45.56 40 PHE B N 1
ATOM 2972 C CA . PHE B 1 40 ? -13.539 2.236 9.109 1 45.56 40 PHE B CA 1
ATOM 2973 C C . PHE B 1 40 ? -14.898 1.825 8.562 1 45.56 40 PHE B C 1
ATOM 2975 O O . PHE B 1 40 ? -15.258 2.18 7.434 1 45.56 40 PHE B O 1
ATOM 2982 N N . ALA B 1 41 ? -15.461 0.971 9.344 1 51.62 41 ALA B N 1
ATOM 2983 C CA . ALA B 1 41 ? -16.797 0.521 8.961 1 51.62 41 ALA B CA 1
ATOM 2984 C C . ALA B 1 41 ? -17.734 1.706 8.734 1 51.62 41 ALA B C 1
ATOM 2986 O O . ALA B 1 41 ? -18.578 1.674 7.84 1 51.62 41 ALA B O 1
ATOM 2987 N N . ASP B 1 42 ? -17.234 2.752 9.312 1 56.34 42 ASP B N 1
ATOM 2988 C CA . ASP B 1 42 ? -18.109 3.92 9.266 1 56.34 42 ASP B CA 1
ATOM 2989 C C . ASP B 1 42 ? -17.891 4.723 7.984 1 56.34 42 ASP B C 1
ATOM 2991 O O . ASP B 1 42 ? -18.844 5.219 7.383 1 56.34 42 ASP B O 1
ATOM 2995 N N . LEU B 1 43 ? -16.641 4.668 7.547 1 59 43 LEU B N 1
ATOM 2996 C CA . LEU B 1 43 ? -16.375 5.445 6.34 1 59 43 LEU B CA 1
ATOM 2997 C C . LEU B 1 43 ? -17.031 4.801 5.129 1 59 43 LEU B C 1
ATOM 2999 O O . LEU B 1 43 ? -17.656 5.496 4.312 1 59 43 LEU B O 1
ATOM 3003 N N . ALA B 1 44 ? -16.812 3.471 5.18 1 61.09 44 ALA B N 1
ATOM 3004 C CA . ALA B 1 44 ? -17.422 2.746 4.07 1 61.09 44 ALA B CA 1
ATOM 3005 C C . ALA B 1 44 ? -18.938 2.936 4.066 1 61.09 44 ALA B C 1
ATOM 3007 O O . ALA B 1 44 ? -19.547 3.078 3.002 1 61.09 44 ALA B O 1
ATOM 3008 N N . SER B 1 45 ? -19.406 3.082 5.285 1 66.31 45 SER B N 1
ATOM 3009 C CA . SER B 1 45 ? -20.859 3.195 5.371 1 66.31 45 SER B CA 1
ATOM 3010 C C . SER B 1 45 ? -21.344 4.547 4.848 1 66.31 45 SER B C 1
ATOM 3012 O O . SER B 1 45 ? -22.391 4.629 4.207 1 66.31 45 SER B O 1
ATOM 3014 N N . TYR B 1 46 ? -20.469 5.523 5.051 1 67.69 46 TYR B N 1
ATOM 3015 C CA . TYR B 1 46 ? -20.891 6.84 4.594 1 67.69 46 TYR B CA 1
ATOM 3016 C C . TYR B 1 46 ? -20.672 6.996 3.096 1 67.69 46 TYR B C 1
ATOM 3018 O O . TYR B 1 46 ? -21.516 7.578 2.396 1 67.69 46 TYR B O 1
ATOM 3026 N N . ILE B 1 47 ? -19.625 6.344 2.637 1 72.12 47 ILE B N 1
ATOM 3027 C CA . ILE B 1 47 ? -19.297 6.473 1.221 1 72.12 47 ILE B CA 1
ATOM 3028 C C . ILE B 1 47 ? -20.344 5.742 0.381 1 72.12 47 ILE B C 1
ATOM 3030 O O . ILE B 1 47 ? -20.688 6.191 -0.714 1 72.12 47 ILE B O 1
ATOM 3034 N N . ASN B 1 48 ? -20.891 4.746 1.072 1 71.69 48 ASN B N 1
ATOM 3035 C CA . ASN B 1 48 ? -21.844 3.945 0.316 1 71.69 48 ASN B CA 1
ATOM 3036 C C . ASN B 1 48 ? -23.281 4.324 0.654 1 71.69 48 ASN B C 1
ATOM 3038 O O . ASN B 1 48 ? -24.219 3.705 0.156 1 71.69 48 ASN B O 1
ATOM 3042 N N . SER B 1 49 ? -23.453 5.379 1.366 1 77.94 49 SER B N 1
ATOM 3043 C CA . SER B 1 49 ? -24.797 5.816 1.72 1 77.94 49 SER B CA 1
ATOM 3044 C C . SER B 1 49 ? -25.469 6.527 0.553 1 77.94 49 SER B C 1
ATOM 3046 O O . SER B 1 49 ? -24.859 6.719 -0.501 1 77.94 49 SER B O 1
ATOM 3048 N N . ASP B 1 50 ? -26.734 6.777 0.755 1 84.38 50 ASP B N 1
ATOM 3049 C CA . ASP B 1 50 ? -27.453 7.484 -0.299 1 84.38 50 ASP B CA 1
ATOM 3050 C C . ASP B 1 50 ? -26.953 8.922 -0.428 1 84.38 50 ASP B C 1
ATOM 3052 O O . ASP B 1 50 ? -26.328 9.461 0.492 1 84.38 50 ASP B O 1
ATOM 3056 N N . ASP B 1 51 ? -27.266 9.562 -1.509 1 86.94 51 ASP B N 1
ATOM 3057 C CA . ASP B 1 51 ? -26.734 10.875 -1.856 1 86.94 51 ASP B CA 1
ATOM 3058 C C . ASP B 1 51 ? -27.156 11.93 -0.842 1 86.94 51 ASP B C 1
ATOM 3060 O O . ASP B 1 51 ? -26.375 12.805 -0.476 1 86.94 51 ASP B O 1
ATOM 3064 N N . GLU B 1 52 ? -28.328 11.82 -0.439 1 87.56 52 GLU B N 1
ATOM 3065 C CA . GLU B 1 52 ? -28.859 12.812 0.493 1 87.56 52 GLU B CA 1
ATOM 3066 C C . GLU B 1 52 ? -28.141 12.742 1.839 1 87.56 52 GLU B C 1
ATOM 3068 O O . GLU B 1 52 ? -27.734 13.773 2.385 1 87.56 52 GLU B O 1
ATOM 3073 N N . ALA B 1 53 ? -28.047 11.539 2.287 1 86.06 53 ALA B N 1
ATOM 3074 C CA . ALA B 1 53 ? -27.359 11.336 3.561 1 86.06 53 ALA B CA 1
ATOM 3075 C C . ALA B 1 53 ? -25.875 11.727 3.459 1 86.06 53 ALA B C 1
ATOM 3077 O O . ALA B 1 53 ? -25.328 12.312 4.391 1 86.06 53 ALA B O 1
ATOM 3078 N N . PHE B 1 54 ? -25.344 11.438 2.357 1 88.19 54 PHE B N 1
ATOM 3079 C CA . PHE B 1 54 ? -23.938 11.75 2.127 1 88.19 54 PHE B CA 1
ATOM 3080 C C . PHE B 1 54 ? -23.719 13.25 2.053 1 88.19 54 PHE B C 1
ATOM 3082 O O . PHE B 1 54 ? -22.766 13.773 2.637 1 88.19 54 PHE B O 1
ATOM 3089 N N . LEU B 1 55 ? -24.562 13.922 1.408 1 87.81 55 LEU B N 1
ATOM 3090 C CA . LEU B 1 55 ? -24.469 15.375 1.312 1 87.81 55 LEU B CA 1
ATOM 3091 C C . LEU B 1 55 ? -24.609 16.016 2.686 1 87.81 55 LEU B C 1
ATOM 3093 O O . LEU B 1 55 ? -23.875 16.953 3.018 1 87.81 55 LEU B O 1
ATOM 3097 N N . ALA B 1 56 ? -25.562 15.531 3.449 1 86.88 56 ALA B N 1
ATOM 3098 C CA . ALA B 1 56 ? -25.781 16.062 4.793 1 86.88 56 ALA B CA 1
ATOM 3099 C C . ALA B 1 56 ? -24.531 15.906 5.652 1 86.88 56 ALA B C 1
ATOM 3101 O O . ALA B 1 56 ? -24.188 16.797 6.438 1 86.88 56 ALA B O 1
ATOM 3102 N N . LEU B 1 57 ? -23.938 14.805 5.434 1 83.88 57 LEU B N 1
ATOM 3103 C CA . LEU B 1 57 ? -22.703 14.539 6.184 1 83.88 57 LEU B CA 1
ATOM 3104 C C . LEU B 1 57 ? -21.609 15.516 5.777 1 83.88 57 LEU B C 1
ATOM 3106 O O . LEU B 1 57 ? -20.891 16.047 6.633 1 83.88 57 LEU B O 1
ATOM 3110 N N . LEU B 1 58 ? -21.453 15.742 4.523 1 87.06 58 LEU B N 1
ATOM 3111 C CA . LEU B 1 58 ? -20.438 16.672 4.023 1 87.06 58 LEU B CA 1
ATOM 3112 C C . LEU B 1 58 ? -20.688 18.078 4.535 1 87.06 58 LEU B C 1
ATOM 3114 O O . LEU B 1 58 ? -19.734 18.797 4.875 1 87.06 58 LEU B O 1
ATOM 3118 N N . GLN B 1 59 ? -21.922 18.391 4.582 1 87.19 59 GLN B N 1
ATOM 3119 C CA . GLN B 1 59 ? -22.297 19.719 5.078 1 87.19 59 GLN B CA 1
ATOM 3120 C C . GLN B 1 59 ? -22.016 19.844 6.574 1 87.19 59 GLN B C 1
ATOM 3122 O O . GLN B 1 59 ? -21.531 20.875 7.043 1 87.19 59 GLN B O 1
ATOM 3127 N N . ARG B 1 60 ? -22.281 18.766 7.254 1 84 60 ARG B N 1
ATOM 3128 C CA . ARG B 1 60 ? -22.031 18.75 8.695 1 84 60 ARG B CA 1
ATOM 3129 C C . ARG B 1 60 ? -20.531 18.875 8.984 1 84 60 ARG B C 1
ATOM 3131 O O . ARG B 1 60 ? -20.156 19.484 9.992 1 84 60 ARG B O 1
ATOM 3138 N N . CYS B 1 61 ? -19.75 18.359 8.055 1 83.81 61 CYS B N 1
ATOM 3139 C CA . CYS B 1 61 ? -18.312 18.406 8.227 1 83.81 61 CYS B CA 1
ATOM 3140 C C . CYS B 1 61 ? -17.719 19.688 7.629 1 83.81 61 CYS B C 1
ATOM 3142 O O . CYS B 1 61 ? -16.5 19.844 7.547 1 83.81 61 CYS B O 1
ATOM 3144 N N . SER B 1 62 ? -18.562 20.562 7.141 1 85.94 62 SER B N 1
ATOM 3145 C CA . SER B 1 62 ? -18.188 21.844 6.555 1 85.94 62 SER B CA 1
ATOM 3146 C C . SER B 1 62 ? -17.297 21.641 5.328 1 85.94 62 SER B C 1
ATOM 3148 O O . SER B 1 62 ? -16.375 22.438 5.098 1 85.94 62 SER B O 1
ATOM 3150 N N . LEU B 1 63 ? -17.484 20.578 4.648 1 88.06 63 LEU B N 1
ATOM 3151 C CA . LEU B 1 63 ? -16.75 20.328 3.42 1 88.06 63 LEU B CA 1
ATOM 3152 C C . LEU B 1 63 ? -17.5 20.875 2.207 1 88.06 63 LEU B C 1
ATOM 3154 O O . LEU B 1 63 ? -16.891 21.094 1.152 1 88.06 63 LEU B O 1
ATOM 3158 N N . VAL B 1 64 ? -18.781 20.953 2.426 1 87.19 64 VAL B N 1
ATOM 3159 C CA . VAL B 1 64 ? -19.672 21.562 1.437 1 87.19 64 VAL B CA 1
ATOM 3160 C C . VAL B 1 64 ? -20.531 22.625 2.1 1 87.19 64 VAL B C 1
ATOM 3162 O O . VAL B 1 64 ? -20.859 22.516 3.283 1 87.19 64 VAL B O 1
ATOM 3165 N N . ARG B 1 65 ? -20.922 23.578 1.311 1 87.5 65 ARG B N 1
ATOM 3166 C CA . ARG B 1 65 ? -21.703 24.672 1.865 1 87.5 65 ARG B CA 1
ATOM 3167 C C . ARG B 1 65 ? -23.109 24.219 2.221 1 87.5 65 ARG B C 1
ATOM 3169 O O . ARG B 1 65 ? -23.719 23.406 1.499 1 87.5 65 ARG B O 1
ATOM 3176 N N . ARG B 1 66 ? -23.547 24.812 3.287 1 86.81 66 ARG B N 1
ATOM 3177 C CA . ARG B 1 66 ? -24.906 24.516 3.713 1 86.81 66 ARG B CA 1
ATOM 3178 C C . ARG B 1 66 ? -25.906 25.484 3.074 1 86.81 66 ARG B C 1
ATOM 3180 O O . ARG B 1 66 ? -27.062 25.141 2.852 1 86.81 66 ARG B O 1
ATOM 3187 N N . ASN B 1 67 ? -25.375 26.672 2.904 1 88.19 67 ASN B N 1
ATOM 3188 C CA . ASN B 1 67 ? -26.203 27.719 2.32 1 88.19 67 ASN B CA 1
ATOM 3189 C C . ASN B 1 67 ? -25.453 28.484 1.233 1 88.19 67 ASN B C 1
ATOM 3191 O O . ASN B 1 67 ? -24.219 28.609 1.284 1 88.19 67 ASN B O 1
ATOM 3195 N N . LEU B 1 68 ? -26.234 28.922 0.184 1 91.31 68 LEU B N 1
ATOM 3196 C CA . LEU B 1 68 ? -25.656 29.703 -0.902 1 91.31 68 LEU B CA 1
ATOM 3197 C C . LEU B 1 68 ? -26.578 30.875 -1.268 1 91.31 68 LEU B C 1
ATOM 3199 O O . LEU B 1 68 ? -27.781 30.688 -1.396 1 91.31 68 LEU B O 1
ATOM 3203 N N . ARG B 1 69 ? -25.906 31.969 -1.253 1 92.5 69 ARG B N 1
ATOM 3204 C CA . ARG B 1 69 ? -26.625 33.156 -1.728 1 92.5 69 ARG B CA 1
ATOM 3205 C C . ARG B 1 69 ? -26.438 33.344 -3.229 1 92.5 69 ARG B C 1
ATOM 3207 O O . ARG B 1 69 ? -25.344 33.125 -3.754 1 92.5 69 ARG B O 1
ATOM 3214 N N . CYS B 1 70 ? -27.562 33.688 -3.84 1 94.75 70 CYS B N 1
ATOM 3215 C CA . CYS B 1 70 ? -27.531 33.906 -5.285 1 94.75 70 CYS B CA 1
ATOM 3216 C C . CYS B 1 70 ? -26.422 34.844 -5.688 1 94.75 70 CYS B C 1
ATOM 3218 O O . CYS B 1 70 ? -26.234 35.906 -5.066 1 94.75 70 CYS B O 1
ATOM 3220 N N . LYS B 1 71 ? -25.656 34.5 -6.719 1 89.56 71 LYS B N 1
ATOM 3221 C CA . LYS B 1 71 ? -24.469 35.25 -7.113 1 89.56 71 LYS B CA 1
ATOM 3222 C C . LYS B 1 71 ? -24.812 36.344 -8.133 1 89.56 71 LYS B C 1
ATOM 3224 O O . LYS B 1 71 ? -23.953 37.125 -8.555 1 89.56 71 LYS B O 1
ATOM 3229 N N . THR B 1 72 ? -25.969 36.344 -8.445 1 90.44 72 THR B N 1
ATOM 3230 C CA . THR B 1 72 ? -26.422 37.406 -9.352 1 90.44 72 THR B CA 1
ATOM 3231 C C . THR B 1 72 ? -26.406 38.75 -8.664 1 90.44 72 THR B C 1
ATOM 3233 O O . THR B 1 72 ? -26.859 38.906 -7.531 1 90.44 72 THR B O 1
ATOM 3236 N N . SER B 1 73 ? -25.719 39.75 -9.25 1 85.62 73 SER B N 1
ATOM 3237 C CA . SER B 1 73 ? -25.406 41.062 -8.703 1 85.62 73 SER B CA 1
ATOM 3238 C C . SER B 1 73 ? -26.609 41.656 -7.988 1 85.62 73 SER B C 1
ATOM 3240 O O . SER B 1 73 ? -26.484 42.219 -6.898 1 85.62 73 SER B O 1
ATOM 3242 N N . ASN B 1 74 ? -27.844 41.5 -8.438 1 86.88 74 ASN B N 1
ATOM 3243 C CA . ASN B 1 74 ? -29 42.188 -7.852 1 86.88 74 ASN B CA 1
ATOM 3244 C C . ASN B 1 74 ? -29.906 41.219 -7.109 1 86.88 74 ASN B C 1
ATOM 3246 O O . ASN B 1 74 ? -31.031 41.594 -6.73 1 86.88 74 ASN B O 1
ATOM 3250 N N . CYS B 1 75 ? -29.656 40.094 -6.754 1 92.25 75 CYS B N 1
ATOM 3251 C CA . CYS B 1 75 ? -30.547 39.125 -6.102 1 92.25 75 CYS B CA 1
ATOM 3252 C C . CYS B 1 75 ? -30 38.688 -4.75 1 92.25 75 CYS B C 1
ATOM 3254 O O . CYS B 1 75 ? -30.531 39.062 -3.707 1 92.25 75 CYS B O 1
ATOM 3256 N N . ARG B 1 76 ? -28.906 38.25 -4.395 1 89.62 76 ARG B N 1
ATOM 3257 C CA . ARG B 1 76 ? -28.188 37.781 -3.223 1 89.62 76 ARG B CA 1
ATOM 3258 C C . ARG B 1 76 ? -29.109 37.062 -2.258 1 89.62 76 ARG B C 1
ATOM 3260 O O . ARG B 1 76 ? -28.891 37.062 -1.047 1 89.62 76 ARG B O 1
ATOM 3267 N N . ARG B 1 77 ? -30.234 36.531 -2.809 1 92.38 77 ARG B N 1
ATOM 3268 C CA . ARG B 1 77 ? -31.156 35.75 -2 1 92.38 77 ARG B CA 1
ATOM 3269 C C . ARG B 1 77 ? -30.562 34.375 -1.663 1 92.38 77 ARG B C 1
ATOM 3271 O O . ARG B 1 77 ? -29.734 33.844 -2.4 1 92.38 77 ARG B O 1
ATOM 3278 N N . ASN B 1 78 ? -31.062 33.875 -0.537 1 93.88 78 ASN B N 1
ATOM 3279 C CA . ASN B 1 78 ? -30.672 32.5 -0.17 1 93.88 78 ASN B CA 1
ATOM 3280 C C . ASN B 1 78 ? -31.25 31.469 -1.13 1 93.88 78 ASN B C 1
ATOM 3282 O O . ASN B 1 78 ? -32.438 31.453 -1.379 1 93.88 78 ASN B O 1
ATOM 3286 N N . CYS B 1 79 ? -30.375 30.672 -1.615 1 94.62 79 CYS B N 1
ATOM 3287 C CA . CYS B 1 79 ? -30.797 29.609 -2.533 1 94.62 79 CYS B CA 1
ATOM 3288 C C . CYS B 1 79 ? -31.312 28.391 -1.769 1 94.62 79 CYS B C 1
ATOM 3290 O O . CYS B 1 79 ? -30.875 28.141 -0.641 1 94.62 79 CYS B O 1
ATOM 3292 N N . ASN B 1 80 ? -32.281 27.703 -2.373 1 93.75 80 ASN B N 1
ATOM 3293 C CA . ASN B 1 80 ? -32.812 26.484 -1.77 1 93.75 80 ASN B CA 1
ATOM 3294 C C . ASN B 1 80 ? -32.156 25.234 -2.34 1 93.75 80 ASN B C 1
ATOM 3296 O O . ASN B 1 80 ? -31.766 25.219 -3.514 1 93.75 80 ASN B O 1
ATOM 3300 N N . LEU B 1 81 ? -32.062 24.266 -1.486 1 93.06 81 LEU B N 1
ATOM 3301 C CA . LEU B 1 81 ? -31.547 22.969 -1.951 1 93.06 81 LEU B CA 1
ATOM 3302 C C . LEU B 1 81 ? -32.625 22.172 -2.66 1 93.06 81 LEU B C 1
ATOM 3304 O O . LEU B 1 81 ? -33.719 21.953 -2.098 1 93.06 81 LEU B O 1
ATOM 3308 N N . ARG B 1 82 ? -32.375 21.844 -3.959 1 93.19 82 ARG B N 1
ATOM 3309 C CA . ARG B 1 82 ? -33.344 21.094 -4.758 1 93.19 82 ARG B CA 1
ATOM 3310 C C . ARG B 1 82 ? -32.719 19.812 -5.301 1 93.19 82 ARG B C 1
ATOM 3312 O O . ARG B 1 82 ? -31.531 19.766 -5.605 1 93.19 82 ARG B O 1
ATOM 3319 N N . ARG B 1 83 ? -33.562 18.797 -5.449 1 92.38 83 ARG B N 1
ATOM 3320 C CA . ARG B 1 83 ? -33.125 17.547 -6.031 1 92.38 83 ARG B CA 1
ATOM 3321 C C . ARG B 1 83 ? -33.094 17.625 -7.551 1 92.38 83 ARG B C 1
ATOM 3323 O O . ARG B 1 83 ? -34 18.188 -8.172 1 92.38 83 ARG B O 1
ATOM 3330 N N . ARG B 1 84 ? -31.938 17.281 -8.078 1 91.06 84 ARG B N 1
ATOM 3331 C CA . ARG B 1 84 ? -31.734 17.172 -9.523 1 91.06 84 ARG B CA 1
ATOM 3332 C C . ARG B 1 84 ? -30.875 15.953 -9.859 1 91.06 84 ARG B C 1
ATOM 3334 O O . ARG B 1 84 ? -29.672 15.938 -9.602 1 91.06 84 ARG B O 1
ATOM 3341 N N . GLN B 1 85 ? -31.484 15.016 -10.492 1 85.44 85 GLN B N 1
ATOM 3342 C CA . GLN B 1 85 ? -30.875 13.719 -10.727 1 85.44 85 GLN B CA 1
ATOM 3343 C C . GLN B 1 85 ? -29.609 13.852 -11.57 1 85.44 85 GLN B C 1
ATOM 3345 O O . GLN B 1 85 ? -28.641 13.086 -11.391 1 85.44 85 GLN B O 1
ATOM 3350 N N . SER B 1 86 ? -29.578 14.852 -12.383 1 84.44 86 SER B N 1
ATOM 3351 C CA . SER B 1 86 ? -28.438 15 -13.289 1 84.44 86 SER B CA 1
ATOM 3352 C C . SER B 1 86 ? -27.266 15.688 -12.594 1 84.44 86 SER B C 1
ATOM 3354 O O . SER B 1 86 ? -26.141 15.656 -13.094 1 84.44 86 SER B O 1
ATOM 3356 N N . ALA B 1 87 ? -27.562 16.297 -11.445 1 86 87 ALA B N 1
ATOM 3357 C CA . ALA B 1 87 ? -26.531 17.047 -10.727 1 86 87 ALA B CA 1
ATOM 3358 C C . ALA B 1 87 ? -25.672 16.109 -9.891 1 86 87 ALA B C 1
ATOM 3360 O O . ALA B 1 87 ? -26.062 14.984 -9.594 1 86 87 ALA B O 1
ATOM 3361 N N . VAL B 1 88 ? -24.516 16.594 -9.539 1 82.19 88 VAL B N 1
ATOM 3362 C CA . VAL B 1 88 ? -23.625 15.852 -8.648 1 82.19 88 VAL B CA 1
ATOM 3363 C C . VAL B 1 88 ? -24.297 15.656 -7.293 1 82.19 88 VAL B C 1
ATOM 3365 O O . VAL B 1 88 ? -24.844 16.609 -6.727 1 82.19 88 VAL B O 1
ATOM 3368 N N . LEU B 1 89 ? -24.297 14.414 -6.809 1 85 89 LEU B N 1
ATOM 3369 C CA . LEU B 1 89 ? -24.938 13.992 -5.57 1 85 89 LEU B CA 1
ATOM 3370 C C . LEU B 1 89 ? -26.438 14.25 -5.617 1 85 89 LEU B C 1
ATOM 3372 O O . LEU B 1 89 ? -27.078 14.391 -4.574 1 85 89 LEU B O 1
ATOM 3376 N N . GLY B 1 90 ? -26.953 14.617 -6.719 1 86.94 90 GLY B N 1
ATOM 3377 C CA . GLY B 1 90 ? -28.391 14.688 -6.957 1 86.94 90 GLY B CA 1
ATOM 3378 C C . GLY B 1 90 ? -29.031 15.945 -6.406 1 86.94 90 GLY B C 1
ATOM 3379 O O . GLY B 1 90 ? -30.234 15.984 -6.164 1 86.94 90 GLY B O 1
ATOM 3380 N N . HIS B 1 91 ? -28.188 17 -6.09 1 92.31 91 HIS B N 1
ATOM 3381 C CA . HIS B 1 91 ? -28.734 18.219 -5.516 1 92.31 91 HIS B CA 1
ATOM 3382 C C . HIS B 1 91 ? -28.078 19.453 -6.125 1 92.31 91 HIS B C 1
ATOM 3384 O O . HIS B 1 91 ? -26.969 19.391 -6.641 1 92.31 91 HIS B O 1
ATOM 3390 N N . VAL B 1 92 ? -28.906 20.547 -6.117 1 94.19 92 VAL B N 1
ATOM 3391 C CA . VAL B 1 92 ? -28.391 21.844 -6.559 1 94.19 92 VAL B CA 1
ATOM 3392 C C . VAL B 1 92 ? -28.969 22.953 -5.672 1 94.19 92 VAL B C 1
ATOM 3394 O O . VAL B 1 92 ? -29.984 22.766 -5.02 1 94.19 92 VAL B O 1
ATOM 3397 N N . PHE B 1 93 ? -28.156 24.016 -5.609 1 94.06 93 PHE B N 1
ATOM 3398 C CA . PHE B 1 93 ? -28.719 25.25 -5.062 1 94.06 93 PHE B CA 1
ATOM 3399 C C . PHE B 1 93 ? -29.484 26.016 -6.137 1 94.06 93 PHE B C 1
ATOM 3401 O O . PHE B 1 93 ? -28.969 26.219 -7.242 1 94.06 93 PHE B O 1
ATOM 3408 N N . PHE B 1 94 ? -30.688 26.344 -5.762 1 95.44 94 PHE B N 1
ATOM 3409 C CA . PHE B 1 94 ? -31.547 26.969 -6.754 1 95.44 94 PHE B CA 1
ATOM 3410 C C . PHE B 1 94 ? -32.094 28.297 -6.234 1 95.44 94 PHE B C 1
ATOM 3412 O O . PHE B 1 94 ? -32.688 28.344 -5.156 1 95.44 94 PHE B O 1
ATOM 3419 N N . CYS B 1 95 ? -31.766 29.344 -7.004 1 96.06 95 CYS B N 1
ATOM 3420 C CA . CYS B 1 95 ? -32.375 30.625 -6.688 1 96.06 95 CYS B CA 1
ATOM 3421 C C . CYS B 1 95 ? -33.781 30.734 -7.305 1 96.06 95 CYS B C 1
ATOM 3423 O O . CYS B 1 95 ? -33.906 30.688 -8.523 1 96.06 95 CYS B O 1
ATOM 3425 N N . ILE B 1 96 ? -34.75 30.938 -6.504 1 93.69 96 ILE B N 1
ATOM 3426 C CA . ILE B 1 96 ? -36.125 30.969 -6.965 1 93.69 96 ILE B CA 1
ATOM 3427 C C . ILE B 1 96 ? -36.375 32.219 -7.781 1 93.69 96 ILE B C 1
ATOM 3429 O O . ILE B 1 96 ? -37.188 32.219 -8.719 1 93.69 96 ILE B O 1
ATOM 3433 N N . ARG B 1 97 ? -35.688 33.219 -7.535 1 94.31 97 ARG B N 1
ATOM 3434 C CA . ARG B 1 97 ? -35.906 34.5 -8.203 1 94.31 97 ARG B CA 1
ATOM 3435 C C . ARG B 1 97 ? -35.219 34.5 -9.57 1 94.31 97 ARG B C 1
ATOM 3437 O O . ARG B 1 97 ? -35.844 34.844 -10.578 1 94.31 97 ARG B O 1
ATOM 3444 N N . CYS B 1 98 ? -33.969 34.156 -9.609 1 95.5 98 CYS B N 1
ATOM 3445 C CA . CYS B 1 98 ? -33.156 34.25 -10.82 1 95.5 98 CYS B CA 1
ATOM 3446 C C . CYS B 1 98 ? -33.219 32.938 -11.625 1 95.5 98 CYS B C 1
ATOM 3448 O O . CYS B 1 98 ? -32.812 32.906 -12.781 1 95.5 98 CYS B O 1
ATOM 3450 N N . ARG B 1 99 ? -33.781 31.922 -11.023 1 93.94 99 ARG B N 1
ATOM 3451 C CA . ARG B 1 99 ? -33.906 30.609 -11.633 1 93.94 99 ARG B CA 1
ATOM 3452 C C . ARG B 1 99 ? -32.562 30.062 -12.07 1 93.94 99 ARG B C 1
ATOM 3454 O O . ARG B 1 99 ? -32.406 29.547 -13.18 1 93.94 99 ARG B O 1
ATOM 3461 N N . LYS B 1 100 ? -31.594 30.391 -11.352 1 94.75 100 LYS B N 1
ATOM 3462 C CA . LYS B 1 100 ? -30.234 29.938 -11.594 1 94.75 100 LYS B CA 1
ATOM 3463 C C . LYS B 1 100 ? -29.875 28.781 -10.672 1 94.75 100 LYS B C 1
ATOM 3465 O O . LYS B 1 100 ? -30.312 28.719 -9.523 1 94.75 100 LYS B O 1
ATOM 3470 N N . MET B 1 101 ? -29.125 27.844 -11.25 1 93.62 101 MET B N 1
ATOM 3471 C CA . MET B 1 101 ? -28.688 26.672 -10.484 1 93.62 101 MET B CA 1
ATOM 3472 C C . MET B 1 101 ? -27.188 26.75 -10.227 1 93.62 101 MET B C 1
ATOM 3474 O O . MET B 1 101 ? -26.406 27.156 -11.094 1 93.62 101 MET B O 1
ATOM 3478 N N . TYR B 1 102 ? -26.844 26.438 -8.977 1 92.25 102 TYR B N 1
ATOM 3479 C CA . TYR B 1 102 ? -25.438 26.359 -8.586 1 92.25 102 TYR B CA 1
ATOM 3480 C C . TYR B 1 102 ? -25.094 24.984 -8.039 1 92.25 102 TYR B C 1
ATOM 3482 O O . TYR B 1 102 ? -25.906 24.359 -7.348 1 92.25 102 TYR B O 1
ATOM 3490 N N . SER B 1 103 ? -23.938 24.547 -8.305 1 90.12 103 SER B N 1
ATOM 3491 C CA . SER B 1 103 ? -23.469 23.266 -7.754 1 90.12 103 SER B CA 1
ATOM 3492 C C . SER B 1 103 ? -23.344 23.344 -6.234 1 90.12 103 SER B C 1
ATOM 3494 O O . SER B 1 103 ? -23.016 24.391 -5.68 1 90.12 103 SER B O 1
ATOM 3496 N N . VAL B 1 104 ? -23.594 22.203 -5.652 1 89.31 104 VAL B N 1
ATOM 3497 C CA . VAL B 1 104 ? -23.438 22.141 -4.203 1 89.31 104 VAL B CA 1
ATOM 3498 C C . VAL B 1 104 ? -21.953 22.297 -3.834 1 89.31 104 VAL B C 1
ATOM 3500 O O . VAL B 1 104 ? -21.625 22.625 -2.693 1 89.31 104 VAL B O 1
ATOM 3503 N N . PHE B 1 105 ? -21.078 22.078 -4.816 1 87.62 105 PHE B N 1
ATOM 3504 C CA . PHE B 1 105 ? -19.641 22.141 -4.543 1 87.62 105 PHE B CA 1
ATOM 3505 C C . PHE B 1 105 ? -19.078 23.484 -4.961 1 87.62 105 PHE B C 1
ATOM 3507 O O . PHE B 1 105 ? -17.859 23.688 -4.949 1 87.62 105 PHE B O 1
ATOM 3514 N N . ASP B 1 106 ? -19.969 24.328 -5.305 1 84.12 106 ASP B N 1
ATOM 3515 C CA . ASP B 1 106 ? -19.531 25.641 -5.746 1 84.12 106 ASP B CA 1
ATOM 3516 C C . ASP B 1 106 ? -18.656 26.312 -4.688 1 84.12 106 ASP B C 1
ATOM 3518 O O . ASP B 1 106 ? -19.094 26.5 -3.547 1 84.12 106 ASP B O 1
ATOM 3522 N N . GLY B 1 107 ? -17.422 26.625 -5.016 1 79.31 107 GLY B N 1
ATOM 3523 C CA . GLY B 1 107 ? -16.516 27.328 -4.117 1 79.31 107 GLY B CA 1
ATOM 3524 C C . GLY B 1 107 ? -15.789 26.391 -3.164 1 79.31 107 GLY B C 1
ATOM 3525 O O . GLY B 1 107 ? -14.984 26.844 -2.348 1 79.31 107 GLY B O 1
ATOM 3526 N N . SER B 1 108 ? -16.172 25.172 -3.188 1 79.81 108 SER B N 1
ATOM 3527 C CA . SER B 1 108 ? -15.523 24.234 -2.283 1 79.81 108 SER B CA 1
ATOM 3528 C C . SER B 1 108 ? -14.273 23.625 -2.914 1 79.81 108 SER B C 1
ATOM 3530 O O . SER B 1 108 ? -14.055 23.766 -4.121 1 79.81 108 SER B O 1
ATOM 3532 N N . PHE B 1 109 ? -13.461 23.031 -2.047 1 80 109 PHE B N 1
ATOM 3533 C CA . PHE B 1 109 ? -12.273 22.297 -2.459 1 80 109 PHE B CA 1
ATOM 3534 C C . PHE B 1 109 ? -12.625 21.234 -3.506 1 80 109 PHE B C 1
ATOM 3536 O O . PHE B 1 109 ? -11.883 21.047 -4.469 1 80 109 PHE B O 1
ATOM 3543 N N . PHE B 1 110 ? -13.773 20.641 -3.453 1 81.06 110 PHE B N 1
ATOM 3544 C CA . PHE B 1 110 ? -14.133 19.469 -4.254 1 81.06 110 PHE B CA 1
ATOM 3545 C C . PHE B 1 110 ? -14.719 19.906 -5.598 1 81.06 110 PHE B C 1
ATOM 3547 O O . PHE B 1 110 ? -14.867 19.094 -6.508 1 81.06 110 PHE B O 1
ATOM 3554 N N . GLY B 1 111 ? -15.148 21.156 -5.656 1 75.31 111 GLY B N 1
ATOM 3555 C CA . GLY B 1 111 ? -15.688 21.672 -6.902 1 75.31 111 GLY B CA 1
ATOM 3556 C C . GLY B 1 111 ? -14.641 21.812 -7.992 1 75.31 111 GLY B C 1
ATOM 3557 O O . GLY B 1 111 ? -14.969 21.859 -9.18 1 75.31 111 GLY B O 1
ATOM 3558 N N . THR B 1 112 ? -13.5 21.797 -7.59 1 69.19 112 THR B N 1
ATOM 3559 C CA . THR B 1 112 ? -12.406 22.031 -8.531 1 69.19 112 THR B CA 1
ATOM 3560 C C . THR B 1 112 ? -11.852 20.703 -9.031 1 69.19 112 THR B C 1
ATOM 3562 O O . THR B 1 112 ? -11.055 20.672 -9.977 1 69.19 112 THR B O 1
ATOM 3565 N N . LEU B 1 113 ? -12.383 19.703 -8.367 1 72.19 113 LEU B N 1
ATOM 3566 C CA . LEU B 1 113 ? -11.781 18.406 -8.688 1 72.19 113 LEU B CA 1
ATOM 3567 C C . LEU B 1 113 ? -12.641 17.656 -9.703 1 72.19 113 LEU B C 1
ATOM 3569 O O . LEU B 1 113 ? -13.867 17.75 -9.68 1 72.19 113 LEU B O 1
ATOM 3573 N N . ARG B 1 114 ? -12.102 16.969 -10.664 1 76.44 114 ARG B N 1
ATOM 3574 C CA . ARG B 1 114 ? -12.766 16.203 -11.711 1 76.44 114 ARG B CA 1
ATOM 3575 C C . ARG B 1 114 ? -13.078 14.789 -11.242 1 76.44 114 ARG B C 1
ATOM 3577 O O . ARG B 1 114 ? -13.664 14 -11.984 1 76.44 114 ARG B O 1
ATOM 3584 N N . VAL B 1 115 ? -12.703 14.523 -10.055 1 85.5 115 VAL B N 1
ATOM 3585 C CA . VAL B 1 115 ? -12.938 13.211 -9.469 1 85.5 115 VAL B CA 1
ATOM 3586 C C . VAL B 1 115 ? -14.141 13.273 -8.523 1 85.5 115 VAL B C 1
ATOM 3588 O O . VAL B 1 115 ? -14.281 14.219 -7.754 1 85.5 115 VAL B O 1
ATOM 3591 N N . PRO B 1 116 ? -15.008 12.32 -8.633 1 85.5 116 PRO B N 1
ATOM 3592 C CA . PRO B 1 116 ? -16.172 12.312 -7.734 1 85.5 116 PRO B CA 1
ATOM 3593 C C . PRO B 1 116 ? -15.766 12.32 -6.262 1 85.5 116 PRO B C 1
ATOM 3595 O O . PRO B 1 116 ? -14.766 11.703 -5.887 1 85.5 116 PRO B O 1
ATOM 3598 N N . ILE B 1 117 ? -16.578 12.984 -5.469 1 86.5 117 ILE B N 1
ATOM 3599 C CA . ILE B 1 117 ? -16.25 13.219 -4.066 1 86.5 117 ILE B CA 1
ATOM 3600 C C . ILE B 1 117 ? -16.109 11.883 -3.342 1 86.5 117 ILE B C 1
ATOM 3602 O O . ILE B 1 117 ? -15.25 11.734 -2.471 1 86.5 117 ILE B O 1
ATOM 3606 N N . ARG B 1 118 ? -16.922 10.914 -3.68 1 86.12 118 ARG B N 1
ATOM 3607 C CA . ARG B 1 118 ? -16.828 9.609 -3.031 1 86.12 118 ARG B CA 1
ATOM 3608 C C . ARG B 1 118 ? -15.477 8.953 -3.324 1 86.12 118 ARG B C 1
ATOM 3610 O O . ARG B 1 118 ? -14.891 8.32 -2.447 1 86.12 118 ARG B O 1
ATOM 3617 N N . THR B 1 119 ? -15.031 9.133 -4.504 1 88.75 119 THR B N 1
ATOM 3618 C CA . THR B 1 119 ? -13.727 8.602 -4.902 1 88.75 119 THR B CA 1
ATOM 3619 C C . THR B 1 119 ? -12.602 9.344 -4.195 1 88.75 119 THR B C 1
ATOM 3621 O O . THR B 1 119 ? -11.609 8.734 -3.793 1 88.75 119 THR B O 1
ATOM 3624 N N . ILE B 1 120 ? -12.797 10.602 -4.07 1 90.5 120 ILE B N 1
ATOM 3625 C CA . ILE B 1 120 ? -11.789 11.406 -3.391 1 90.5 120 ILE B CA 1
ATOM 3626 C C . ILE B 1 120 ? -11.656 10.953 -1.938 1 90.5 120 ILE B C 1
ATOM 3628 O O . ILE B 1 120 ? -10.547 10.828 -1.42 1 90.5 120 ILE B O 1
ATOM 3632 N N . LEU B 1 121 ? -12.766 10.734 -1.322 1 89.19 121 LEU B N 1
ATOM 3633 C CA . LEU B 1 121 ? -12.734 10.289 0.067 1 89.19 121 LEU B CA 1
ATOM 3634 C C . LEU B 1 121 ? -12.117 8.898 0.181 1 89.19 121 LEU B C 1
ATOM 3636 O O . LEU B 1 121 ? -11.406 8.609 1.146 1 89.19 121 LEU B O 1
ATOM 3640 N N . SER B 1 122 ? -12.406 8.023 -0.795 1 89.75 122 SER B N 1
ATOM 3641 C CA . SER B 1 122 ? -11.766 6.711 -0.826 1 89.75 122 SER B CA 1
ATOM 3642 C C . SER B 1 122 ? -10.258 6.836 -1.013 1 89.75 122 SER B C 1
ATOM 3644 O O . SER B 1 122 ? -9.484 6.105 -0.383 1 89.75 122 SER B O 1
ATOM 3646 N N . LEU B 1 123 ? -9.875 7.75 -1.852 1 92.81 123 LEU B N 1
ATOM 3647 C CA . LEU B 1 123 ? -8.453 8 -2.082 1 92.81 123 LEU B CA 1
ATOM 3648 C C . LEU B 1 123 ? -7.789 8.547 -0.823 1 92.81 123 LEU B C 1
ATOM 3650 O O . LEU B 1 123 ? -6.648 8.188 -0.514 1 92.81 123 LEU B O 1
ATOM 3654 N N . LEU B 1 124 ? -8.5 9.391 -0.195 1 93.19 124 LEU B N 1
ATOM 3655 C CA . LEU B 1 124 ? -7.973 9.938 1.049 1 93.19 124 LEU B CA 1
ATOM 3656 C C . LEU B 1 124 ? -7.758 8.844 2.084 1 93.19 124 LEU B C 1
ATOM 3658 O O . LEU B 1 124 ? -6.75 8.844 2.795 1 93.19 124 LEU B O 1
ATOM 3662 N N . TRP B 1 125 ? -8.695 7.977 2.145 1 92.38 125 TRP B N 1
ATOM 3663 C CA . TRP B 1 125 ? -8.547 6.863 3.076 1 92.38 125 TRP B CA 1
ATOM 3664 C C . TRP B 1 125 ? -7.34 6.008 2.713 1 92.38 125 TRP B C 1
ATOM 3666 O O . TRP B 1 125 ? -6.551 5.633 3.586 1 92.38 125 TRP B O 1
ATOM 3676 N N . ASN B 1 126 ? -7.227 5.684 1.428 1 94.69 126 ASN B N 1
ATOM 3677 C CA . ASN B 1 126 ? -6.031 4.973 0.988 1 94.69 126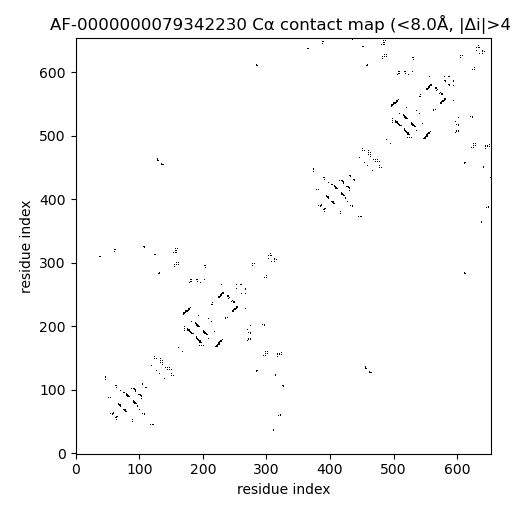 ASN B CA 1
ATOM 3678 C C . ASN B 1 126 ? -4.758 5.707 1.397 1 94.69 126 ASN B C 1
ATOM 3680 O O . ASN B 1 126 ? -3.809 5.09 1.884 1 94.69 126 ASN B O 1
ATOM 3684 N N . TRP B 1 127 ? -4.848 6.984 1.237 1 96.19 127 TRP B N 1
ATOM 3685 C CA . TRP B 1 127 ? -3.684 7.836 1.473 1 96.19 127 TRP B CA 1
ATOM 3686 C C . TRP B 1 127 ? -3.287 7.82 2.945 1 96.19 127 TRP B C 1
ATOM 3688 O O . TRP B 1 127 ? -2.113 7.648 3.275 1 96.19 127 TRP B O 1
ATOM 3698 N N . VAL B 1 128 ? -4.246 7.918 3.826 1 94.75 128 VAL B N 1
ATOM 3699 C CA . VAL B 1 128 ? -3.938 7.996 5.25 1 94.75 128 VAL B CA 1
ATOM 3700 C C . VAL B 1 128 ? -3.523 6.617 5.762 1 94.75 128 VAL B C 1
ATOM 3702 O O . VAL B 1 128 ? -2.908 6.504 6.824 1 94.75 128 VAL B O 1
ATOM 3705 N N . CYS B 1 129 ? -3.912 5.57 5.043 1 94 129 CYS B N 1
ATOM 3706 C CA . CYS B 1 129 ? -3.498 4.215 5.395 1 94 129 CYS B CA 1
ATOM 3707 C C . CYS B 1 129 ? -2.143 3.883 4.781 1 94 129 CYS B C 1
ATOM 3709 O O . CYS B 1 129 ? -1.712 2.729 4.805 1 94 129 CYS B O 1
ATOM 3711 N N . GLU B 1 130 ? -1.482 4.809 4.168 1 95.12 130 GLU B N 1
ATOM 3712 C CA . GLU B 1 130 ? -0.133 4.699 3.621 1 95.12 130 GLU B CA 1
ATOM 3713 C C . GLU B 1 130 ? -0.097 3.75 2.426 1 95.12 130 GLU B C 1
ATOM 3715 O O . GLU B 1 130 ? 0.819 2.934 2.301 1 95.12 130 GLU B O 1
ATOM 3720 N N . ILE B 1 131 ? -1.127 3.785 1.652 1 95.88 131 ILE B N 1
ATOM 3721 C CA . ILE B 1 131 ? -1.148 3.02 0.411 1 95.88 131 ILE B CA 1
ATOM 3722 C C . ILE B 1 131 ? -0.518 3.838 -0.713 1 95.88 131 ILE B C 1
ATOM 3724 O O . ILE B 1 131 ? -0.837 5.016 -0.885 1 95.88 131 ILE B O 1
ATOM 3728 N N . ARG B 1 132 ? 0.337 3.201 -1.48 1 96.06 132 ARG B N 1
ATOM 3729 C CA . ARG B 1 132 ? 1.053 3.857 -2.57 1 96.06 132 ARG B CA 1
ATOM 3730 C C . ARG B 1 132 ? 0.09 4.324 -3.656 1 96.06 132 ARG B C 1
ATOM 3732 O O . ARG B 1 132 ? -1 3.768 -3.807 1 96.06 132 ARG B O 1
ATOM 3739 N N . ALA B 1 133 ? 0.629 5.309 -4.414 1 96.25 133 ALA B N 1
ATOM 3740 C CA . ALA B 1 133 ? -0.187 5.852 -5.496 1 96.25 133 ALA B CA 1
ATOM 3741 C C . ALA B 1 133 ? -0.535 4.77 -6.516 1 96.25 133 ALA B C 1
ATOM 3743 O O . ALA B 1 133 ? -1.679 4.68 -6.969 1 96.25 133 ALA B O 1
ATOM 3744 N N . GLY B 1 134 ? 0.483 3.945 -6.832 1 95.12 134 GLY B N 1
ATOM 3745 C CA . GLY B 1 134 ? 0.241 2.885 -7.801 1 95.12 134 GLY B CA 1
ATOM 3746 C C . GLY B 1 134 ? -0.806 1.888 -7.344 1 95.12 134 GLY B C 1
ATOM 3747 O O . GLY B 1 134 ? -1.698 1.521 -8.109 1 95.12 134 GLY B O 1
ATOM 3748 N N . SER B 1 135 ? -0.746 1.417 -6.133 1 95.69 135 SER B N 1
ATOM 3749 C CA . SER B 1 135 ? -1.713 0.477 -5.574 1 95.69 135 SER B CA 1
ATOM 3750 C C . SER B 1 135 ? -3.098 1.107 -5.465 1 95.69 135 SER B C 1
ATOM 3752 O O . SER B 1 135 ? -4.109 0.443 -5.699 1 95.69 135 SER B O 1
ATOM 3754 N N . SER B 1 136 ? -3.105 2.371 -5.113 1 95.38 136 SER B N 1
ATOM 3755 C CA . SER B 1 136 ? -4.379 3.078 -5.031 1 95.38 136 SER B CA 1
ATOM 3756 C C . SER B 1 136 ? -5.043 3.182 -6.398 1 95.38 136 SER B C 1
ATOM 3758 O O . SER B 1 136 ? -6.27 3.084 -6.512 1 95.38 136 SER B O 1
ATOM 3760 N N . ALA B 1 137 ? -4.223 3.428 -7.375 1 95.62 137 ALA B N 1
ATOM 3761 C CA . ALA B 1 137 ? -4.73 3.498 -8.742 1 95.62 137 ALA B CA 1
ATOM 3762 C C . ALA B 1 137 ? -5.402 2.189 -9.148 1 95.62 137 ALA B C 1
ATOM 3764 O O . ALA B 1 137 ? -6.516 2.193 -9.672 1 95.62 137 ALA B O 1
ATOM 3765 N N . MET B 1 138 ? -4.746 1.077 -8.836 1 92.12 138 MET B N 1
ATOM 3766 C CA . MET B 1 138 ? -5.336 -0.228 -9.125 1 92.12 138 MET B CA 1
ATOM 3767 C C . MET B 1 138 ? -6.586 -0.458 -8.281 1 92.12 138 MET B C 1
ATOM 3769 O O . MET B 1 138 ? -7.617 -0.893 -8.805 1 92.12 138 MET B O 1
ATOM 3773 N N . HIS B 1 139 ? -6.504 -0.075 -7.07 1 92.31 139 HIS B N 1
ATOM 3774 C CA . HIS B 1 139 ? -7.547 -0.338 -6.086 1 92.31 139 HIS B CA 1
ATOM 3775 C C . HIS B 1 139 ? -8.852 0.364 -6.461 1 92.31 139 HIS B C 1
ATOM 3777 O O . HIS B 1 139 ? -9.938 -0.186 -6.262 1 92.31 139 HIS B O 1
ATOM 3783 N N . LEU B 1 140 ? -8.719 1.539 -7.047 1 90.88 140 LEU B N 1
ATOM 3784 C CA . LEU B 1 140 ? -9.898 2.346 -7.316 1 90.88 140 LEU B CA 1
ATOM 3785 C C . LEU B 1 140 ? -10.156 2.451 -8.82 1 90.88 140 LEU B C 1
ATOM 3787 O O . LEU B 1 140 ? -11.125 3.082 -9.242 1 90.88 140 LEU B O 1
ATOM 3791 N N . GLY B 1 141 ? -9.305 1.839 -9.57 1 89.25 141 GLY B N 1
ATOM 3792 C CA . GLY B 1 141 ? -9.461 1.898 -11.016 1 89.25 141 GLY B CA 1
ATOM 3793 C C . GLY B 1 141 ? -9.297 3.297 -11.578 1 89.25 141 GLY B C 1
ATOM 3794 O O . GLY B 1 141 ? -10.125 3.758 -12.367 1 89.25 141 GLY B O 1
ATOM 3795 N N . LEU B 1 142 ? -8.336 4.012 -11.125 1 93 142 LEU B N 1
ATOM 3796 C CA . LEU B 1 142 ? -8.039 5.367 -11.578 1 93 142 LEU B CA 1
ATOM 3797 C C . LEU B 1 142 ? -6.691 5.422 -12.289 1 93 142 LEU B C 1
ATOM 3799 O O . LEU B 1 142 ? -5.812 4.598 -12.031 1 93 142 LEU B O 1
ATOM 3803 N N . PRO B 1 143 ? -6.586 6.398 -13.172 1 94 143 PRO B N 1
ATOM 3804 C CA . PRO B 1 143 ? -5.238 6.637 -13.695 1 94 143 PRO B CA 1
ATOM 3805 C C . PRO B 1 143 ? -4.258 7.086 -12.617 1 94 143 PRO B C 1
ATOM 3807 O O . PRO B 1 143 ? -4.613 7.887 -11.75 1 94 143 PRO B O 1
ATOM 3810 N N . ARG B 1 144 ? -3.107 6.539 -12.719 1 95.06 144 ARG B N 1
ATOM 3811 C CA . ARG B 1 144 ? -2.086 6.816 -11.711 1 95.06 144 ARG B CA 1
ATOM 3812 C C . ARG B 1 144 ? -1.851 8.32 -11.57 1 95.06 144 ARG B C 1
ATOM 3814 O O . ARG B 1 144 ? -1.667 8.82 -10.461 1 95.06 144 ARG B O 1
ATOM 3821 N N . GLN B 1 145 ? -1.896 9.031 -12.656 1 95.12 145 GLN B N 1
ATOM 3822 C CA . GLN B 1 145 ? -1.635 10.469 -12.633 1 95.12 145 GLN B CA 1
ATOM 3823 C C . GLN B 1 145 ? -2.703 11.211 -11.828 1 95.12 145 GLN B C 1
ATOM 3825 O O . GLN B 1 145 ? -2.404 12.195 -11.148 1 95.12 145 GLN B O 1
ATOM 3830 N N . THR B 1 146 ? -3.904 10.781 -11.977 1 94.56 146 THR B N 1
ATOM 3831 C CA . THR B 1 146 ? -4.992 11.367 -11.203 1 94.56 146 THR B CA 1
ATOM 3832 C C . THR B 1 146 ? -4.77 11.156 -9.711 1 94.56 146 THR B C 1
ATOM 3834 O O . THR B 1 146 ? -4.961 12.078 -8.914 1 94.56 146 THR B O 1
ATOM 3837 N N . VAL B 1 147 ? -4.328 10 -9.312 1 96.62 147 VAL B N 1
ATOM 3838 C CA . VAL B 1 147 ? -4.066 9.68 -7.914 1 96.62 147 VAL B CA 1
ATOM 3839 C C . VAL B 1 147 ? -2.936 10.562 -7.387 1 96.62 147 VAL B C 1
ATOM 3841 O O . VAL B 1 147 ? -3.051 11.148 -6.309 1 96.62 147 VAL B O 1
ATOM 3844 N N . ILE B 1 148 ? -1.892 10.711 -8.172 1 96.19 148 ILE B N 1
ATOM 3845 C CA . ILE B 1 148 ? -0.73 11.5 -7.781 1 96.19 148 ILE B CA 1
ATOM 3846 C C . ILE B 1 148 ? -1.144 12.953 -7.574 1 96.19 148 ILE B C 1
ATOM 3848 O O . ILE B 1 148 ? -0.721 13.594 -6.609 1 96.19 148 ILE B O 1
ATOM 3852 N N . ARG B 1 149 ? -1.965 13.406 -8.445 1 93.88 149 ARG B N 1
ATOM 3853 C CA . ARG B 1 149 ? -2.443 14.773 -8.336 1 93.88 149 ARG B CA 1
ATOM 3854 C C . ARG B 1 149 ? -3.25 14.977 -7.059 1 93.88 149 ARG B C 1
ATOM 3856 O O . ARG B 1 149 ? -3.088 15.984 -6.363 1 93.88 149 ARG B O 1
ATOM 3863 N N . GLN B 1 150 ? -4.094 14.07 -6.801 1 94.69 150 GLN B N 1
ATOM 3864 C CA . GLN B 1 150 ? -4.895 14.18 -5.586 1 94.69 150 GLN B CA 1
ATOM 3865 C C . GLN B 1 150 ? -4.016 14.102 -4.34 1 94.69 150 GLN B C 1
ATOM 3867 O O . GLN B 1 150 ? -4.238 14.828 -3.369 1 94.69 150 GLN B O 1
ATOM 3872 N N . HIS B 1 151 ? -3.043 13.211 -4.34 1 96.81 151 HIS B N 1
ATOM 3873 C CA . HIS B 1 151 ? -2.107 13.102 -3.225 1 96.81 151 HIS B CA 1
ATOM 3874 C C . HIS B 1 151 ? -1.385 14.422 -2.98 1 96.81 151 HIS B C 1
ATOM 3876 O O . HIS B 1 151 ? -1.113 14.789 -1.834 1 96.81 151 HIS B O 1
ATOM 3882 N N . LYS B 1 152 ? -1.067 15.062 -4.074 1 95.94 152 LYS B N 1
ATOM 3883 C CA . LYS B 1 152 ? -0.413 16.359 -3.951 1 95.94 152 LYS B CA 1
ATOM 3884 C C . LYS B 1 152 ? -1.295 17.359 -3.195 1 95.94 152 LYS B C 1
ATOM 3886 O O . LYS B 1 152 ? -0.808 18.109 -2.352 1 95.94 152 LYS B O 1
ATOM 3891 N N . TYR B 1 153 ? -2.527 17.312 -3.506 1 93.62 153 TYR B N 1
ATOM 3892 C CA . TYR B 1 153 ? -3.457 18.188 -2.807 1 93.62 153 TYR B CA 1
ATOM 3893 C C . TYR B 1 153 ? -3.502 17.859 -1.317 1 93.62 153 TYR B C 1
ATOM 3895 O O . TYR B 1 153 ? -3.537 18.766 -0.479 1 93.62 153 TYR B O 1
ATOM 3903 N N . PHE B 1 154 ? -3.504 16.609 -0.978 1 96.25 154 PHE B N 1
ATOM 3904 C CA . PHE B 1 154 ? -3.523 16.203 0.422 1 96.25 154 PHE B CA 1
ATOM 3905 C C . PHE B 1 154 ? -2.273 16.688 1.146 1 96.25 154 PHE B C 1
ATOM 3907 O O . PHE B 1 154 ? -2.361 17.219 2.254 1 96.25 154 PHE B O 1
ATOM 3914 N N . ARG B 1 155 ? -1.15 16.562 0.496 1 97.25 155 ARG B N 1
ATOM 3915 C CA . ARG B 1 155 ? 0.103 17 1.101 1 97.25 155 ARG B CA 1
ATOM 3916 C C . ARG B 1 155 ? 0.134 18.516 1.253 1 97.25 155 ARG B C 1
ATOM 3918 O O . ARG B 1 155 ? 0.684 19.031 2.227 1 97.25 155 ARG B O 1
ATOM 3925 N N . ASP B 1 156 ? -0.47 19.172 0.284 1 96.31 156 ASP B N 1
ATOM 3926 C CA . ASP B 1 156 ? -0.538 20.625 0.347 1 96.31 156 ASP B CA 1
ATOM 3927 C C . ASP B 1 156 ? -1.294 21.094 1.591 1 96.31 156 ASP B C 1
ATOM 3929 O O . ASP B 1 156 ? -0.923 22.078 2.215 1 96.31 156 ASP B O 1
ATOM 3933 N N . VAL B 1 157 ? -2.305 20.422 1.88 1 95.69 157 VAL B N 1
ATOM 3934 C CA . VAL B 1 157 ? -3.08 20.734 3.072 1 95.69 157 VAL B CA 1
ATOM 3935 C C . VAL B 1 157 ? -2.213 20.562 4.316 1 95.69 157 VAL B C 1
ATOM 3937 O O . VAL B 1 157 ? -2.246 21.391 5.227 1 95.69 157 VAL B O 1
ATOM 3940 N N . CYS B 1 158 ? -1.459 19.484 4.355 1 97 158 CYS B N 1
ATOM 3941 C CA . CYS B 1 158 ? -0.56 19.234 5.477 1 97 158 CYS B CA 1
ATOM 3942 C C . CYS B 1 158 ? 0.463 20.359 5.605 1 97 158 CYS B C 1
ATOM 3944 O O . CYS B 1 158 ? 0.665 20.906 6.695 1 97 158 CYS B O 1
ATOM 3946 N N . SER B 1 159 ? 1.07 20.688 4.457 1 97.12 159 SER B N 1
ATOM 3947 C CA . SER B 1 159 ? 2.074 21.75 4.453 1 97.12 159 SER B CA 1
ATOM 3948 C C . SER B 1 159 ? 1.482 23.078 4.926 1 97.12 159 SER B C 1
ATOM 3950 O O . SER B 1 159 ? 2.107 23.797 5.707 1 97.12 159 SER B O 1
ATOM 3952 N N . TRP B 1 160 ? 0.341 23.328 4.453 1 96.56 160 TRP B N 1
ATOM 3953 C CA . TRP B 1 160 ? -0.345 24.562 4.82 1 96.56 160 TRP B CA 1
ATOM 3954 C C . TRP B 1 160 ? -0.609 24.625 6.32 1 96.56 160 TRP B C 1
ATOM 3956 O O . TRP B 1 160 ? -0.292 25.609 6.977 1 96.56 160 TRP B O 1
ATOM 3966 N N . LYS B 1 161 ? -1.146 23.562 6.875 1 96.5 161 LYS B N 1
ATOM 3967 C CA . LYS B 1 161 ? -1.492 23.562 8.289 1 96.5 161 LYS B CA 1
ATOM 3968 C C . LYS B 1 161 ? -0.251 23.734 9.164 1 96.5 161 LYS B C 1
ATOM 3970 O O . LYS B 1 161 ? -0.289 24.453 10.164 1 96.5 161 LYS B O 1
ATOM 3975 N N . LEU B 1 162 ? 0.812 23.078 8.773 1 95.5 162 LEU B N 1
ATOM 3976 C CA . LEU B 1 162 ? 2.064 23.203 9.516 1 95.5 162 LEU B CA 1
ATOM 3977 C C . LEU B 1 162 ? 2.594 24.625 9.461 1 95.5 162 LEU B C 1
ATOM 3979 O O . LEU B 1 162 ? 3.137 25.141 10.453 1 95.5 162 LEU B O 1
ATOM 3983 N N . SER B 1 163 ? 2.424 25.281 8.336 1 94.5 163 SER B N 1
ATOM 3984 C CA . SER B 1 163 ? 2.898 26.656 8.188 1 94.5 163 SER B CA 1
ATOM 3985 C C . SER B 1 163 ? 2.096 27.625 9.055 1 94.5 163 SER B C 1
ATOM 3987 O O . SER B 1 163 ? 2.602 28.672 9.453 1 94.5 163 SER B O 1
ATOM 3989 N N . GLU B 1 164 ? 0.89 27.234 9.352 1 93.69 164 GLU B N 1
ATOM 3990 C CA . GLU B 1 164 ? 0.012 28.078 10.164 1 93.69 164 GLU B CA 1
ATOM 3991 C C . GLU B 1 164 ? 0.338 27.938 11.648 1 93.69 164 GLU B C 1
ATOM 3993 O O . GLU B 1 164 ? -0.075 28.766 12.461 1 93.69 164 GLU B O 1
ATOM 3998 N N . GLN B 1 165 ? 1.103 26.938 11.961 1 92.38 165 GLN B N 1
ATOM 3999 C CA . GLN B 1 165 ? 1.4 26.672 13.359 1 92.38 165 GLN B CA 1
ATOM 4000 C C . GLN B 1 165 ? 2.896 26.469 13.578 1 92.38 165 GLN B C 1
ATOM 4002 O O . GLN B 1 165 ? 3.322 25.391 14.008 1 92.38 165 GLN B O 1
ATOM 4007 N N . PRO B 1 166 ? 3.648 27.453 13.5 1 83.31 166 PRO B N 1
ATOM 4008 C CA . PRO B 1 166 ? 5.102 27.297 13.609 1 83.31 166 PRO B CA 1
ATOM 4009 C C . PRO B 1 166 ? 5.547 26.891 15.016 1 83.31 166 PRO B C 1
ATOM 4011 O O . PRO B 1 166 ? 6.59 26.25 15.172 1 83.31 166 PRO B O 1
ATOM 4014 N N . ASP B 1 167 ? 4.754 27.156 15.969 1 87.75 167 ASP B N 1
ATOM 4015 C CA . ASP B 1 167 ? 5.105 26.859 17.359 1 87.75 167 ASP B CA 1
ATOM 4016 C C . ASP B 1 167 ? 5.102 25.359 17.625 1 87.75 167 ASP B C 1
ATOM 4018 O O . ASP B 1 167 ? 5.633 24.891 18.625 1 87.75 167 ASP B O 1
ATOM 4022 N N . LEU B 1 168 ? 4.484 24.641 16.703 1 87.75 168 LEU B N 1
ATOM 4023 C CA . LEU B 1 168 ? 4.406 23.188 16.844 1 87.75 168 LEU B CA 1
ATOM 4024 C C . LEU B 1 168 ? 5.801 22.578 16.875 1 87.75 168 LEU B C 1
ATOM 4026 O O . LEU B 1 168 ? 5.984 21.469 17.406 1 87.75 168 LEU B O 1
ATOM 4030 N N . PHE B 1 169 ? 6.812 23.312 16.391 1 87.69 169 PHE B N 1
ATOM 4031 C CA . PHE B 1 169 ? 8.117 22.688 16.188 1 87.69 169 PHE B CA 1
ATOM 4032 C C . PHE B 1 169 ? 9.148 23.281 17.141 1 87.69 169 PHE B C 1
ATOM 4034 O O . PHE B 1 169 ? 10.344 23.016 17 1 87.69 169 PHE B O 1
ATOM 4041 N N . LEU B 1 170 ? 8.703 24.062 18.031 1 93.31 170 LEU B N 1
ATOM 4042 C CA . LEU B 1 170 ? 9.625 24.531 19.047 1 93.31 170 LEU B CA 1
ATOM 4043 C C . LEU B 1 170 ? 10 23.406 20.016 1 93.31 170 LEU B C 1
ATOM 4045 O O . LEU B 1 170 ? 9.125 22.828 20.656 1 93.31 170 LEU B O 1
ATOM 4049 N N . LEU B 1 171 ? 11.25 23.188 20.016 1 95.81 171 LEU B N 1
ATOM 4050 C CA . LEU B 1 171 ? 11.766 22.047 20.797 1 95.81 171 LEU B CA 1
ATOM 4051 C C . LEU B 1 171 ? 12.711 22.531 21.891 1 95.81 171 LEU B C 1
ATOM 4053 O O . LEU B 1 171 ? 13.359 23.562 21.75 1 95.81 171 LEU B O 1
ATOM 4057 N N . GLY B 1 172 ? 12.695 21.75 22.953 1 96 172 GLY B N 1
ATOM 4058 C CA . GLY B 1 172 ? 13.695 21.984 23.984 1 96 172 GLY B CA 1
ATOM 4059 C C . GLY B 1 172 ? 13.305 23.062 24.984 1 96 172 GLY B C 1
ATOM 4060 O O . GLY B 1 172 ? 12.117 23.25 25.25 1 96 172 GLY B O 1
ATOM 4061 N N . GLY B 1 173 ? 14.359 23.641 25.547 1 95.06 173 GLY B N 1
ATOM 4062 C CA . GLY B 1 173 ? 14.266 24.562 26.656 1 95.06 173 GLY B CA 1
ATOM 4063 C C . GLY B 1 173 ? 15.117 24.156 27.844 1 95.06 173 GLY B C 1
ATOM 4064 O O . GLY B 1 173 ? 15.844 23.172 27.781 1 95.06 173 GLY B O 1
ATOM 4065 N N . PRO B 1 174 ? 15.023 25.031 28.844 1 95.44 174 PRO B N 1
ATOM 4066 C CA . PRO B 1 174 ? 15.844 24.719 30.016 1 95.44 174 PRO B CA 1
ATOM 4067 C C . PRO B 1 174 ? 15.539 23.328 30.578 1 95.44 174 PRO B C 1
ATOM 4069 O O . PRO B 1 174 ? 14.383 23 30.859 1 95.44 174 PRO B O 1
ATOM 4072 N N . GLY B 1 175 ? 16.531 22.547 30.656 1 94.5 175 GLY B N 1
ATOM 4073 C CA . GLY B 1 175 ? 16.406 21.219 31.234 1 94.5 175 GLY B CA 1
ATOM 4074 C C . GLY B 1 175 ? 16.094 20.141 30.203 1 94.5 175 GLY B C 1
ATOM 4075 O O . GLY B 1 175 ? 16.016 18.969 30.531 1 94.5 175 GLY B O 1
ATOM 4076 N N . HIS B 1 176 ? 15.945 20.562 28.984 1 96.19 176 HIS B N 1
ATOM 4077 C CA . HIS B 1 176 ? 15.625 19.609 27.938 1 96.19 176 HIS B CA 1
ATOM 4078 C C . HIS B 1 176 ? 16.875 19.156 27.203 1 96.19 176 HIS B C 1
ATOM 4080 O O . HIS B 1 176 ? 17.828 19.938 27.047 1 96.19 176 HIS B O 1
ATOM 4086 N N . VAL B 1 177 ? 16.828 17.906 26.781 1 95.38 177 VAL B N 1
ATOM 4087 C CA . VAL B 1 177 ? 17.875 17.344 25.938 1 95.38 177 VAL B CA 1
ATOM 4088 C C . VAL B 1 177 ? 17.344 17.172 24.516 1 95.38 177 VAL B C 1
ATOM 4090 O O . VAL B 1 177 ? 16.312 16.516 24.297 1 95.38 177 VAL B O 1
ATOM 4093 N N . VAL B 1 178 ? 18.031 17.75 23.609 1 96.62 178 VAL B N 1
ATOM 4094 C CA . VAL B 1 178 ? 17.672 17.672 22.203 1 96.62 178 VAL B CA 1
ATOM 4095 C C . VAL B 1 178 ? 18.766 16.953 21.422 1 96.62 178 VAL B C 1
ATOM 4097 O O . VAL B 1 178 ? 19.953 17.281 21.562 1 96.62 178 VAL B O 1
ATOM 4100 N N . GLN B 1 179 ? 18.391 15.945 20.688 1 96.62 179 GLN B N 1
ATOM 4101 C CA . GLN B 1 179 ? 19.328 15.219 19.828 1 96.62 179 GLN B CA 1
ATOM 4102 C C . GLN B 1 179 ? 19.172 15.617 18.375 1 96.62 179 GLN B C 1
ATOM 4104 O O . GLN B 1 179 ? 18.047 15.836 17.891 1 96.62 179 GLN B O 1
ATOM 4109 N N . ILE B 1 180 ? 20.297 15.727 17.656 1 96.75 180 ILE B N 1
ATOM 4110 C CA . ILE B 1 180 ? 20.281 16.094 16.234 1 96.75 180 ILE B CA 1
ATOM 4111 C C . ILE B 1 180 ? 21.078 15.07 15.438 1 96.75 180 ILE B C 1
ATOM 4113 O O . ILE B 1 180 ? 22.156 14.648 15.852 1 96.75 180 ILE B O 1
ATOM 4117 N N . ASP B 1 181 ? 20.484 14.656 14.336 1 95 181 ASP B N 1
ATOM 4118 C CA . ASP B 1 181 ? 21.141 13.734 13.422 1 95 181 ASP B CA 1
ATOM 4119 C C . ASP B 1 181 ? 20.812 14.055 11.969 1 95 181 ASP B C 1
ATOM 4121 O O . ASP B 1 181 ? 19.781 14.68 11.695 1 95 181 ASP B O 1
ATOM 4125 N N . GLU B 1 182 ? 21.812 13.766 11.117 1 95 182 GLU B N 1
ATOM 4126 C CA . GLU B 1 182 ? 21.594 13.906 9.68 1 95 182 GLU B CA 1
ATOM 4127 C C . GLU B 1 182 ? 21.547 12.547 8.984 1 95 182 GLU B C 1
ATOM 4129 O O . GLU B 1 182 ? 22.344 11.656 9.305 1 95 182 GLU B O 1
ATOM 4134 N N . SER B 1 183 ? 20.609 12.367 8.148 1 94.19 183 SER B N 1
ATOM 4135 C CA . SER B 1 183 ? 20.469 11.133 7.383 1 94.19 183 SER B CA 1
ATOM 4136 C C . SER B 1 183 ? 20.578 11.398 5.883 1 94.19 183 SER B C 1
ATOM 4138 O O . SER B 1 183 ? 19.922 12.297 5.359 1 94.19 183 SER B O 1
ATOM 4140 N N . PRO B 1 184 ? 21.391 10.641 5.184 1 92.94 184 PRO B N 1
ATOM 4141 C CA . PRO B 1 184 ? 21.578 10.867 3.75 1 92.94 184 PRO B CA 1
ATOM 4142 C C . PRO B 1 184 ? 20.422 10.336 2.91 1 92.94 184 PRO B C 1
ATOM 4144 O O . PRO B 1 184 ? 19.766 9.367 3.291 1 92.94 184 PRO B O 1
ATOM 4147 N N . THR B 1 185 ? 20.156 11.047 1.843 1 90.31 185 THR B N 1
ATOM 4148 C CA . THR B 1 185 ? 19.312 10.57 0.757 1 90.31 185 THR B CA 1
ATOM 4149 C C . THR B 1 185 ? 20.094 10.461 -0.543 1 90.31 185 THR B C 1
ATOM 4151 O O . THR B 1 185 ? 21.328 10.57 -0.54 1 90.31 185 THR B O 1
ATOM 4154 N N . LYS B 1 186 ? 19.547 10.062 -1.63 1 82.81 186 LYS B N 1
ATOM 4155 C CA . LYS B 1 186 ? 20.266 9.906 -2.896 1 82.81 186 LYS B CA 1
ATOM 4156 C C . LYS B 1 186 ? 20.906 11.227 -3.328 1 82.81 186 LYS B C 1
ATOM 4158 O O . LYS B 1 186 ? 22.016 11.242 -3.863 1 82.81 186 LYS B O 1
ATOM 4163 N N . GLN B 1 187 ? 20.312 12.305 -3.062 1 81.94 187 GLN B N 1
ATOM 4164 C CA . GLN B 1 187 ? 20.797 13.562 -3.615 1 81.94 187 GLN B CA 1
ATOM 4165 C C . GLN B 1 187 ? 21.203 14.523 -2.508 1 81.94 187 GLN B C 1
ATOM 4167 O O . GLN B 1 187 ? 22.109 15.352 -2.699 1 81.94 187 GLN B O 1
ATOM 4172 N N . LYS B 1 188 ? 20.578 14.461 -1.421 1 93.06 188 LYS B N 1
ATOM 4173 C CA . LYS B 1 188 ? 20.766 15.445 -0.361 1 93.06 188 LYS B CA 1
ATOM 4174 C C . LYS B 1 188 ? 20.672 14.797 1.017 1 93.06 188 LYS B C 1
ATOM 4176 O O . LYS B 1 188 ? 21.156 13.672 1.212 1 93.06 188 LYS B O 1
ATOM 4181 N N . TRP B 1 189 ? 20.281 15.695 2.078 1 95.56 189 TRP B N 1
ATOM 4182 C CA . TRP B 1 189 ? 20.266 15.211 3.453 1 95.56 189 TRP B CA 1
ATOM 4183 C C . TRP B 1 189 ? 18.938 15.539 4.121 1 95.56 189 TRP B C 1
ATOM 4185 O O . TRP B 1 189 ? 18.203 16.422 3.662 1 95.56 189 TRP B O 1
ATOM 4195 N N . ILE B 1 190 ? 18.672 14.758 5.105 1 96.94 190 ILE B N 1
ATOM 4196 C CA . ILE B 1 190 ? 17.562 15.047 6.016 1 96.94 190 ILE B CA 1
ATOM 4197 C C . ILE B 1 190 ? 18.109 15.336 7.414 1 96.94 190 ILE B C 1
ATOM 4199 O O . ILE B 1 190 ? 18.906 14.555 7.949 1 96.94 190 ILE B O 1
ATOM 4203 N N . ILE B 1 191 ? 17.828 16.438 7.973 1 97.12 191 ILE B N 1
ATOM 4204 C CA . ILE B 1 191 ? 18.172 16.734 9.359 1 97.12 191 ILE B CA 1
ATOM 4205 C C . ILE B 1 191 ? 17 16.344 10.273 1 97.12 191 ILE B C 1
ATOM 4207 O O . ILE B 1 191 ? 15.844 16.609 9.961 1 97.12 191 ILE B O 1
ATOM 4211 N N . GLY B 1 192 ? 17.25 15.594 11.25 1 97.38 192 GLY B N 1
ATOM 4212 C CA . GLY B 1 192 ? 16.297 15.266 12.297 1 97.38 192 GLY B CA 1
ATOM 4213 C C . GLY B 1 192 ? 16.672 15.844 13.648 1 97.38 192 GLY B C 1
ATOM 4214 O O . GLY B 1 192 ? 17.812 15.711 14.094 1 97.38 192 GLY B O 1
ATOM 4215 N N . ILE B 1 193 ? 15.82 16.578 14.242 1 97.44 193 ILE B N 1
ATOM 4216 C CA . ILE B 1 193 ? 15.969 17.172 15.578 1 97.44 193 ILE B CA 1
ATOM 4217 C C . ILE B 1 193 ? 14.898 16.609 16.5 1 97.44 193 ILE B C 1
ATOM 4219 O O . ILE B 1 193 ? 13.703 16.672 16.188 1 97.44 193 ILE B O 1
ATOM 4223 N N . TYR B 1 194 ? 15.305 16.047 17.609 1 97 194 TYR B N 1
ATOM 4224 C CA . TYR B 1 194 ? 14.352 15.344 18.453 1 97 194 TYR B CA 1
ATOM 4225 C C . TYR B 1 194 ? 14.523 15.742 19.906 1 97 194 TYR B C 1
ATOM 4227 O O . TYR B 1 194 ? 15.625 15.688 20.453 1 97 194 TYR B O 1
ATOM 4235 N N . ASP B 1 195 ? 13.492 16.219 20.562 1 96.88 195 ASP B N 1
ATOM 4236 C CA . ASP B 1 195 ? 13.469 16.516 22 1 96.88 195 ASP B CA 1
ATOM 4237 C C . ASP B 1 195 ? 13.195 15.25 22.812 1 96.88 195 ASP B C 1
ATOM 4239 O O . ASP B 1 195 ? 12.07 14.742 22.828 1 96.88 195 ASP B O 1
ATOM 4243 N N . CYS B 1 196 ? 14.148 14.812 23.5 1 94.31 196 CYS B N 1
ATOM 4244 C CA . CYS B 1 196 ? 14.062 13.547 24.219 1 94.31 196 CYS B CA 1
ATOM 4245 C C . CYS B 1 196 ? 13.242 13.703 25.5 1 94.31 196 CYS B C 1
ATOM 4247 O O . CYS B 1 196 ? 12.734 12.711 26.031 1 94.31 196 CYS B O 1
ATOM 4249 N N . THR B 1 197 ? 13.203 14.867 26 1 93.75 197 THR B N 1
ATOM 4250 C CA . THR B 1 197 ? 12.461 15.148 27.219 1 93.75 197 THR B CA 1
ATOM 4251 C C . THR B 1 197 ? 10.969 15.266 26.922 1 93.75 197 THR B C 1
ATOM 4253 O O . THR B 1 197 ? 10.141 14.695 27.641 1 93.75 197 THR B O 1
ATOM 4256 N N . SER B 1 198 ? 10.609 16.016 25.969 1 92.81 198 SER B N 1
ATOM 4257 C CA . SER B 1 198 ? 9.266 16.047 25.391 1 92.81 198 SER B CA 1
ATOM 4258 C C . SER B 1 198 ? 9.227 15.406 24.016 1 92.81 198 SER B C 1
ATOM 4260 O O . SER B 1 198 ? 9.562 16.047 23.016 1 92.81 198 SER B O 1
ATOM 4262 N N . PRO B 1 199 ? 8.844 14.242 23.969 1 91.62 199 PRO B N 1
ATOM 4263 C CA . PRO B 1 199 ? 8.984 13.461 22.734 1 91.62 199 PRO B CA 1
ATOM 4264 C C . PRO B 1 199 ? 8.305 14.117 21.531 1 91.62 199 PRO B C 1
ATOM 4266 O O . PRO B 1 199 ? 7.152 13.812 21.234 1 91.62 199 PRO B O 1
ATOM 4269 N N . LYS B 1 200 ? 9.031 14.992 21 1 93.19 200 LYS B N 1
ATOM 4270 C CA . LYS B 1 200 ? 8.633 15.719 19.797 1 93.19 200 LYS B CA 1
ATOM 4271 C C . LYS B 1 200 ? 9.805 15.891 18.828 1 93.19 200 LYS B C 1
ATOM 4273 O O . LYS B 1 200 ? 10.945 16.062 19.266 1 93.19 200 LYS B O 1
ATOM 4278 N N . GLY B 1 201 ? 9.469 15.789 17.516 1 95.19 201 GLY B N 1
ATOM 4279 C CA . GLY B 1 201 ? 10.562 15.852 16.562 1 95.19 201 GLY B CA 1
ATOM 4280 C C . GLY B 1 201 ? 10.32 16.844 15.438 1 95.19 201 GLY B C 1
ATOM 4281 O O . GLY B 1 201 ? 9.188 17.281 15.219 1 95.19 201 GLY B O 1
ATOM 4282 N N . TYR B 1 202 ? 11.398 17.266 14.82 1 96.81 202 TYR B N 1
ATOM 4283 C CA . TYR B 1 202 ? 11.438 18.109 13.625 1 96.81 202 TYR B CA 1
ATOM 4284 C C . TYR B 1 202 ? 12.367 17.5 12.57 1 96.81 202 TYR B C 1
ATOM 4286 O O . TYR B 1 202 ? 13.352 16.844 12.906 1 96.81 202 TYR B O 1
ATOM 4294 N N . ALA B 1 203 ? 11.961 17.672 11.344 1 97.44 203 ALA B N 1
ATOM 4295 C CA . ALA B 1 203 ? 12.789 17.188 10.242 1 97.44 203 ALA B CA 1
ATOM 4296 C C . ALA B 1 203 ? 12.695 18.141 9.039 1 97.44 203 ALA B C 1
ATOM 4298 O O . ALA B 1 203 ? 11.672 18.797 8.836 1 97.44 203 ALA B O 1
ATOM 4299 N N . ALA B 1 204 ? 13.734 18.203 8.273 1 96.75 204 ALA B N 1
ATOM 4300 C CA . ALA B 1 204 ? 13.758 19.047 7.082 1 96.75 204 ALA B CA 1
ATOM 4301 C C . ALA B 1 204 ? 14.742 18.5 6.051 1 96.75 204 ALA B C 1
ATOM 4303 O O . ALA B 1 204 ? 15.711 17.828 6.398 1 96.75 204 ALA B O 1
ATOM 4304 N N . TYR B 1 205 ? 14.367 18.766 4.824 1 96.06 205 TYR B N 1
ATOM 4305 C CA . TYR B 1 205 ? 15.258 18.453 3.713 1 96.06 205 TYR B CA 1
ATOM 4306 C C . TYR B 1 205 ? 16.297 19.547 3.52 1 96.06 205 TYR B C 1
ATOM 4308 O O . TYR B 1 205 ? 15.953 20.719 3.357 1 96.06 205 TYR B O 1
ATOM 4316 N N . ILE B 1 206 ? 17.625 19.172 3.582 1 96.44 206 ILE B N 1
ATOM 4317 C CA . ILE B 1 206 ? 18.656 20.203 3.541 1 96.44 206 ILE B CA 1
ATOM 4318 C C . ILE B 1 206 ? 19.656 19.891 2.426 1 96.44 206 ILE B C 1
ATOM 4320 O O . ILE B 1 206 ? 19.922 18.719 2.133 1 96.44 206 ILE B O 1
ATOM 4324 N N . PRO B 1 207 ? 20.234 20.875 1.823 1 94.69 207 PRO B N 1
ATOM 4325 C CA . PRO B 1 207 ? 21.125 20.672 0.678 1 94.69 207 PRO B CA 1
ATOM 4326 C C . PRO B 1 207 ? 22.484 20.109 1.082 1 94.69 207 PRO B C 1
ATOM 4328 O O . PRO B 1 207 ? 23.125 19.406 0.3 1 94.69 207 PRO B O 1
ATOM 4331 N N . ASP B 1 208 ? 22.953 20.484 2.273 1 95 208 ASP B N 1
ATOM 4332 C CA . ASP B 1 208 ? 24.266 20.031 2.746 1 95 208 ASP B CA 1
ATOM 4333 C C . ASP B 1 208 ? 24.328 20.047 4.273 1 95 208 ASP B C 1
ATOM 4335 O O . ASP B 1 208 ? 23.344 20.375 4.938 1 95 208 ASP B O 1
ATOM 4339 N N . ARG B 1 209 ? 25.438 19.688 4.797 1 94.75 209 ARG B N 1
ATOM 4340 C CA . ARG B 1 209 ? 25.609 19.609 6.242 1 94.75 209 ARG B CA 1
ATOM 4341 C C . ARG B 1 209 ? 26.562 20.688 6.738 1 94.75 209 ARG B C 1
ATOM 4343 O O . ARG B 1 209 ? 27.359 20.453 7.645 1 94.75 209 ARG B O 1
ATOM 4350 N N . SER B 1 210 ? 26.531 21.797 6.062 1 95.06 210 SER B N 1
ATOM 4351 C CA . SER B 1 210 ? 27.359 22.906 6.484 1 95.06 210 SER B CA 1
ATOM 4352 C C . SER B 1 210 ? 26.875 23.5 7.797 1 95.06 210 SER B C 1
ATOM 4354 O O . SER B 1 210 ? 25.703 23.344 8.156 1 95.06 210 SER B O 1
ATOM 4356 N N . SER B 1 211 ? 27.797 24.219 8.484 1 94.06 211 SER B N 1
ATOM 4357 C CA . SER B 1 211 ? 27.438 24.875 9.742 1 94.06 211 SER B CA 1
ATOM 4358 C C . SER B 1 211 ? 26.297 25.875 9.547 1 94.06 211 SER B C 1
ATOM 4360 O O . SER B 1 211 ? 25.391 25.938 10.375 1 94.06 211 SER B O 1
ATOM 4362 N N . GLU B 1 212 ? 26.359 26.578 8.508 1 94.06 212 GLU B N 1
ATOM 4363 C CA . GLU B 1 212 ? 25.344 27.594 8.227 1 94.06 212 GLU B CA 1
ATOM 4364 C C . GLU B 1 212 ? 23.953 26.953 8.07 1 94.06 212 GLU B C 1
ATOM 4366 O O . GLU B 1 212 ? 22.984 27.422 8.664 1 94.06 212 GLU B O 1
ATOM 4371 N N . THR B 1 213 ? 23.906 25.906 7.254 1 95.5 213 THR B N 1
ATOM 4372 C CA . THR B 1 213 ? 22.641 25.234 6.988 1 95.5 213 THR B CA 1
ATOM 4373 C C . THR B 1 213 ? 22.078 24.609 8.266 1 95.5 213 THR B C 1
ATOM 4375 O O . THR B 1 213 ? 20.906 24.781 8.578 1 95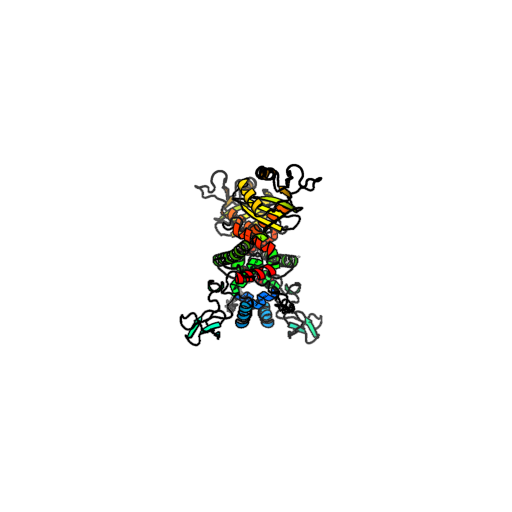.5 213 THR B O 1
ATOM 4378 N N . LEU B 1 214 ? 22.906 23.906 9.023 1 95.5 214 LEU B N 1
ATOM 4379 C CA . LEU B 1 214 ? 22.469 23.219 10.227 1 95.5 214 LEU B CA 1
ATOM 4380 C C . LEU B 1 214 ? 22.031 24.203 11.297 1 95.5 214 LEU B C 1
ATOM 4382 O O . LEU B 1 214 ? 21 24.016 11.945 1 95.5 214 LEU B O 1
ATOM 4386 N N . LEU B 1 215 ? 22.781 25.297 11.461 1 93.56 215 LEU B N 1
ATOM 4387 C CA . LEU B 1 215 ? 22.5 26.281 12.492 1 93.56 215 LEU B CA 1
ATOM 4388 C C . LEU B 1 215 ? 21.172 26.984 12.219 1 93.56 215 LEU B C 1
ATOM 4390 O O . LEU B 1 215 ? 20.422 27.297 13.148 1 93.56 215 LEU B O 1
ATOM 4394 N N . GLN B 1 216 ? 20.922 27.25 10.961 1 94.62 216 GLN B N 1
ATOM 4395 C CA . GLN B 1 216 ? 19.656 27.891 10.586 1 94.62 216 GLN B CA 1
ATOM 4396 C C . GLN B 1 216 ? 18.469 27.078 11.07 1 94.62 216 GLN B C 1
ATOM 4398 O O . GLN B 1 216 ? 17.5 27.641 11.602 1 94.62 216 GLN B O 1
ATOM 4403 N N . HIS B 1 217 ? 18.5 25.797 10.898 1 95.12 217 HIS B N 1
ATOM 4404 C CA . HIS B 1 217 ? 17.391 24.938 11.297 1 95.12 217 HIS B CA 1
ATOM 4405 C C . HIS B 1 217 ? 17.344 24.766 12.812 1 95.12 217 HIS B C 1
ATOM 4407 O O . HIS B 1 217 ? 16.266 24.719 13.406 1 95.12 217 HIS B O 1
ATOM 4413 N N . ILE B 1 218 ? 18.484 24.703 13.492 1 95.25 218 ILE B N 1
ATOM 4414 C CA . ILE B 1 218 ? 18.562 24.531 14.945 1 95.25 218 ILE B CA 1
ATOM 4415 C C . ILE B 1 218 ? 18 25.766 15.633 1 95.25 218 ILE B C 1
ATOM 4417 O O . ILE B 1 218 ? 17.156 25.656 16.531 1 95.25 218 ILE B O 1
ATOM 4421 N N . LEU B 1 219 ? 18.422 26.906 15.172 1 93.69 219 LEU B N 1
ATOM 4422 C CA . LEU B 1 219 ? 18 28.172 15.781 1 93.69 219 LEU B CA 1
ATOM 4423 C C . LEU B 1 219 ? 16.5 28.391 15.562 1 93.69 219 LEU B C 1
ATOM 4425 O O . LEU B 1 219 ? 15.836 29.016 16.391 1 93.69 219 LEU B O 1
ATOM 4429 N N . LYS B 1 220 ? 16.062 27.891 14.5 1 93.38 220 LYS B N 1
ATOM 4430 C CA . LYS B 1 220 ? 14.648 28.062 14.148 1 93.38 220 LYS B CA 1
ATOM 4431 C C . LYS B 1 220 ? 13.75 27.281 15.102 1 93.38 220 LYS B C 1
ATOM 4433 O O . LYS B 1 220 ? 12.648 27.734 15.438 1 93.38 220 LYS B O 1
ATOM 4438 N N . VAL B 1 221 ? 14.266 26.109 15.609 1 95.88 221 VAL B N 1
ATOM 4439 C CA . VAL B 1 221 ? 13.281 25.234 16.234 1 95.88 221 VAL B CA 1
ATOM 4440 C C . VAL B 1 221 ? 13.711 24.922 17.672 1 95.88 221 VAL B C 1
ATOM 4442 O O . VAL B 1 221 ? 12.891 24.516 18.5 1 95.88 221 VAL B O 1
ATOM 4445 N N . VAL B 1 222 ? 14.984 25.109 18.078 1 96.56 222 VAL B N 1
ATOM 4446 C CA . VAL B 1 222 ? 15.461 24.719 19.391 1 96.56 222 VAL B CA 1
ATOM 4447 C C . VAL B 1 222 ? 15.5 25.938 20.312 1 96.56 222 VAL B C 1
ATOM 4449 O O . VAL B 1 222 ? 16.156 26.938 20 1 96.56 222 VAL B O 1
ATOM 4452 N N . LEU B 1 223 ? 14.883 25.828 21.406 1 95.75 223 LEU B N 1
ATOM 4453 C CA . LEU B 1 223 ? 14.82 26.922 22.359 1 95.75 223 LEU B CA 1
ATOM 4454 C C . LEU B 1 223 ? 16.141 27.062 23.109 1 95.75 223 LEU B C 1
ATOM 4456 O O . LEU B 1 223 ? 16.797 26.062 23.406 1 95.75 223 LEU B O 1
ATOM 4460 N N . PRO B 1 224 ? 16.438 28.312 23.484 1 94.31 224 PRO B N 1
ATOM 4461 C CA . PRO B 1 224 ? 17.641 28.516 24.297 1 94.31 224 PRO B CA 1
ATOM 4462 C C . PRO B 1 224 ? 17.578 27.797 25.641 1 94.31 224 PRO B C 1
ATOM 4464 O O . PRO B 1 224 ? 16.5 27.625 26.203 1 94.31 224 PRO B O 1
ATOM 4467 N N . GLY B 1 225 ? 18.719 27.453 26.094 1 94.38 225 GLY B N 1
ATOM 4468 C CA . GLY B 1 225 ? 18.797 26.75 27.359 1 94.38 225 GLY B CA 1
ATOM 4469 C C . GLY B 1 225 ? 18.812 25.25 27.219 1 94.38 225 GLY B C 1
ATOM 4470 O O . GLY B 1 225 ? 19.062 24.531 28.172 1 94.38 225 GLY B O 1
ATOM 4471 N N . SER B 1 226 ? 18.625 24.781 26.031 1 95.44 226 SER B N 1
ATOM 4472 C CA . SER B 1 226 ? 18.578 23.344 25.766 1 95.44 226 SER B CA 1
ATOM 4473 C C . SER B 1 226 ? 19.984 22.75 25.766 1 95.44 226 SER B C 1
ATOM 4475 O O . SER B 1 226 ? 20.953 23.438 25.453 1 95.44 226 SER B O 1
ATOM 4477 N N . GLU B 1 227 ? 20.031 21.484 26.156 1 94.88 227 GLU B N 1
ATOM 4478 C CA . GLU B 1 227 ? 21.234 20.688 25.922 1 94.88 227 GLU B CA 1
ATOM 4479 C C . GLU B 1 227 ? 21.156 19.922 24.609 1 94.88 227 GLU B C 1
ATOM 4481 O O . GLU B 1 227 ? 20.219 19.141 24.375 1 94.88 227 GLU B O 1
ATOM 4486 N N . ILE B 1 228 ? 22.109 20.188 23.766 1 95.31 228 ILE B N 1
ATOM 4487 C C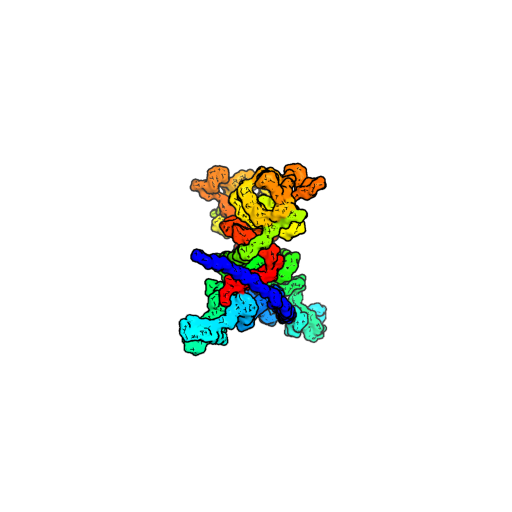A . ILE B 1 228 ? 22.062 19.625 22.422 1 95.31 228 ILE B CA 1
ATOM 4488 C C . ILE B 1 228 ? 23.125 18.531 22.297 1 95.31 228 ILE B C 1
ATOM 4490 O O . ILE B 1 228 ? 24.297 18.75 22.609 1 95.31 228 ILE B O 1
ATOM 4494 N N . TRP B 1 229 ? 22.656 17.328 21.875 1 93.75 229 TRP B N 1
ATOM 4495 C CA . TRP B 1 229 ? 23.547 16.203 21.594 1 93.75 229 TRP B CA 1
ATOM 4496 C C . TRP B 1 229 ? 23.672 15.977 20.094 1 93.75 229 TRP B C 1
ATOM 4498 O O . TRP B 1 229 ? 22.672 15.852 19.391 1 93.75 229 TRP B O 1
ATOM 4508 N N . THR B 1 230 ? 24.906 15.977 19.562 1 92.62 230 THR B N 1
ATOM 4509 C CA . THR B 1 230 ? 25.141 15.695 18.156 1 92.62 230 THR B CA 1
ATOM 4510 C C . THR B 1 230 ? 26.297 14.703 17.984 1 92.62 230 THR B C 1
ATOM 4512 O O . THR B 1 230 ? 26.953 14.352 18.953 1 92.62 230 THR B O 1
ATOM 4515 N N . ASP B 1 231 ? 26.391 14.211 16.766 1 87.75 231 ASP B N 1
ATOM 4516 C CA . ASP B 1 231 ? 27.609 13.469 16.484 1 87.75 231 ASP B CA 1
ATOM 4517 C C . ASP B 1 231 ? 28.812 14.406 16.438 1 87.75 231 ASP B C 1
ATOM 4519 O O . ASP B 1 231 ? 28.719 15.578 16.797 1 87.75 231 ASP B O 1
ATOM 4523 N N . GLU B 1 232 ? 29.984 13.938 16.031 1 85.94 232 GLU B N 1
ATOM 4524 C CA . GLU B 1 232 ? 31.219 14.719 16.094 1 85.94 232 GLU B CA 1
ATOM 4525 C C . GLU B 1 232 ? 31.453 15.5 14.805 1 85.94 232 GLU B C 1
ATOM 4527 O O . GLU B 1 232 ? 32.594 15.867 14.5 1 85.94 232 GLU B O 1
ATOM 4532 N N . LEU B 1 233 ? 30.422 15.656 14.07 1 87.94 233 LEU B N 1
ATOM 4533 C CA . LEU B 1 233 ? 30.562 16.438 12.852 1 87.94 233 LEU B CA 1
ATOM 4534 C C . LEU B 1 233 ? 31.062 17.844 13.164 1 87.94 233 LEU B C 1
ATOM 4536 O O . LEU B 1 233 ? 30.562 18.5 14.086 1 87.94 233 LEU B O 1
ATOM 4540 N N . GLN B 1 234 ? 32 18.375 12.484 1 88.69 234 GLN B N 1
ATOM 4541 C CA . GLN B 1 234 ? 32.656 19.656 12.727 1 88.69 234 GLN B CA 1
ATOM 4542 C C . GLN B 1 234 ? 31.656 20.812 12.594 1 88.69 234 GLN B C 1
ATOM 4544 O O . GLN B 1 234 ? 31.797 21.844 13.25 1 88.69 234 GLN B O 1
ATOM 4549 N N . SER B 1 235 ? 30.641 20.625 11.781 1 90.38 235 SER B N 1
ATOM 4550 C CA . SER B 1 235 ? 29.672 21.672 11.492 1 90.38 235 SER B CA 1
ATOM 4551 C C . SER B 1 235 ? 28.922 22.094 12.75 1 90.38 235 SER B C 1
ATOM 4553 O O . SER B 1 235 ? 28.297 23.156 12.789 1 90.38 235 SER B O 1
ATOM 4555 N N . TYR B 1 236 ? 29.031 21.266 13.797 1 90.94 236 TYR B N 1
ATOM 4556 C CA . TYR B 1 236 ? 28.281 21.562 15.016 1 90.94 236 TYR B CA 1
ATOM 4557 C C . TYR B 1 236 ? 29.141 22.344 16 1 90.94 236 TYR B C 1
ATOM 4559 O O . TYR B 1 236 ? 28.656 22.781 17.047 1 90.94 236 TYR B O 1
ATOM 4567 N N . ARG B 1 237 ? 30.344 22.5 15.812 1 84.81 237 ARG B N 1
ATOM 4568 C CA . ARG B 1 237 ? 31.266 23.141 16.734 1 84.81 237 ARG B CA 1
ATOM 4569 C C . ARG B 1 237 ? 30.859 24.594 17.016 1 84.81 237 ARG B C 1
ATOM 4571 O O . ARG B 1 237 ? 31.141 25.125 18.094 1 84.81 237 ARG B O 1
ATOM 4578 N N . CYS B 1 238 ? 30.203 25.125 16.078 1 83 238 CYS B N 1
ATOM 4579 C CA . CYS B 1 238 ? 29.766 26.5 16.219 1 83 238 CYS B CA 1
ATOM 4580 C C . CYS B 1 238 ? 28.75 26.641 17.328 1 83 238 CYS B C 1
ATOM 4582 O O . CYS B 1 238 ? 28.516 27.75 17.844 1 83 238 CYS B O 1
ATOM 4584 N N . LEU B 1 239 ? 28.156 25.594 17.75 1 86.94 239 LEU B N 1
ATOM 4585 C CA . LEU B 1 239 ? 27.125 25.625 18.781 1 86.94 239 LEU B CA 1
ATOM 4586 C C . LEU B 1 239 ? 27.703 26 20.141 1 86.94 239 LEU B C 1
ATOM 4588 O O . LEU B 1 239 ? 27 26.562 20.984 1 86.94 239 LEU B O 1
ATOM 4592 N N . SER B 1 240 ? 28.938 25.75 20.281 1 80 240 SER B N 1
ATOM 4593 C CA . SER B 1 240 ? 29.578 26.031 21.562 1 80 240 SER B CA 1
ATOM 4594 C C . SER B 1 240 ? 30.016 27.5 21.641 1 80 240 SER B C 1
ATOM 4596 O O . SER B 1 240 ? 30.203 28.031 22.734 1 80 240 SER B O 1
ATOM 4598 N N . VAL B 1 241 ? 30.172 28.125 20.547 1 75.62 241 VAL B N 1
ATOM 4599 C CA . VAL B 1 241 ? 30.766 29.453 20.562 1 75.62 241 VAL B CA 1
ATOM 4600 C C . VAL B 1 241 ? 29.766 30.469 19.984 1 75.62 241 VAL B C 1
ATOM 4602 O O . VAL B 1 241 ? 30.109 31.625 19.734 1 75.62 241 VAL B O 1
ATOM 4605 N N . LEU B 1 242 ? 28.594 30.062 19.844 1 73.81 242 LEU B N 1
ATOM 4606 C CA . LEU B 1 242 ? 27.609 30.922 19.203 1 73.81 242 LEU B CA 1
ATOM 4607 C C . LEU B 1 242 ? 27.422 32.219 20 1 73.81 242 LEU B C 1
ATOM 4609 O O . LEU B 1 242 ? 27.031 32.156 21.172 1 73.81 242 LEU B O 1
ATOM 4613 N N . GLY B 1 243 ? 27.672 33.344 19.297 1 68 243 GLY B N 1
ATOM 4614 C CA . GLY B 1 243 ? 27.453 34.656 19.875 1 68 243 GLY B CA 1
ATOM 4615 C C . GLY B 1 243 ? 28.297 34.938 21.109 1 68 243 GLY B C 1
ATOM 4616 O O . GLY B 1 243 ? 27.922 35.719 21.969 1 68 243 GLY B O 1
ATOM 4617 N N . GLY B 1 244 ? 29.453 34.25 21.344 1 70.44 244 GLY B N 1
ATOM 4618 C CA . GLY B 1 244 ? 30.297 34.438 22.5 1 70.44 244 GLY B CA 1
ATOM 4619 C C . GLY B 1 244 ? 29.953 33.531 23.656 1 70.44 244 GLY B C 1
ATOM 4620 O O . GLY B 1 244 ? 30.797 32.75 24.125 1 70.44 244 GLY B O 1
ATOM 4621 N N . VAL B 1 245 ? 28.641 33.594 24.109 1 77.62 245 VAL B N 1
ATOM 4622 C CA . VAL B 1 245 ? 28.094 32.656 25.078 1 77.62 245 VAL B CA 1
ATOM 4623 C C . VAL B 1 245 ? 26.938 31.875 24.438 1 77.62 245 VAL B C 1
ATOM 4625 O O . VAL B 1 245 ? 25.875 32.438 24.188 1 77.62 245 VAL B O 1
ATOM 4628 N N . SER B 1 246 ? 27.203 30.734 24.219 1 85.25 246 SER B N 1
ATOM 4629 C CA . SER B 1 246 ? 26.203 29.922 23.531 1 85.25 246 SER B CA 1
ATOM 4630 C C . SER B 1 246 ? 24.938 29.75 24.375 1 85.25 246 SER B C 1
ATOM 4632 O O . SER B 1 246 ? 25.031 29.516 25.594 1 85.25 246 SER B O 1
ATOM 4634 N N . PRO B 1 247 ? 23.812 29.938 23.766 1 89.38 247 PRO B N 1
ATOM 4635 C CA . PRO B 1 247 ? 22.562 29.703 24.5 1 89.38 247 PRO B CA 1
ATOM 4636 C C . PRO B 1 247 ? 22.281 28.219 24.719 1 89.38 247 PRO B C 1
ATOM 4638 O O . PRO B 1 247 ? 21.281 27.875 25.344 1 89.38 247 PRO B O 1
ATOM 4641 N N . TYR B 1 248 ? 23.188 27.391 24.203 1 93.19 248 TYR B N 1
ATOM 4642 C CA . TYR B 1 248 ? 23 25.953 24.312 1 93.19 248 TYR B CA 1
ATOM 4643 C C . TYR B 1 248 ? 24.188 25.297 25 1 93.19 248 TYR B C 1
ATOM 4645 O O . TYR B 1 248 ? 25.297 25.828 24.984 1 93.19 248 TYR B O 1
ATOM 4653 N N . THR B 1 249 ? 23.938 24.219 25.688 1 91.81 249 THR B N 1
ATOM 4654 C CA . THR B 1 249 ? 24.984 23.297 26.078 1 91.81 249 THR B CA 1
ATOM 4655 C C . THR B 1 249 ? 25.156 22.203 25.031 1 91.81 249 THR B C 1
ATOM 4657 O O . THR B 1 249 ? 24.219 21.484 24.703 1 91.81 249 THR B O 1
ATOM 4660 N N . HIS B 1 250 ? 26.297 22.125 24.484 1 91.88 250 HIS B N 1
ATOM 4661 C CA . HIS B 1 250 ? 26.531 21.203 23.391 1 91.88 250 HIS B CA 1
ATOM 4662 C C . HIS B 1 250 ? 27.391 20.016 23.844 1 91.88 250 HIS B C 1
ATOM 4664 O O . HIS B 1 250 ? 28.453 20.219 24.438 1 91.88 250 HIS B O 1
ATOM 4670 N N . LYS B 1 251 ? 26.922 18.875 23.625 1 89.44 251 LYS B N 1
ATOM 4671 C CA . LYS B 1 251 ? 27.688 17.656 23.875 1 89.44 251 LYS B CA 1
ATOM 4672 C C . LYS B 1 251 ? 27.781 16.797 22.609 1 89.44 251 LYS B C 1
ATOM 4674 O O . LYS B 1 251 ? 26.844 16.75 21.812 1 89.44 251 LYS B O 1
ATOM 4679 N N . THR B 1 252 ? 28.875 16.156 22.406 1 87.25 252 THR B N 1
ATOM 4680 C CA . THR B 1 252 ? 29.094 15.336 21.219 1 87.25 252 THR B CA 1
ATOM 4681 C C . THR B 1 252 ? 29.234 13.859 21.594 1 87.25 252 THR B C 1
ATOM 4683 O O . THR B 1 252 ? 29.75 13.539 22.656 1 87.25 252 THR B O 1
ATOM 4686 N N . VAL B 1 253 ? 28.688 13.07 20.734 1 80.25 253 VAL B N 1
ATOM 4687 C CA . VAL B 1 253 ? 28.766 11.625 20.938 1 80.25 253 VAL B CA 1
ATOM 4688 C C . VAL B 1 253 ? 29.734 11.016 19.922 1 80.25 253 VAL B C 1
ATOM 4690 O O . VAL B 1 253 ? 29.641 11.305 18.719 1 80.25 253 VAL B O 1
ATOM 4693 N N . ASN B 1 254 ? 30.797 10.328 20.391 1 68.81 254 ASN B N 1
ATOM 4694 C CA . ASN B 1 254 ? 31.719 9.648 19.5 1 68.81 254 ASN B CA 1
ATOM 4695 C C . ASN B 1 254 ? 31.219 8.258 19.109 1 68.81 254 ASN B C 1
ATOM 4697 O O . ASN B 1 254 ? 31.062 7.391 19.969 1 68.81 254 ASN B O 1
ATOM 4701 N N . HIS B 1 255 ? 30.719 8.125 17.922 1 62.25 255 HIS B N 1
ATOM 4702 C CA . HIS B 1 255 ? 30.172 6.852 17.469 1 62.25 255 HIS B CA 1
ATOM 4703 C C . HIS B 1 255 ? 31.281 5.836 17.234 1 62.25 255 HIS B C 1
ATOM 4705 O O . HIS B 1 255 ? 31.016 4.641 17.078 1 62.25 255 HIS B O 1
ATOM 4711 N N . SER B 1 256 ? 32.562 6.168 16.875 1 55.44 256 SER B N 1
ATOM 4712 C CA . SER B 1 256 ? 33.625 5.188 16.641 1 55.44 256 SER B CA 1
ATOM 4713 C C . SER B 1 256 ? 33.875 4.32 17.875 1 55.44 256 SER B C 1
ATOM 4715 O O . SER B 1 256 ? 34.281 3.164 17.766 1 55.44 256 SER B O 1
ATOM 4717 N N . ARG B 1 257 ? 33.75 4.875 19.078 1 49.34 257 ARG B N 1
ATOM 4718 C CA . ARG B 1 257 ? 34.188 4.102 20.219 1 49.34 257 ARG B CA 1
ATOM 4719 C C . ARG B 1 257 ? 33.031 3.357 20.875 1 49.34 257 ARG B C 1
ATOM 4721 O O . ARG B 1 257 ? 33.188 2.225 21.328 1 49.34 257 ARG B O 1
ATOM 4728 N N . TYR B 1 258 ? 31.922 3.982 21.328 1 49.66 258 TYR B N 1
ATOM 4729 C CA . TYR B 1 258 ? 30.828 3.291 22 1 49.66 258 TYR B CA 1
ATOM 4730 C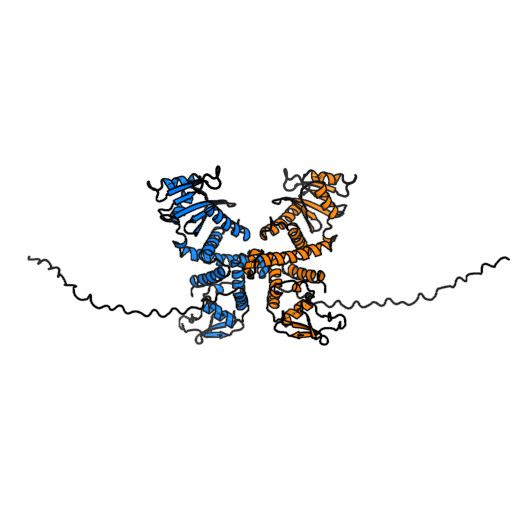 C . TYR B 1 258 ? 29.469 3.709 21.438 1 49.66 258 TYR B C 1
ATOM 4732 O O . TYR B 1 258 ? 29.312 4.848 21 1 49.66 258 TYR B O 1
ATOM 4740 N N . PHE B 1 259 ? 28.703 2.705 20.859 1 49.06 259 PHE B N 1
ATOM 4741 C CA . PHE B 1 259 ? 27.344 3.021 20.438 1 49.06 259 PHE B CA 1
ATOM 4742 C C . PHE B 1 259 ? 26.703 4.016 21.406 1 49.06 259 PHE B C 1
ATOM 4744 O O . PHE B 1 259 ? 26.016 4.945 20.969 1 49.06 259 PHE B O 1
ATOM 4751 N N . ARG B 1 260 ? 26.609 3.752 22.641 1 53.59 260 ARG B N 1
ATOM 4752 C CA . ARG B 1 260 ? 26.141 4.516 23.781 1 53.59 260 ARG B CA 1
ATOM 4753 C C . ARG B 1 260 ? 27.266 4.734 24.797 1 53.59 260 ARG B C 1
ATOM 4755 O O . ARG B 1 260 ? 27.969 3.793 25.156 1 53.59 260 ARG B O 1
ATOM 4762 N N . ASP B 1 261 ? 27.688 6.016 24.953 1 52.69 261 ASP B N 1
ATOM 4763 C CA . ASP B 1 261 ? 28.656 6.203 26.031 1 52.69 261 ASP B CA 1
ATOM 4764 C C . ASP B 1 261 ? 28.156 5.594 27.328 1 52.69 261 ASP B C 1
ATOM 4766 O O . ASP B 1 261 ? 27.141 6.016 27.875 1 52.69 261 ASP B O 1
ATOM 4770 N N . PRO B 1 262 ? 28.578 4.465 27.703 1 53.62 262 PRO B N 1
ATOM 4771 C CA . PRO B 1 262 ? 28.109 3.777 28.906 1 53.62 262 PRO B CA 1
ATOM 4772 C C . PRO B 1 262 ? 28.094 4.691 30.141 1 53.62 262 PRO B C 1
ATOM 4774 O O . PRO B 1 262 ? 27.312 4.465 31.062 1 53.62 262 PRO B O 1
ATOM 4777 N N . MET B 1 263 ? 28.938 5.625 30.203 1 50.31 263 MET B N 1
ATOM 4778 C CA . MET B 1 263 ? 29.062 6.418 31.422 1 50.31 263 MET B CA 1
ATOM 4779 C C . MET B 1 263 ? 28.062 7.574 31.422 1 50.31 263 MET B C 1
ATOM 4781 O O . MET B 1 263 ? 27.438 7.867 32.438 1 50.31 263 MET B O 1
ATOM 4785 N N . THR B 1 264 ? 27.922 8.242 30.281 1 56.53 264 THR B N 1
ATOM 4786 C CA . THR B 1 264 ? 27.156 9.484 30.234 1 56.53 264 THR B CA 1
ATOM 4787 C C . THR B 1 264 ? 25.766 9.242 29.641 1 56.53 264 THR B C 1
ATOM 4789 O O . THR B 1 264 ? 24.859 10.047 29.828 1 56.53 264 THR B O 1
ATOM 4792 N N . GLY B 1 265 ? 25.625 8.07 29.078 1 64.06 265 GLY B N 1
ATOM 4793 C CA . GLY B 1 265 ? 24.359 7.738 28.438 1 64.06 265 GLY B CA 1
ATOM 4794 C C . GLY B 1 265 ? 24.109 8.523 27.172 1 64.06 265 GLY B C 1
ATOM 4795 O O . GLY B 1 265 ? 23.016 8.469 26.609 1 64.06 265 GLY B O 1
ATOM 4796 N N . LEU B 1 266 ? 25.188 9.281 26.75 1 70.88 266 LEU B N 1
ATOM 4797 C CA . LEU B 1 266 ? 25.109 10.133 25.578 1 70.88 266 LEU B CA 1
ATOM 4798 C C . LEU B 1 266 ? 24.922 9.297 24.312 1 70.88 266 LEU B C 1
ATOM 4800 O O . LEU B 1 266 ? 25.609 8.297 24.125 1 70.88 266 LEU B O 1
ATOM 4804 N N . CYS B 1 267 ? 23.844 9.547 23.609 1 74.62 267 CYS B N 1
ATOM 4805 C CA . CYS B 1 267 ? 23.625 8.883 22.344 1 74.62 267 CYS B CA 1
ATOM 4806 C C . CYS B 1 267 ? 22.703 9.703 21.453 1 74.62 267 CYS B C 1
ATOM 4808 O O . CYS B 1 267 ? 22.141 10.711 21.891 1 74.62 267 CYS B O 1
ATOM 4810 N N . THR B 1 268 ? 22.766 9.5 20.188 1 84 268 THR B N 1
ATOM 4811 C CA . THR B 1 268 ? 21.875 10.141 19.234 1 84 268 THR B 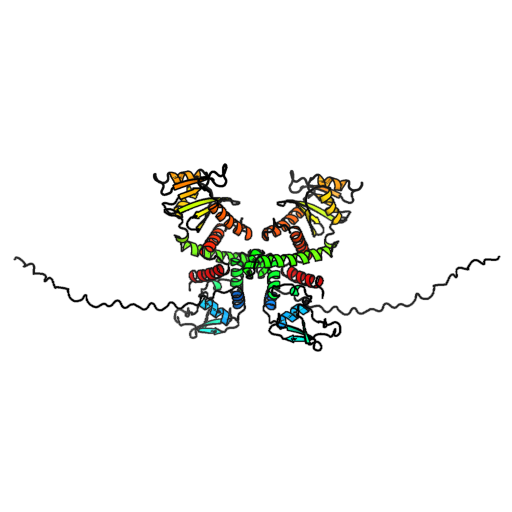CA 1
ATOM 4812 C C . THR B 1 268 ? 20.812 9.164 18.75 1 84 268 THR B C 1
ATOM 4814 O O . THR B 1 268 ? 20.281 9.32 17.641 1 84 268 THR B O 1
ATOM 4817 N N . ASN B 1 269 ? 20.484 8.203 19.531 1 87.31 269 ASN B N 1
ATOM 4818 C CA . ASN B 1 269 ? 19.641 7.09 19.125 1 87.31 269 ASN B CA 1
ATOM 4819 C C . ASN B 1 269 ? 18.219 7.547 18.828 1 87.31 269 ASN B C 1
ATOM 4821 O O . ASN B 1 269 ? 17.578 7.031 17.906 1 87.31 269 ASN B O 1
ATOM 4825 N N . ARG B 1 270 ? 17.75 8.531 19.594 1 91.31 270 ARG B N 1
ATOM 4826 C CA . ARG B 1 270 ? 16.375 8.969 19.391 1 91.31 270 ARG B CA 1
ATOM 4827 C C . ARG B 1 270 ? 16.234 9.75 18.094 1 91.31 270 ARG B C 1
ATOM 4829 O O . ARG B 1 270 ? 15.242 9.586 17.375 1 91.31 270 ARG B O 1
ATOM 4836 N N . ALA B 1 271 ? 17.234 10.586 17.828 1 94.44 271 ALA B N 1
ATOM 4837 C CA . ALA B 1 271 ? 17.219 11.305 16.562 1 94.44 271 ALA B CA 1
ATOM 4838 C C . ALA B 1 271 ? 17.391 10.344 15.391 1 94.44 271 ALA B C 1
ATOM 4840 O O . ALA B 1 271 ? 16.734 10.5 14.359 1 94.44 271 ALA B O 1
ATOM 4841 N N . GLU B 1 272 ? 18.281 9.383 15.562 1 92.88 272 GLU B N 1
ATOM 4842 C CA . GLU B 1 272 ? 18.469 8.367 14.531 1 92.88 272 GLU B CA 1
ATOM 4843 C C . GLU B 1 272 ? 17.188 7.578 14.281 1 92.88 272 GLU B C 1
ATOM 4845 O O . GLU B 1 272 ? 16.828 7.309 13.133 1 92.88 272 GLU B O 1
ATOM 4850 N N . GLY B 1 273 ? 16.562 7.203 15.344 1 94.31 273 GLY B N 1
ATOM 4851 C CA . GLY B 1 273 ? 15.289 6.512 15.234 1 94.31 273 GLY B CA 1
ATOM 4852 C C . GLY B 1 273 ? 14.219 7.34 14.547 1 94.31 273 GLY B C 1
ATOM 4853 O O . GLY B 1 273 ? 13.453 6.82 13.734 1 94.31 273 GLY B O 1
ATOM 4854 N N . TYR B 1 274 ? 14.25 8.602 14.891 1 95 274 TYR B N 1
ATOM 4855 C CA . TYR B 1 274 ? 13.281 9.516 14.289 1 95 274 TYR B CA 1
ATOM 4856 C C . TYR B 1 274 ? 13.492 9.602 12.781 1 95 274 TYR B C 1
ATOM 4858 O O . TYR B 1 274 ? 12.539 9.5 12.008 1 95 274 TYR B O 1
ATOM 4866 N N . CYS B 1 275 ? 14.719 9.75 12.328 1 96.06 275 CYS B N 1
ATOM 4867 C CA . CYS B 1 275 ? 15.047 9.805 10.906 1 96.06 275 CYS B CA 1
ATOM 4868 C C . CYS B 1 275 ? 14.75 8.477 10.227 1 96.06 275 CYS B C 1
ATOM 4870 O O . CYS B 1 275 ? 14.289 8.445 9.086 1 96.06 275 CYS B O 1
ATOM 4872 N N . SER B 1 276 ? 14.953 7.434 10.945 1 95.06 276 SER B N 1
ATOM 4873 C CA . SER B 1 276 ? 14.68 6.109 10.398 1 95.06 276 SER B CA 1
ATOM 4874 C C . SER B 1 276 ? 13.195 5.91 10.133 1 95.06 276 SER B C 1
ATOM 4876 O O . SER B 1 276 ? 12.812 5.316 9.117 1 95.06 276 SER B O 1
ATOM 4878 N N . ARG B 1 277 ? 12.422 6.398 11.031 1 94.69 277 ARG B N 1
ATOM 4879 C CA . ARG B 1 277 ? 10.977 6.297 10.852 1 94.69 277 ARG B CA 1
ATOM 4880 C C . ARG B 1 277 ? 10.516 7.102 9.641 1 94.69 277 ARG B C 1
ATOM 4882 O O . ARG B 1 277 ? 9.688 6.637 8.852 1 94.69 277 ARG B O 1
ATOM 4889 N N . LEU B 1 278 ? 11.031 8.258 9.531 1 96.69 278 LEU B N 1
ATOM 4890 C CA . LEU B 1 278 ? 10.711 9.102 8.391 1 96.69 278 LEU B CA 1
ATOM 4891 C C . LEU B 1 278 ? 11.133 8.43 7.086 1 96.69 278 LEU B C 1
ATOM 4893 O O . LEU B 1 278 ? 10.328 8.32 6.156 1 96.69 278 LEU B O 1
ATOM 4897 N N . LYS B 1 279 ? 12.336 7.977 7.031 1 94.25 279 LYS B N 1
ATOM 4898 C CA . LYS B 1 279 ? 12.82 7.324 5.82 1 94.25 279 LYS B CA 1
ATOM 4899 C C . LYS B 1 279 ? 12.055 6.035 5.539 1 94.25 279 LYS B C 1
ATOM 4901 O O . LYS B 1 279 ? 11.836 5.676 4.379 1 94.25 279 LYS B O 1
ATOM 4906 N N . GLY B 1 280 ? 11.711 5.375 6.621 1 92.88 280 GLY B N 1
ATOM 4907 C CA . GLY B 1 280 ? 10.891 4.188 6.457 1 92.88 280 GLY B CA 1
ATOM 4908 C C . GLY B 1 280 ? 9.57 4.469 5.754 1 92.88 280 GLY B C 1
ATOM 4909 O O . GLY B 1 280 ? 9.172 3.721 4.859 1 92.88 280 GLY B O 1
ATOM 4910 N N . MET B 1 281 ? 8.945 5.496 6.172 1 93.56 281 MET B N 1
ATOM 4911 C CA . MET B 1 281 ? 7.703 5.898 5.523 1 93.56 281 MET B CA 1
ATOM 4912 C C . MET B 1 281 ? 7.93 6.207 4.051 1 93.56 281 MET B C 1
ATOM 4914 O O . MET B 1 281 ? 7.172 5.75 3.191 1 93.56 281 MET B O 1
ATOM 4918 N N . ILE B 1 282 ? 8.945 6.941 3.76 1 94.06 282 ILE B N 1
ATOM 4919 C CA . ILE B 1 282 ? 9.273 7.352 2.398 1 94.06 282 ILE B CA 1
ATOM 4920 C C . ILE B 1 282 ? 9.539 6.121 1.538 1 94.06 282 ILE B C 1
ATOM 4922 O O . ILE B 1 282 ? 9.086 6.043 0.394 1 94.06 282 ILE B O 1
ATOM 4926 N N . ARG B 1 283 ? 10.219 5.195 2.105 1 90.38 283 ARG B N 1
ATOM 4927 C CA . ARG B 1 283 ? 10.508 3.959 1.391 1 90.38 283 ARG B CA 1
ATOM 4928 C C . ARG B 1 283 ? 9.234 3.17 1.118 1 90.38 283 ARG B C 1
ATOM 4930 O O . ARG B 1 283 ? 9.039 2.658 0.013 1 90.38 283 ARG B O 1
ATOM 4937 N N . ARG B 1 284 ? 8.43 3.084 2.061 1 91.06 284 ARG B N 1
ATOM 4938 C CA . ARG B 1 284 ? 7.188 2.338 1.917 1 91.06 284 ARG B CA 1
ATOM 4939 C C . ARG B 1 284 ? 6.305 2.949 0.834 1 91.06 284 ARG B C 1
ATOM 4941 O O . ARG B 1 284 ? 5.598 2.232 0.123 1 91.06 284 ARG B O 1
ATOM 4948 N N . LEU B 1 285 ? 6.371 4.258 0.722 1 93.81 285 LEU B N 1
ATOM 4949 C CA . LEU B 1 285 ? 5.551 4.945 -0.267 1 93.81 285 LEU B CA 1
ATOM 4950 C C . LEU B 1 285 ? 6.227 4.941 -1.635 1 93.81 285 LEU B C 1
ATOM 4952 O O . LEU B 1 285 ? 5.594 5.254 -2.645 1 93.81 285 LEU B O 1
ATOM 4956 N N . GLY B 1 286 ? 7.508 4.594 -1.663 1 89.75 286 GLY B N 1
ATOM 4957 C CA . GLY B 1 286 ? 8.242 4.531 -2.914 1 89.75 286 GLY B CA 1
ATOM 4958 C C . GLY B 1 286 ? 8.562 5.902 -3.49 1 89.75 286 GLY B C 1
ATOM 4959 O O . GLY B 1 286 ? 8.484 6.102 -4.703 1 89.75 286 GLY B O 1
ATOM 4960 N N . VAL B 1 287 ? 8.883 6.848 -2.621 1 92.38 287 VAL B N 1
ATOM 4961 C CA . VAL B 1 287 ? 9.023 8.203 -3.135 1 92.38 287 VAL B CA 1
ATOM 4962 C C . VAL B 1 287 ? 10.398 8.758 -2.758 1 92.38 287 VAL B C 1
ATOM 4964 O O . VAL B 1 287 ? 10.562 9.969 -2.602 1 92.38 287 VAL B O 1
ATOM 4967 N N . MET B 1 288 ? 11.359 7.945 -2.535 1 88 288 MET B N 1
ATOM 4968 C CA . MET B 1 288 ? 12.703 8.352 -2.115 1 88 288 MET B CA 1
ATOM 4969 C C . MET B 1 288 ? 13.328 9.297 -3.139 1 88 288 MET B C 1
ATOM 4971 O O . MET B 1 288 ? 14.094 10.188 -2.775 1 88 288 MET B O 1
ATOM 4975 N N . GLN B 1 289 ? 12.961 9.117 -4.387 1 88.81 289 GLN B N 1
ATOM 4976 C CA . GLN B 1 289 ? 13.578 9.906 -5.445 1 88.81 289 GLN B CA 1
ATOM 4977 C C . GLN B 1 289 ? 12.641 11.016 -5.918 1 88.81 289 GLN B C 1
ATOM 4979 O O . GLN B 1 289 ? 12.891 11.648 -6.941 1 88.81 289 GLN B O 1
ATOM 4984 N N . SER B 1 290 ? 11.648 11.211 -5.188 1 90.94 290 SER B N 1
ATOM 4985 C CA . SER B 1 290 ? 10.664 12.203 -5.598 1 90.94 290 SER B CA 1
ATOM 4986 C C . SER B 1 290 ? 11.211 13.617 -5.453 1 90.94 290 SER B C 1
ATOM 4988 O O . SER B 1 290 ? 11.875 13.938 -4.461 1 90.94 290 SER B O 1
ATOM 4990 N N . PRO B 1 291 ? 10.883 14.445 -6.434 1 90.19 291 PRO B N 1
ATOM 4991 C CA . PRO B 1 291 ? 11.258 15.852 -6.285 1 90.19 291 PRO B CA 1
ATOM 4992 C C . PRO B 1 291 ? 10.438 16.578 -5.219 1 90.19 291 PRO B C 1
ATOM 4994 O O . PRO B 1 291 ? 10.781 17.688 -4.812 1 90.19 291 PRO B O 1
ATOM 4997 N N . PHE B 1 292 ? 9.414 15.977 -4.723 1 93.25 292 PHE B N 1
ATOM 4998 C CA . PHE B 1 292 ? 8.531 16.594 -3.734 1 93.25 292 PHE B CA 1
ATOM 4999 C C . PHE B 1 292 ? 8.836 16.062 -2.338 1 93.25 292 PHE B C 1
ATOM 5001 O O . PHE B 1 292 ? 7.945 16 -1.485 1 93.25 292 PHE B O 1
ATOM 5008 N N . LEU B 1 293 ? 10.062 15.641 -2.111 1 94.75 293 LEU B N 1
ATOM 5009 C CA . LEU B 1 293 ? 10.453 15.039 -0.841 1 94.75 293 LEU B CA 1
ATOM 5010 C C . LEU B 1 293 ? 10.156 15.984 0.32 1 94.75 293 LEU B C 1
ATOM 5012 O O . LEU B 1 293 ? 9.695 15.547 1.378 1 94.75 293 LEU B O 1
ATOM 5016 N N . PRO B 1 294 ? 10.32 17.328 0.164 1 95.44 294 PRO B N 1
ATOM 5017 C CA . PRO B 1 294 ? 9.984 18.234 1.265 1 95.44 294 PRO B CA 1
ATOM 5018 C C . PRO B 1 294 ? 8.516 18.141 1.685 1 95.44 294 PRO B C 1
ATOM 5020 O O . PRO B 1 294 ? 8.211 18.188 2.879 1 95.44 294 PRO B O 1
ATOM 5023 N N . GLU B 1 295 ? 7.637 18 0.729 1 97 295 GLU B N 1
ATOM 5024 C CA . GLU B 1 295 ? 6.219 17.859 1.045 1 97 295 GLU B CA 1
ATOM 5025 C C . GLU B 1 295 ? 5.934 16.562 1.796 1 97 295 GLU B C 1
ATOM 5027 O O . GLU B 1 295 ? 5.055 16.516 2.656 1 97 295 GLU B O 1
ATOM 5032 N N . TYR B 1 296 ? 6.684 15.547 1.447 1 97.25 296 TYR B N 1
ATOM 5033 C CA . TYR B 1 296 ? 6.516 14.281 2.148 1 97.25 296 TYR B CA 1
ATOM 5034 C C . TYR B 1 296 ? 7.023 14.375 3.582 1 97.25 296 TYR B C 1
ATOM 5036 O O . TYR B 1 296 ? 6.48 13.734 4.484 1 97.25 296 TYR B O 1
ATOM 5044 N N . ILE B 1 297 ? 8.078 15.141 3.762 1 97.25 297 ILE B N 1
ATOM 5045 C CA . ILE B 1 297 ? 8.562 15.383 5.113 1 97.25 297 ILE B CA 1
ATOM 5046 C C . ILE B 1 297 ? 7.504 16.141 5.914 1 97.25 297 ILE B C 1
ATOM 5048 O O . ILE B 1 297 ? 7.23 15.797 7.07 1 97.25 297 ILE B O 1
ATOM 5052 N N . ASP B 1 298 ? 6.875 17.125 5.266 1 97.38 298 ASP B N 1
ATOM 5053 C CA . ASP B 1 298 ? 5.777 17.844 5.91 1 97.38 298 ASP B CA 1
ATOM 5054 C C . ASP B 1 298 ? 4.656 16.891 6.301 1 97.38 298 ASP B C 1
ATOM 5056 O O . ASP B 1 298 ? 4.082 17.016 7.387 1 97.38 298 ASP B O 1
ATOM 5060 N N . MET B 1 299 ? 4.348 16.016 5.359 1 97.19 299 MET B N 1
ATOM 5061 C CA . MET B 1 299 ? 3.311 15.016 5.633 1 97.19 299 MET B CA 1
ATOM 5062 C C . MET B 1 299 ? 3.662 14.195 6.867 1 97.19 299 MET B C 1
ATOM 5064 O O . MET B 1 299 ? 2.807 13.961 7.727 1 97.19 299 MET B O 1
ATOM 5068 N N . PHE B 1 300 ? 4.895 13.766 6.957 1 96.94 300 PHE B N 1
ATOM 5069 C CA . PHE B 1 300 ? 5.359 13 8.109 1 96.94 300 PHE B CA 1
ATOM 5070 C C . PHE B 1 300 ? 5.191 13.805 9.391 1 96.94 300 PHE B C 1
ATOM 5072 O O . PHE B 1 300 ? 4.695 13.289 10.398 1 96.94 300 PHE B O 1
ATOM 5079 N N . LEU B 1 301 ? 5.633 15.055 9.391 1 96.62 301 LEU B N 1
ATOM 5080 C CA . LEU B 1 301 ? 5.512 15.93 10.547 1 96.62 301 LEU B CA 1
ATOM 5081 C C . LEU B 1 301 ? 4.047 16.141 10.922 1 96.62 301 LEU B C 1
ATOM 5083 O O . LEU B 1 301 ? 3.699 16.125 12.109 1 96.62 301 LEU B O 1
ATOM 5087 N N . TRP B 1 302 ? 3.203 16.312 9.938 1 97.06 302 TRP B N 1
ATOM 5088 C CA . TRP B 1 302 ? 1.771 16.469 10.164 1 97.06 302 TRP B CA 1
ATOM 5089 C C . TRP B 1 302 ? 1.188 15.234 10.844 1 97.06 302 TRP B C 1
ATOM 5091 O O . TRP B 1 302 ? 0.413 15.352 11.797 1 97.06 302 TRP B O 1
ATOM 5101 N N . TRP B 1 303 ? 1.62 14.094 10.375 1 94.75 303 TRP B N 1
ATOM 5102 C CA . TRP B 1 303 ? 1.145 12.844 10.961 1 94.75 303 TRP B CA 1
ATOM 5103 C C . TRP B 1 303 ? 1.542 12.75 12.43 1 94.75 303 TRP B C 1
ATOM 5105 O O . TRP B 1 303 ? 0.778 12.234 13.258 1 94.75 303 TRP B O 1
ATOM 5115 N N . GLN B 1 304 ? 2.674 13.219 12.758 1 92.56 304 GLN B N 1
ATOM 5116 C CA . GLN B 1 304 ? 3.168 13.133 14.125 1 92.56 304 GLN B CA 1
ATOM 5117 C C . GLN B 1 304 ? 2.336 14 15.07 1 92.56 304 GLN B C 1
ATOM 5119 O O . GLN B 1 304 ? 2.146 13.656 16.234 1 92.56 304 GLN B O 1
ATOM 5124 N N . HIS B 1 305 ? 1.826 15.062 14.555 1 93.25 305 HIS B N 1
ATOM 5125 C CA . HIS B 1 305 ? 1.137 16.016 15.414 1 93.25 305 HIS B CA 1
ATOM 5126 C C . HIS B 1 305 ? -0.375 15.828 15.352 1 93.25 305 HIS B C 1
ATOM 5128 O O . HIS B 1 305 ? -1.077 16.047 16.344 1 93.25 305 HIS B O 1
ATOM 5134 N N . PHE B 1 306 ? -0.865 15.398 14.172 1 93.69 306 PHE B N 1
ATOM 5135 C CA . PHE B 1 306 ? -2.311 15.445 13.984 1 93.69 306 PHE B CA 1
ATOM 5136 C C . PHE B 1 306 ? -2.857 14.055 13.664 1 93.69 306 PHE B C 1
ATOM 5138 O O . PHE B 1 306 ? -4.07 13.875 13.539 1 93.69 306 PHE B O 1
ATOM 5145 N N . GLY B 1 307 ? -2.035 13.102 13.477 1 90.31 307 GLY B N 1
ATOM 5146 C CA . GLY B 1 307 ? -2.545 11.852 12.938 1 90.31 307 GLY B CA 1
ATOM 5147 C C . GLY B 1 307 ? -1.843 10.625 13.5 1 90.31 307 GLY B C 1
ATOM 5148 O O . GLY B 1 307 ? -1.231 9.859 12.758 1 90.31 307 GLY B O 1
ATOM 5149 N N . ARG B 1 308 ? -2.133 10.266 14.711 1 84 308 ARG B N 1
ATOM 5150 C CA . ARG B 1 308 ? -1.495 9.102 15.312 1 84 308 ARG B CA 1
ATOM 5151 C C . ARG B 1 308 ? -2.078 7.805 14.75 1 84 308 ARG B C 1
ATOM 5153 O O . ARG B 1 308 ? -1.361 6.816 14.586 1 84 308 ARG B O 1
ATOM 5160 N N . THR B 1 309 ? -3.346 7.867 14.438 1 89.19 309 THR B N 1
ATOM 5161 C CA . THR B 1 309 ? -4 6.734 13.797 1 89.19 309 THR B CA 1
ATOM 5162 C C . THR B 1 309 ? -4.543 7.125 12.43 1 89.19 309 THR B C 1
ATOM 5164 O O . THR B 1 309 ? -4.688 8.312 12.125 1 89.19 309 THR B O 1
ATOM 5167 N N . ALA B 1 310 ? -4.785 6.082 11.656 1 90.12 310 ALA B N 1
ATOM 5168 C CA . ALA B 1 310 ? -5.352 6.348 10.336 1 90.12 310 ALA B CA 1
ATOM 5169 C C . ALA B 1 310 ? -6.684 7.078 10.445 1 90.12 310 ALA B C 1
ATOM 5171 O O . ALA B 1 310 ? -6.98 7.973 9.648 1 90.12 310 ALA B O 1
ATOM 5172 N N . ALA B 1 311 ? -7.426 6.715 11.422 1 86.88 311 ALA B N 1
ATOM 5173 C CA . ALA B 1 311 ? -8.719 7.355 11.641 1 86.88 311 ALA B CA 1
ATOM 5174 C C . ALA B 1 311 ? -8.547 8.836 11.984 1 86.88 311 ALA B C 1
ATOM 5176 O O . ALA B 1 311 ? -9.273 9.688 11.461 1 86.88 311 ALA B O 1
ATOM 5177 N N . ASP B 1 312 ? -7.566 9.117 12.812 1 90.75 312 ASP B N 1
ATOM 5178 C CA . ASP B 1 312 ? -7.273 10.5 13.172 1 90.75 312 ASP B CA 1
ATOM 5179 C C . ASP B 1 312 ? -6.793 11.297 11.961 1 90.75 312 ASP B C 1
ATOM 5181 O O . ASP B 1 312 ? -7.203 12.438 11.766 1 90.75 312 ASP B O 1
ATOM 5185 N N . ARG B 1 313 ? -5.898 10.672 11.227 1 93.44 313 ARG B N 1
ATOM 5186 C CA . ARG B 1 313 ? -5.395 11.328 10.023 1 93.44 313 ARG B CA 1
ATOM 5187 C C . ARG B 1 313 ? -6.539 11.703 9.094 1 93.44 313 ARG B C 1
ATOM 5189 O O . ARG B 1 313 ? -6.59 12.828 8.586 1 93.44 313 ARG B O 1
ATOM 5196 N N . PHE B 1 314 ? -7.414 10.766 8.906 1 91.69 314 PHE B N 1
ATOM 5197 C CA . PHE B 1 314 ? -8.539 10.977 8.008 1 91.69 314 PHE B CA 1
ATOM 5198 C C . PHE B 1 314 ? -9.414 12.125 8.484 1 91.69 314 PHE B C 1
ATOM 5200 O O . PHE B 1 314 ? -9.727 13.039 7.711 1 91.69 314 PHE B O 1
ATOM 5207 N N . ARG B 1 315 ? -9.727 12.086 9.672 1 88.12 315 ARG B N 1
ATOM 5208 C CA . ARG B 1 315 ? -10.594 13.109 10.258 1 88.12 315 ARG B CA 1
ATOM 5209 C C . ARG B 1 315 ? -9.93 14.477 10.211 1 88.12 315 ARG B C 1
ATOM 5211 O O . ARG B 1 315 ? -10.547 15.461 9.797 1 88.12 315 ARG B O 1
ATOM 5218 N N . ASN B 1 316 ? -8.734 14.516 10.633 1 93.62 316 ASN B N 1
ATOM 5219 C CA . ASN B 1 316 ? -8.062 15.805 10.781 1 93.62 316 ASN B CA 1
ATOM 5220 C C . ASN B 1 316 ? -7.738 16.422 9.422 1 93.62 316 ASN B C 1
ATOM 5222 O O . ASN B 1 316 ? -7.75 17.641 9.273 1 93.62 316 ASN B O 1
ATOM 5226 N N . VAL B 1 317 ? -7.434 15.586 8.43 1 93.69 317 VAL B N 1
ATOM 5227 C CA . VAL B 1 317 ? -7.195 16.141 7.105 1 93.69 317 VAL B CA 1
ATOM 5228 C C . VAL B 1 317 ? -8.469 16.797 6.578 1 93.69 317 VAL B C 1
ATOM 5230 O O . VAL B 1 317 ? -8.422 17.875 5.977 1 93.69 317 VAL B O 1
ATOM 5233 N N . LEU B 1 318 ? -9.57 16.156 6.797 1 89.81 318 LEU B N 1
ATOM 5234 C CA . LEU B 1 318 ? -10.844 16.719 6.359 1 89.81 318 LEU B CA 1
ATOM 5235 C C . LEU B 1 318 ? -11.133 18.031 7.09 1 89.81 318 LEU B C 1
ATOM 5237 O O . LEU B 1 318 ? -11.602 18.984 6.48 1 89.81 318 LEU B O 1
ATOM 5241 N N . LEU B 1 319 ? -10.852 18 8.367 1 91.5 319 LEU B N 1
ATOM 5242 C CA . LEU B 1 319 ? -11.016 19.219 9.148 1 91.5 319 LEU B CA 1
ATOM 5243 C C . LEU B 1 319 ? -10.125 20.344 8.609 1 91.5 319 LEU B C 1
ATOM 5245 O O . LEU B 1 319 ? -10.586 21.469 8.445 1 91.5 319 LEU B O 1
ATOM 5249 N N . HIS B 1 320 ? -8.922 20 8.32 1 94.69 320 HIS B N 1
ATOM 5250 C CA . HIS B 1 320 ? -7.977 21 7.852 1 94.69 320 HIS B CA 1
ATOM 5251 C C . HIS B 1 320 ? -8.312 21.453 6.434 1 94.69 320 HIS B C 1
ATOM 5253 O O . HIS B 1 320 ? -8.047 22.609 6.062 1 94.69 320 HIS B O 1
ATOM 5259 N N . ILE B 1 321 ? -8.891 20.562 5.66 1 90.88 321 ILE B N 1
ATOM 5260 C CA . ILE B 1 321 ? -9.391 20.969 4.352 1 90.88 321 ILE B CA 1
ATOM 5261 C C . ILE B 1 321 ? -10.492 22.016 4.52 1 90.88 321 ILE B C 1
ATOM 5263 O O . ILE B 1 321 ? -10.508 23.031 3.822 1 90.88 321 ILE B O 1
ATOM 5267 N N . SER B 1 322 ? -11.375 21.75 5.406 1 88.94 322 SER B N 1
ATOM 5268 C CA . SER B 1 322 ? -12.477 22.672 5.645 1 88.94 322 SER B CA 1
ATOM 5269 C C . SER B 1 322 ? -11.961 24.031 6.145 1 88.94 322 SER B C 1
ATOM 5271 O O . SER B 1 322 ? -12.555 25.062 5.852 1 88.94 322 SER B O 1
ATOM 5273 N N . GLU B 1 323 ? -10.875 24.047 6.898 1 90.5 323 GLU B N 1
ATOM 5274 C CA . GLU B 1 323 ? -10.281 25.281 7.406 1 90.5 323 GLU B CA 1
ATOM 5275 C C . GLU B 1 323 ? -9.594 26.062 6.289 1 90.5 323 GLU B C 1
ATOM 5277 O O . GLU B 1 323 ? -9.68 27.297 6.246 1 90.5 323 GLU B O 1
ATOM 5282 N N . LYS B 1 324 ? -8.906 25.359 5.492 1 89.56 324 LYS B N 1
ATOM 5283 C CA . LYS B 1 324 ? -8.117 26 4.438 1 89.56 324 LYS B CA 1
ATOM 5284 C C . LYS B 1 324 ? -9.016 26.562 3.342 1 89.56 324 LYS B C 1
ATOM 5286 O O . LYS B 1 324 ? -8.75 27.625 2.803 1 89.56 324 LYS B O 1
ATOM 5291 N N . TYR B 1 325 ? -10.055 25.781 3.01 1 83.69 325 TYR B N 1
ATOM 5292 C CA . TYR B 1 325 ? -10.93 26.188 1.917 1 83.69 325 TYR B CA 1
ATOM 5293 C C . TYR B 1 325 ? -12.289 26.625 2.441 1 83.69 325 TYR B C 1
ATOM 5295 O O . TYR B 1 325 ? -13.297 25.938 2.215 1 83.69 325 TYR B O 1
ATOM 5303 N N . THR B 1 326 ? -12.289 27.719 3.033 1 79.19 326 THR B N 1
ATOM 5304 C CA . THR B 1 326 ? -13.516 28.25 3.604 1 79.19 326 THR B CA 1
ATOM 5305 C C . THR B 1 326 ? -14.367 28.922 2.521 1 79.19 326 THR B C 1
ATOM 5307 O O . THR B 1 326 ? -13.836 29.469 1.552 1 79.19 326 THR B O 1
ATOM 5310 N N . PHE B 1 327 ? -15.609 28.625 2.609 1 75.62 327 PHE B N 1
ATOM 5311 C CA . PHE B 1 327 ? -16.562 29.25 1.695 1 75.62 327 PHE B CA 1
ATOM 5312 C C . PHE B 1 327 ? -17.641 30.016 2.465 1 75.62 327 PHE B C 1
ATOM 5314 O O . PHE B 1 327 ? -17.875 29.734 3.641 1 75.62 327 PHE B O 1
#

Nearest PDB structures (foldseek):
  8cbr-assembly1_D  TM=6.410E-01  e=3.862E-05  Human immunodeficiency virus 1
  8fnn-assembly1_A  TM=4.810E-01  e=7.561E-06  Homo sapiens
  8fnj-assembly1_B  TM=5.045E-01  e=1.804E-05  Homo sapiens
  6put-assembly1_B-2  TM=4.996E-01  e=1.804E-05  Saccharolobus solfataricus P2
  1qs4-assembly1_B  TM=6.331E-01  e=2.083E-04  Human immunodeficiency virus 1

Solvent-accessible surface area (backbone atoms only — not comparable to full-atom values): 36829 Å² total; per-residue (Å²): 138,85,81,76,81,78,78,78,74,78,72,79,80,68,73,84,73,67,78,84,73,81,74,77,71,75,72,69,78,75,74,74,70,76,72,75,75,62,47,66,74,41,50,56,50,46,64,69,41,56,46,64,62,36,49,52,50,34,32,74,57,47,56,29,64,85,72,48,57,36,81,52,93,87,64,57,43,75,30,43,84,41,82,32,84,88,38,74,71,31,33,28,32,33,23,83,84,79,70,44,79,40,60,54,35,65,75,25,71,62,51,76,44,93,58,56,67,60,57,49,53,52,49,45,49,39,49,48,26,60,46,29,48,66,29,47,13,59,62,69,71,45,58,47,66,59,41,49,52,52,50,50,53,55,31,47,50,33,43,50,55,50,67,75,39,64,72,80,47,60,31,59,18,74,86,20,42,26,20,37,36,77,44,80,55,94,85,38,33,33,43,19,39,23,15,70,69,62,88,46,69,44,71,48,74,35,85,60,76,45,39,68,57,51,47,54,56,44,65,71,25,47,40,64,46,15,33,37,32,31,56,73,57,70,45,56,59,55,49,58,49,36,91,76,65,30,57,40,46,69,46,68,33,62,68,92,81,34,83,49,38,83,86,76,65,45,50,47,58,66,11,46,49,51,44,49,51,53,50,48,51,35,52,61,49,68,40,75,83,41,90,58,44,60,48,52,49,33,34,52,55,38,31,74,75,57,22,88,41,48,60,40,30,46,52,46,50,50,49,49,46,25,65,72,43,65,118,142,80,80,77,81,73,84,78,74,81,76,78,84,65,72,82,73,68,73,86,70,80,75,74,72,73,71,70,76,75,70,73,69,76,72,77,72,61,47,64,74,41,50,56,49,47,63,66,41,56,46,65,62,36,49,51,49,34,33,73,57,47,55,28,66,84,71,46,57,34,82,51,92,87,64,57,42,76,29,44,84,41,82,32,82,89,37,74,70,31,32,28,30,33,24,83,85,79,68,45,80,39,59,52,35,65,73,26,72,64,50,76,45,94,57,56,67,60,57,49,54,52,48,46,48,39,47,48,25,62,44,29,49,68,29,47,12,58,62,68,72,45,58,48,65,60,41,48,53,51,50,50,52,56,30,47,51,32,43,49,54,50,69,75,40,65,72,78,47,60,30,58,18,75,88,19,41,28,19,38,33,78,44,80,54,95,84,37,33,33,43,18,39,23,17,71,70,58,86,46,70,45,70,47,74,36,82,61,78,44,40,69,58,50,48,54,56,43,64,71,25,45,38,64,46,14,31,36,33,31,56,74,58,71,44,56,58,55,48,57,50,35,90,75,65,32,56,40,47,69,47,66,35,62,66,89,80,34,84,49,38,82,86,77,63,45,51,46,60,67,11,47,49,51,45,47,51,54,50,47,52,35,53,60,49,68,42,76,84,42,91,57,44,59,47,52,49,33,35,52,56,38,31,72,75,55,20,90,41,51,59,40,29,47,52,44,50,49,48,49,46,26,66,73,41,64,118

Organism: Tenebrio molitor (NCBI:txid7067)

pLDDT: mean 81.31, std 22.23, range [18.64, 97.5]

Radius of gyration: 36.26 Å; Cα contacts (8 Å, |Δi|>4): 930; chains: 2; bounding box: 70×186×86 Å

Foldseek 3Di:
DCPPPDPPPPPCPPDDPDDPDPPPPPPDPPPPPVPPLQDPVRLVPLLPDQLVSNLVVCCVLLQWPPWAFDPPPPGRHIFDWDAACVAQSRIWTADPVVRDTHHRCVLGPCVVAPDRPSLLLVLLLCVLVLHALVVSCVVSVHPSVSSVVSVVVLLVLLVVVCVVCLLLQAEFDAPWEKEWDWDDAPQFIKIKIATPVPGAIDIATFHYLALVRVVVVCVSHYDFNYEYEYAPDPSCVCQCCPPNHHSYHYDHDYCVPDCAPVVPRRHNVSRVVVVVVLVVSCVSNPCSPPPVSRSSSSVVNSCVVQNVDSSRSSSVSSSSSSVVRPD/DCPDPDDPDPPPPPPDPDDPPPPPPPPPPPPPPVPPLQDPVRLVPLLPDQLVSNLVVCCVLLQWPPWAFDPPPPGRHIFDWDAQCVAQSRIWTADPVVRDTHHRCVLGPCVVAPDRPSLLLVLLLCVLVLHALVVSCVVSVHPSVSSVVSVVVLLVLLVVVCVVCLLLQAEFDAPWEKEWDWDDAPQFIKIKIATPVPGAIDIATFHYLALVGVVVVCVSHYDFNYEYEYAPPPSCVCQCCPPNHHSYHYDHDYCVPDCAPVVPRRHNVSRVVVVVVLVVSCVSNPCSPPPVSRSSSSVVNSCVVQNVDSSRSSSVSSSSSSVVRPD

Sequence (654 aa):
MKIAAGAEGECSNHLRKSQCRNGRERRLPRRKTSEIRPSFADLASYINSDDEAFLALLQRCSLVRRNLRCKTSNCRRNCNLRRRQSAVLGHVFFCIRCRKMYSVFDGSFFGTLRVPIRTILSLLWNWVCEIRAGSSAMHLGLPRQTVIRQH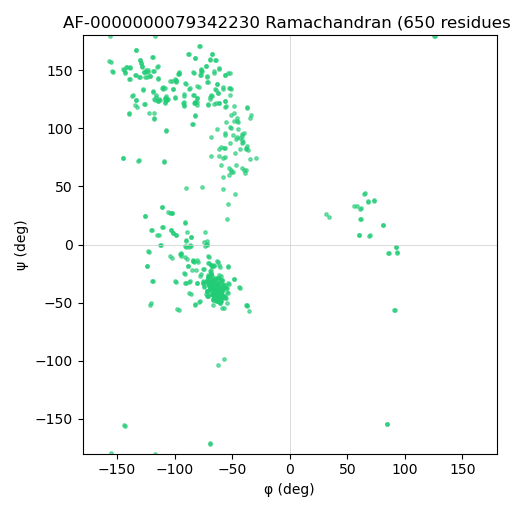KYFRDVCSWKLSEQPDLFLLGGPGHVVQIDESPTKQKWIIGIYDCTSPKGYAAYIPDRSSETLLQHILKVVLPGSEIWTDELQSYRCLSVLGGVSPYTHKTVNHSRYFRDPMTGLCTNRAEGYCSRLKGMIRRLGVMQSPFLPEYIDMFLWWQHFGRTAADRFRNVLLHISEKYTFMKIAAGAEGECSNHLRKSQCRNGRERRLPRRKTSEIRPSFADLASYINSDDEAFLALLQRCSLVRRNLRCKTSNCRRNCNLRRRQSAVLGHVFFCIRCRKMYSVFDGSFFGTLRVPIRTILSLLWNWVCEIRAGSSAMHLGLPRQTVIRQHKYFRDVCSWKLSEQPDLFLLGGPGHVVQIDESPTKQKWIIGIYDCTSPKGYAAYIPDRSSETLLQHILKVVLPGSEIWTDELQSYRCLSVLGGVSPYTHKTVNHSRYFRDPMTGLCTNRAEGYCSRLKGMIRRLGVMQSPFLPEYIDMFLWWQHFGRTAADRFRNVLLHISEKYTF